Protein AF-A0A3S3Q810-F1 (afdb_monomer)

Solvent-accessible surface area (backbone atoms only — not comparable to full-atom values): 30720 Å² total; per-residue (Å²): 111,66,48,66,50,48,27,70,77,68,72,49,89,47,86,54,53,66,57,45,22,54,55,37,52,54,54,52,50,38,50,75,74,68,46,86,74,61,91,86,66,45,73,69,56,50,53,50,30,50,51,34,36,26,47,43,55,46,66,63,19,66,43,70,67,40,14,25,74,62,20,8,65,60,54,43,49,54,50,51,55,49,52,56,53,51,50,56,68,74,50,76,81,67,87,85,79,92,84,83,86,27,73,67,86,66,97,71,87,88,84,91,76,54,50,69,45,52,50,16,38,27,37,62,37,54,59,58,79,76,61,73,63,49,80,80,39,45,81,47,79,45,83,40,83,51,97,93,40,53,32,35,35,37,30,38,33,60,44,83,84,55,91,69,60,45,78,36,36,55,72,73,44,61,50,70,33,48,41,73,58,53,52,57,67,46,53,83,33,35,73,87,85,84,86,92,77,46,74,85,89,81,96,64,52,69,68,34,41,37,39,41,30,24,46,65,87,55,49,52,75,64,80,47,81,56,44,92,68,60,52,59,87,74,37,90,82,40,70,48,48,74,92,81,93,63,64,64,59,73,34,55,50,58,31,56,81,21,76,34,63,47,49,57,52,49,46,52,52,49,62,69,28,70,70,46,46,54,54,47,62,76,40,43,73,54,29,56,51,46,20,70,68,31,65,39,90,39,87,50,57,67,56,44,27,49,52,40,53,38,56,50,51,41,48,75,72,69,45,86,74,60,91,85,69,43,73,66,55,51,56,51,34,53,52,39,32,13,48,48,52,45,57,72,24,68,41,71,68,35,16,20,65,31,24,6,54,47,51,43,50,54,52,48,53,54,50,66,68,63,46,61,78,88,68,71,83,80,77,87,80,77,94,81,68,74,90,82,78,76,83,42,70,46,80,42,80,34,42,39,64,36,55,40,22,40,28,38,57,47,70,63,57,82,70,58,68,58,40,60,50,15,30,44,36,40,35,36,30,43,84,50,92,84,46,44,34,35,36,39,30,39,30,67,46,75,90,57,93,76,55,44,77,47,51,35,58,66,41,78,47,35,84,52,26,49,45,70,49,47,56,59,66,47,45,86,36,35,55,91,51,58,46,60,69,25,72,43,80,48,84,91,65,56,74,84,69,65,90,71,70,77,77,75,79,82,77,80,71,90,82,82,93,83,89,85,89,84,84,92,76,90,134

InterPro domains:
  IPR000560 Histidine phosphatase superfamily, clade-2 [PF00328] (33-145)
  IPR000560 Histidine phosphatase superfamily, clade-2 [PF00328] (346-441)
  IPR029033 Histidine phosphatase superfamily [G3DSA:3.40.50.1240] (1-201)
  IPR029033 Histidine phosphatase superfamily [G3DSA:3.40.50.1240] (206-244)
  IPR029033 Histidine phosphatase superfamily [G3DSA:3.40.50.1240] (245-486)
  IPR029033 Histidine phosphatase superfamily [SSF53254] (2-196)
  IPR029033 Histidine phosphatase superfamily [SSF53254] (208-486)
  IPR033379 Histidine acid phosphatase active site [PS00616] (206-220)
  IPR033379 Histidine acid phosphatase active site [PS00778] (108-124)
  IPR033379 Histidine acid phosphatase active site [PS00778] (393-409)
  IPR050645 Histidine Acid Phosphatase [PTHR11567] (251-488)

Foldseek 3Di:
DLQVVCCVPVVDNDDDLVSLLVVLVVQVVCVQVVHDGDPVDDPVSNVVSQLSNLVVLCVQQQDLVSLLVQAQAVLVVVLVLLVVVLVCVLCVPDDDDDDDFFDDHDQDDDDDDDLSSVSNNCSLQVNNPSGRQDAPKDKDWHWDQDPNFTWIAIFIDRDPPDPDTHTTAGPVHDRTHTSVVVCVSSVSRHDDDDDDGDHDDDDFAFQAKEKEWEAFDFAAQAAFPPPPCRDQVNVVSGHPDDHDDDPLQCPQAFHLPHQFQLLVVVLVVLCPDPVQVVVQVVCVVLQVLCCVNRVDNRRHLVVLLSNLVNQVSCVVVPHDGDPSDDPVSNVVSQLSNLVVLCSSQVDLLSLQRRQQNNVVVVLVLLCVSLDDPVPPPDDDDDPDDDPDPNDRYHYHYHHLSNVSSNCNLQVNRPSGRQDGGKMKMWTWGDPDSNWIKIWIFIRRDPVDPDTHTGQGVLQVRDRIRTSVSSSVSCVSSHDPDSCVSSVHDDPVPPPCPDPPDDDPPPPPPDDDPDDDPDDDDDD

Organism: NCBI:txid1965070

pLDDT: mean 75.25, std 20.16, range [25.86, 97.44]

Secondary structure (DSSP, 8-state):
-HHHHHHHHH-S---SHHHHHHHHHHHHHHHHTT----TT--HHHHHHHHHHHHHHHHHHH-SHHHHHHHTHHHHHHHHHHHHHHHHHHHSTTS---SS---B---S-------HHHHHHHHHHTT---SSPPPTT-EEEEEEEEETTEEEEEEEEE--TT-SSPEEP-GGG--SEEEHHHHHHHHHTTSPP-----B------EEEEEEEEEE------S---TT-TT-SGGG-TT-TT-S--SS-TTT-TTT-TTS--HHHHHHHHHHHTSHHHHHHHHHTHHHHHHHHHHH-S---SHHHHHHHHHHHHHHHHTTPPPPTT--HHHHHHHHHHHHHHHHHHT-SHHHIIIIIHHHHHHHHHHHHHHHS-GGG-SSS---TT--TT----EEEEEE-HHHHHHHHHHTT---SSPPPTT-EEEEEEEESSSS-EEEEEEEE--SS-S-PEE---GGGTT-SSEEHHHHHHHTGGGS-SSHHHHTTPPPGGGS--------PPP----S----S-SS-----

Radius of gyration: 27.34 Å; Cα contacts (8 Å, |Δi|>4): 684; chains: 1; bounding box: 62×70×80 Å

Mean predicted aligned error: 15.67 Å

Sequence (523 aa):
NLFAFLNNVTGKEISDIFDAEWIYEFLKEEELFGYKLPDWLNETIYLQLYDVAVHTFYFQYSTHLSQRLRAGLLLKEIRRKFRVAGKIEHESDKKIEENNRNETFFKLNIFSTHDANLAALMSALQVFSMKVPPYGSCLIFELHLEFNELIVKSFYLNETETENPIALKLFGMEQRLKFSVFEEKISEIIPNDWRQDLDIDYISCLPCLTAIHRHGDRTPIISYPKDPYADTSNWPDGWGQLTMTEPRIVDGMLNPSSHCPTAEKESRRVRSSPEVLNFQESYKDLFDYLTLNTGRNVTDMFIAEQIHDCLLIEKENGFELPPWVNHKVLTQLIKITANSFYFDFSTKLLHRLRAGLILKDIRRRFKDISADPLKKSSSYLEENSHPNTVKKLFIYSTHDTLLAALLNALGVFNMQAPPYGSSIIFELHSENESDHIIKAFYLNETQSENPWPLLLPTCSSMKYCKLGVFLHNTEELVPENWRKECGLPTEDQTPSSGLSECPPPLSLHGEDIKKTEEKHEEL

Nearest PDB structures (foldseek):
  5cdh-assembly3_E  TM=7.487E-01  e=3.010E-12  Legionella pneumophila
  5cdh-assembly1_B  TM=7.190E-01  e=1.546E-12  Legionella pneumophila
  7doq-assembly2_D  TM=7.189E-01  e=2.581E-12  Legionella pneumophila
  5cdh-assembly4_G  TM=7.311E-01  e=3.710E-11  Legionella pneumophila
  7d2f-assembly1_B  TM=7.335E-01  e=2.462E-11  Legionella pneumophila subsp. pneumophila str. Philadelphia 1

Structure (mmCIF, N/CA/C/O backbone):
data_AF-A0A3S3Q810-F1
#
_entry.id   AF-A0A3S3Q810-F1
#
loop_
_atom_site.group_PDB
_atom_site.id
_atom_site.type_symbol
_atom_site.label_atom_id
_atom_site.label_alt_id
_atom_site.label_comp_id
_atom_site.label_asym_id
_atom_site.label_entity_id
_atom_site.label_seq_id
_atom_site.pdbx_PDB_ins_code
_atom_site.Cartn_x
_atom_site.Cartn_y
_atom_site.Cartn_z
_atom_site.occupancy
_atom_site.B_iso_or_equiv
_atom_site.auth_seq_id
_atom_site.auth_comp_id
_atom_site.auth_asym_id
_atom_site.auth_atom_id
_atom_site.pdbx_PDB_model_num
ATOM 1 N N . ASN A 1 1 ? -8.513 -42.851 5.257 1.00 84.25 1 ASN A N 1
ATOM 2 C CA . ASN A 1 1 ? -8.779 -43.080 3.816 1.00 84.25 1 ASN A CA 1
ATOM 3 C C . ASN A 1 1 ? -8.392 -41.898 2.936 1.00 84.25 1 ASN A C 1
ATOM 5 O O . ASN A 1 1 ? -7.855 -42.166 1.873 1.00 84.25 1 ASN A O 1
ATOM 9 N N . LEU A 1 2 ? -8.584 -40.640 3.364 1.00 89.31 2 LEU A N 1
ATOM 10 C CA . LEU A 1 2 ? -8.186 -39.454 2.585 1.00 89.31 2 LEU A CA 1
ATOM 11 C C . LEU A 1 2 ? -6.690 -39.434 2.212 1.00 89.31 2 LEU A C 1
ATOM 13 O O . LEU A 1 2 ? -6.382 -39.351 1.035 1.00 89.31 2 LEU A O 1
ATOM 17 N N . PHE A 1 3 ? -5.761 -39.593 3.163 1.00 92.25 3 PHE A N 1
ATOM 18 C CA . PHE A 1 3 ? -4.317 -39.485 2.861 1.00 92.25 3 PHE A CA 1
ATOM 19 C C . PHE A 1 3 ? -3.827 -40.544 1.870 1.00 92.25 3 PHE A C 1
ATOM 21 O O . PHE A 1 3 ? -3.117 -40.229 0.928 1.00 92.25 3 PHE A O 1
ATOM 28 N N . ALA A 1 4 ? -4.282 -41.792 2.012 1.00 91.50 4 ALA A N 1
ATOM 29 C CA . ALA A 1 4 ? -3.964 -42.850 1.053 1.00 91.50 4 ALA A CA 1
ATOM 30 C C . ALA A 1 4 ? -4.506 -42.545 -0.356 1.00 91.50 4 ALA A C 1
ATOM 32 O O . ALA A 1 4 ? -3.848 -42.845 -1.349 1.00 91.50 4 ALA A O 1
ATOM 33 N N . PHE A 1 5 ? -5.695 -41.940 -0.441 1.00 92.38 5 PHE A N 1
ATOM 34 C CA . PHE A 1 5 ? -6.254 -41.478 -1.708 1.00 92.38 5 PHE A CA 1
ATOM 35 C C . PHE A 1 5 ? -5.409 -40.346 -2.305 1.00 92.38 5 PHE A C 1
ATOM 37 O O . PHE A 1 5 ? -5.009 -40.447 -3.462 1.00 92.38 5 PHE A O 1
ATOM 44 N N . LEU A 1 6 ? -5.084 -39.323 -1.510 1.00 88.94 6 LEU A N 1
ATOM 45 C CA . LEU A 1 6 ? -4.269 -38.191 -1.944 1.00 88.94 6 LEU A CA 1
ATOM 46 C C . LEU A 1 6 ? -2.861 -38.638 -2.382 1.00 88.94 6 LEU A C 1
ATOM 48 O O . LEU A 1 6 ? -2.396 -38.188 -3.425 1.00 88.94 6 LEU A O 1
ATOM 52 N N . ASN A 1 7 ? -2.231 -39.594 -1.686 1.00 89.06 7 ASN A N 1
ATOM 53 C CA . ASN A 1 7 ? -0.944 -40.188 -2.084 1.00 89.06 7 ASN A CA 1
ATOM 54 C C . ASN A 1 7 ? -1.009 -40.792 -3.485 1.00 89.06 7 ASN A C 1
ATOM 56 O O . ASN A 1 7 ? -0.117 -40.596 -4.306 1.00 89.06 7 ASN A O 1
ATOM 60 N N . ASN A 1 8 ? -2.092 -41.514 -3.772 1.00 91.69 8 ASN A N 1
ATOM 61 C CA . ASN A 1 8 ? -2.275 -42.177 -5.053 1.00 91.69 8 ASN A CA 1
ATOM 62 C C . ASN A 1 8 ? -2.526 -41.190 -6.205 1.00 91.69 8 ASN A C 1
ATOM 64 O O . ASN A 1 8 ? -2.048 -41.425 -7.310 1.00 91.69 8 ASN A O 1
ATOM 68 N N . VAL A 1 9 ? -3.278 -40.107 -5.971 1.00 90.62 9 VAL A N 1
ATOM 69 C CA . VAL A 1 9 ? -3.636 -39.152 -7.041 1.00 90.62 9 VAL A CA 1
ATOM 70 C C . VAL A 1 9 ? -2.618 -38.028 -7.232 1.00 90.62 9 VAL A C 1
ATOM 72 O O . VAL A 1 9 ? -2.512 -37.505 -8.336 1.00 90.62 9 VAL A O 1
ATOM 75 N N . THR A 1 10 ? -1.865 -37.662 -6.191 1.00 85.44 10 THR A N 1
ATOM 76 C CA . THR A 1 10 ? -0.856 -36.586 -6.260 1.00 85.44 10 THR A CA 1
ATOM 77 C C . THR A 1 10 ? 0.568 -37.103 -6.445 1.00 85.44 10 THR A C 1
ATOM 79 O O . THR A 1 10 ? 1.430 -36.359 -6.902 1.00 85.44 10 THR A O 1
ATOM 82 N N . GLY A 1 11 ? 0.844 -38.356 -6.067 1.00 86.12 11 GLY A N 1
ATOM 83 C CA . GLY A 1 11 ? 2.200 -38.906 -6.034 1.00 86.12 11 GLY A CA 1
ATOM 84 C C . GLY A 1 11 ? 3.099 -38.320 -4.935 1.00 86.12 11 GLY A C 1
ATOM 85 O O . GLY A 1 11 ? 4.269 -38.694 -4.868 1.00 86.12 11 GLY A O 1
ATOM 86 N N . LYS A 1 12 ? 2.583 -37.426 -4.075 1.00 81.56 12 LYS A N 1
ATOM 87 C CA . LYS A 1 12 ? 3.280 -36.951 -2.871 1.00 81.56 12 LYS A CA 1
ATOM 88 C C . LYS A 1 12 ? 3.117 -37.949 -1.726 1.00 81.56 12 LYS A C 1
ATOM 90 O O . LYS A 1 12 ? 2.118 -38.658 -1.653 1.00 81.56 12 LYS A O 1
ATOM 95 N N . GLU A 1 13 ? 4.098 -37.989 -0.831 1.00 87.75 13 GLU A N 1
ATOM 96 C CA . GLU A 1 13 ? 3.994 -38.712 0.436 1.00 87.75 13 GLU A CA 1
ATOM 97 C C . GLU A 1 13 ? 3.291 -37.818 1.464 1.00 87.75 13 GLU A C 1
ATOM 99 O O . GLU A 1 13 ? 3.853 -36.837 1.931 1.00 87.75 13 GLU A O 1
ATOM 104 N N . ILE A 1 14 ? 2.042 -38.147 1.771 1.00 88.12 14 ILE A N 1
ATOM 105 C CA . ILE A 1 14 ? 1.172 -37.453 2.719 1.00 88.12 14 ILE A CA 1
ATOM 106 C C . ILE A 1 14 ? 1.048 -38.352 3.931 1.00 88.12 14 ILE A C 1
ATOM 108 O O . ILE A 1 14 ? 0.446 -39.437 3.882 1.00 88.12 14 ILE A O 1
ATOM 112 N N . SER A 1 15 ? 1.666 -37.897 5.008 1.00 89.12 15 SER A N 1
ATOM 113 C CA . SER A 1 15 ? 1.806 -38.630 6.255 1.00 89.12 15 SER A CA 1
ATOM 114 C C . SER A 1 15 ? 0.966 -38.022 7.377 1.00 89.12 15 SER A C 1
ATOM 116 O O . SER A 1 15 ? 0.500 -38.756 8.255 1.00 89.12 15 SER A O 1
ATOM 118 N N . ASP A 1 16 ? 0.693 -36.718 7.311 1.00 89.06 16 ASP A N 1
ATOM 119 C CA . ASP A 1 16 ? -0.066 -35.989 8.319 1.00 89.06 16 ASP A CA 1
ATOM 120 C C . ASP A 1 16 ? -1.015 -34.920 7.734 1.00 89.06 16 ASP A C 1
ATOM 122 O O . ASP A 1 16 ? -1.249 -34.828 6.528 1.00 89.06 16 ASP A O 1
ATOM 126 N N . ILE A 1 17 ? -1.653 -34.163 8.632 1.00 88.62 17 ILE A N 1
ATOM 127 C CA . ILE A 1 17 ? -2.606 -33.102 8.280 1.00 88.62 17 ILE A CA 1
ATOM 128 C C . ILE A 1 17 ? -1.933 -31.873 7.657 1.00 88.62 17 ILE A C 1
ATOM 130 O O . ILE A 1 17 ? -2.601 -31.156 6.920 1.00 88.62 17 ILE A O 1
ATOM 134 N N . PHE A 1 18 ? -0.645 -31.637 7.921 1.00 83.88 18 PHE A N 1
ATOM 135 C CA . PHE A 1 18 ? 0.101 -30.515 7.351 1.00 83.88 18 PHE A CA 1
ATOM 136 C C . PHE A 1 18 ? 0.418 -30.808 5.882 1.00 83.88 18 PHE A C 1
ATOM 138 O O . PHE A 1 18 ? 0.163 -29.976 5.018 1.00 83.88 18 PHE A O 1
ATOM 145 N N . ASP A 1 19 ? 0.854 -32.032 5.567 1.00 84.12 19 ASP A N 1
ATOM 146 C CA . ASP A 1 19 ? 1.077 -32.469 4.180 1.00 84.12 19 ASP A CA 1
ATOM 147 C C . ASP A 1 19 ? -0.198 -32.339 3.320 1.00 84.12 19 ASP A C 1
ATOM 149 O O . ASP A 1 19 ? -0.149 -31.983 2.139 1.00 84.12 19 ASP A O 1
ATOM 153 N N . ALA A 1 20 ? -1.356 -32.643 3.913 1.00 85.56 20 ALA A N 1
ATOM 154 C CA . ALA A 1 20 ? -2.653 -32.561 3.250 1.00 85.56 20 ALA A CA 1
ATOM 155 C C . ALA A 1 20 ? -3.209 -31.124 3.168 1.00 85.56 20 ALA A C 1
ATOM 157 O O . ALA A 1 20 ? -3.890 -30.810 2.191 1.00 85.56 20 ALA A O 1
ATOM 158 N N . GLU A 1 21 ? -2.913 -30.257 4.142 1.00 85.38 21 GLU A N 1
ATOM 159 C CA . GLU A 1 21 ? -3.243 -28.822 4.103 1.00 85.38 21 GLU A CA 1
ATOM 160 C C . GLU A 1 21 ? -2.601 -28.141 2.891 1.00 85.38 21 GLU A C 1
ATOM 162 O O . GLU A 1 21 ? -3.300 -27.459 2.148 1.00 85.38 21 GLU A O 1
ATOM 167 N N . TRP A 1 22 ? -1.325 -28.415 2.608 1.00 82.19 22 TRP A N 1
ATOM 168 C CA . TRP A 1 22 ? -0.649 -27.861 1.429 1.00 82.19 22 TRP A CA 1
ATOM 169 C C . TRP A 1 22 ? -1.394 -28.162 0.123 1.00 82.19 22 TRP A C 1
ATOM 171 O O . TRP A 1 22 ? -1.464 -27.323 -0.768 1.00 82.19 22 TRP A O 1
ATOM 181 N N . ILE A 1 23 ? -1.992 -29.352 -0.009 1.00 84.94 23 ILE A N 1
ATOM 182 C CA . ILE A 1 23 ? -2.786 -29.704 -1.198 1.00 84.94 23 ILE A CA 1
ATOM 183 C C . ILE A 1 23 ? -4.044 -28.840 -1.290 1.00 84.94 23 ILE A C 1
ATOM 185 O O . ILE A 1 23 ? -4.412 -28.427 -2.386 1.00 84.94 23 ILE A O 1
ATOM 189 N N . TYR A 1 24 ? -4.702 -28.572 -0.160 1.00 85.00 24 TYR A N 1
ATOM 190 C CA . TYR A 1 24 ? -5.839 -27.659 -0.125 1.00 85.00 24 TYR A CA 1
ATOM 191 C C . TYR A 1 24 ? -5.433 -26.244 -0.562 1.00 85.00 24 TYR A C 1
ATOM 193 O O . TYR A 1 24 ? -6.121 -25.662 -1.398 1.00 85.00 24 TYR A O 1
ATOM 201 N N . GLU A 1 25 ? -4.317 -25.720 -0.046 1.00 77.62 25 GLU A N 1
ATOM 202 C CA . GLU A 1 25 ? -3.815 -24.384 -0.395 1.00 77.62 25 GLU A CA 1
ATOM 203 C C . GLU A 1 25 ? -3.522 -24.260 -1.895 1.00 77.62 25 GLU A C 1
ATOM 205 O O . GLU A 1 25 ? -4.086 -23.379 -2.544 1.00 77.62 25 GLU A O 1
ATOM 210 N N . PHE A 1 26 ? -2.774 -25.205 -2.481 1.00 82.12 26 PHE A N 1
ATOM 211 C CA . PHE A 1 26 ? -2.488 -25.204 -3.923 1.00 82.12 26 PHE A CA 1
ATOM 212 C C . PHE A 1 26 ? -3.763 -25.191 -4.773 1.00 82.12 26 PHE A C 1
ATOM 214 O O . PHE A 1 26 ? -3.892 -24.393 -5.698 1.00 82.12 26 PHE A O 1
ATOM 221 N N . LEU A 1 27 ? -4.733 -26.052 -4.452 1.00 80.94 27 LEU A N 1
ATOM 222 C CA . LEU A 1 27 ? -5.996 -26.118 -5.193 1.00 80.94 27 LEU A CA 1
ATOM 223 C C . LEU A 1 27 ? -6.813 -24.831 -5.043 1.00 80.94 27 LEU A C 1
ATOM 225 O O . LEU A 1 27 ? -7.486 -24.412 -5.986 1.00 80.94 27 LEU A O 1
ATOM 229 N N . LYS A 1 28 ? -6.773 -24.204 -3.863 1.00 75.00 28 LYS A N 1
ATOM 230 C CA . LYS A 1 28 ? -7.485 -22.952 -3.613 1.00 75.00 28 LYS A CA 1
ATOM 231 C C . LYS A 1 28 ? -6.889 -21.802 -4.418 1.00 75.00 28 LYS A C 1
ATOM 233 O O . LYS A 1 28 ? -7.638 -20.993 -4.965 1.00 75.00 28 LYS A O 1
ATOM 238 N N . GLU A 1 29 ? -5.568 -21.744 -4.519 1.00 72.62 29 GLU A N 1
ATOM 239 C CA . GLU A 1 29 ? -4.872 -20.781 -5.368 1.00 72.62 29 GLU A CA 1
ATOM 240 C C . GLU A 1 29 ? -5.175 -21.022 -6.848 1.00 72.62 29 GLU A C 1
ATOM 242 O O . GLU A 1 29 ? -5.568 -20.090 -7.550 1.00 72.62 29 GLU A O 1
ATOM 247 N N . GLU A 1 30 ? -5.083 -22.267 -7.322 1.00 77.12 30 GLU A N 1
ATOM 248 C CA . GLU A 1 30 ? -5.418 -22.620 -8.704 1.00 77.12 30 GLU A CA 1
ATOM 249 C C . GLU A 1 30 ? -6.836 -22.164 -9.086 1.00 77.12 30 GLU A C 1
ATOM 251 O O . GLU A 1 30 ? -7.031 -21.553 -10.142 1.00 77.12 30 GLU A O 1
ATOM 256 N N . GLU A 1 31 ? -7.813 -22.392 -8.202 1.00 76.81 31 GLU A N 1
ATOM 257 C CA . GLU A 1 31 ? -9.194 -21.930 -8.368 1.00 76.81 31 GLU A CA 1
ATOM 258 C C . GLU A 1 31 ? -9.281 -20.398 -8.467 1.00 76.81 31 GLU A C 1
ATOM 260 O O . GLU A 1 31 ? -9.933 -19.875 -9.374 1.00 76.81 31 GLU A O 1
ATOM 265 N N . LEU A 1 32 ? -8.605 -19.670 -7.570 1.00 63.50 32 LEU A N 1
ATOM 266 C CA . LEU A 1 32 ? -8.591 -18.201 -7.549 1.00 63.50 32 LEU A CA 1
ATOM 267 C C . LEU A 1 32 ? -8.004 -17.599 -8.831 1.00 63.50 32 LEU A C 1
ATOM 269 O O . LEU A 1 32 ? -8.471 -16.558 -9.296 1.00 63.50 32 LEU A O 1
ATOM 273 N N . PHE A 1 33 ? -7.012 -18.260 -9.427 1.00 66.81 33 PHE A N 1
ATOM 274 C CA . PHE A 1 33 ? -6.427 -17.858 -10.707 1.00 66.81 33 PHE A CA 1
ATOM 275 C C . PHE A 1 33 ? -7.221 -18.333 -11.931 1.00 66.81 33 PHE A C 1
ATOM 277 O O . PHE A 1 33 ? -6.843 -18.030 -13.065 1.00 66.81 33 PHE A O 1
ATOM 284 N N . GLY A 1 34 ? -8.337 -19.036 -11.722 1.00 72.88 34 GLY A N 1
ATOM 285 C CA . GLY A 1 34 ? -9.197 -19.539 -12.790 1.00 72.88 34 GLY A CA 1
ATOM 286 C C . GLY A 1 34 ? -8.597 -20.719 -13.556 1.00 72.88 34 GLY A C 1
ATOM 287 O O . GLY A 1 34 ? -9.000 -20.973 -14.695 1.00 72.88 34 GLY A O 1
ATOM 288 N N . TYR A 1 35 ? -7.634 -21.436 -12.971 1.00 71.62 35 TYR A N 1
ATOM 289 C CA . TYR A 1 35 ? -7.128 -22.673 -13.552 1.00 71.62 35 TYR A CA 1
ATOM 290 C C . TYR A 1 35 ? -8.175 -23.785 -13.457 1.00 71.62 35 TYR A C 1
ATOM 292 O O . TYR A 1 35 ? -9.021 -23.828 -12.562 1.00 71.62 35 TYR A O 1
ATOM 300 N N . LYS A 1 36 ? -8.120 -24.719 -14.412 1.00 85.25 36 LYS A N 1
ATOM 301 C CA . LYS A 1 36 ? -8.965 -25.910 -14.367 1.00 85.25 36 LYS A CA 1
ATOM 302 C C . LYS A 1 36 ? -8.453 -26.830 -13.256 1.00 85.25 36 LYS A C 1
ATOM 304 O O . LYS A 1 36 ? -7.369 -27.391 -13.390 1.00 85.25 36 LYS A O 1
ATOM 309 N N . LEU A 1 37 ? -9.268 -27.022 -12.221 1.00 87.19 37 LEU A N 1
ATOM 310 C CA . LEU A 1 37 ? -8.961 -27.939 -11.125 1.00 87.19 37 LEU A CA 1
ATOM 311 C C . LEU A 1 37 ? -8.896 -29.407 -11.598 1.00 87.19 37 LEU A C 1
ATOM 313 O O . LEU A 1 37 ? -9.539 -29.765 -12.595 1.00 87.19 37 LEU A O 1
ATOM 317 N N . PRO A 1 38 ? -8.146 -30.278 -10.895 1.00 88.81 38 PRO A N 1
ATOM 318 C CA . PRO A 1 38 ? -7.987 -31.676 -11.280 1.00 88.81 38 PRO A CA 1
ATOM 319 C C . PRO A 1 38 ? -9.304 -32.463 -11.293 1.00 88.81 38 PRO A C 1
ATOM 321 O O . PRO A 1 38 ? -10.120 -32.347 -10.384 1.00 88.81 38 PRO A O 1
ATOM 324 N N . ASP A 1 39 ? -9.471 -33.362 -12.268 1.00 90.75 39 ASP A N 1
ATOM 325 C CA . ASP A 1 39 ? -10.724 -34.116 -12.457 1.00 90.75 39 ASP A CA 1
ATOM 326 C C . ASP A 1 39 ? -11.061 -35.064 -11.281 1.00 90.75 39 ASP A C 1
ATOM 328 O O . ASP A 1 39 ? -12.204 -35.497 -11.126 1.00 90.75 39 ASP A O 1
ATOM 332 N N . TRP A 1 40 ? -10.079 -35.407 -10.440 1.00 91.25 40 TRP A N 1
ATOM 333 C CA . TRP A 1 40 ? -10.288 -36.230 -9.244 1.00 91.25 40 TRP A CA 1
ATOM 334 C C . TRP A 1 40 ? -10.875 -35.445 -8.062 1.00 91.25 40 TRP A C 1
ATOM 336 O O . TRP A 1 40 ? -11.357 -36.064 -7.110 1.00 91.25 40 TRP A O 1
ATOM 346 N N . LEU A 1 41 ? -10.841 -34.110 -8.098 1.00 90.44 41 LEU A N 1
ATOM 347 C CA . LEU A 1 41 ? -11.318 -33.246 -7.027 1.00 90.44 41 LEU A CA 1
ATOM 348 C C . LEU A 1 41 ? -12.833 -33.046 -7.145 1.00 90.44 41 LEU A C 1
ATOM 350 O O . LEU A 1 41 ? -13.321 -32.175 -7.858 1.00 90.44 41 LEU A O 1
ATOM 354 N N . ASN A 1 42 ? -13.593 -33.868 -6.425 1.00 90.50 42 ASN A N 1
ATOM 355 C CA . ASN A 1 42 ? -15.029 -33.660 -6.251 1.00 90.50 42 ASN A CA 1
ATOM 356 C C . ASN A 1 42 ? -15.331 -32.868 -4.968 1.00 90.50 42 ASN A C 1
ATOM 358 O O . ASN A 1 42 ? -14.476 -32.720 -4.095 1.00 90.50 42 ASN A O 1
ATOM 362 N N . GLU A 1 43 ? -16.579 -32.417 -4.825 1.00 88.56 43 GLU A N 1
ATOM 363 C CA . GLU A 1 43 ? -17.046 -31.630 -3.675 1.00 88.56 43 GLU A CA 1
ATOM 364 C C . GLU A 1 43 ? -16.753 -32.305 -2.323 1.00 88.56 43 GLU A C 1
ATOM 366 O O . GLU A 1 43 ? -16.352 -31.647 -1.369 1.00 88.56 43 GLU A O 1
ATOM 371 N N . THR A 1 44 ? -16.883 -33.633 -2.233 1.00 92.00 44 THR A N 1
ATOM 372 C CA . THR A 1 44 ? -16.614 -34.364 -0.984 1.00 92.00 44 THR A CA 1
ATOM 373 C C . THR A 1 44 ? -15.138 -34.306 -0.599 1.00 92.00 44 THR A C 1
ATOM 375 O O . THR A 1 44 ? -14.821 -34.078 0.566 1.00 92.00 44 THR A O 1
ATOM 378 N N . ILE A 1 45 ? -14.235 -34.504 -1.560 1.00 91.31 45 ILE A N 1
ATOM 379 C CA . ILE A 1 45 ? -12.787 -34.436 -1.321 1.00 91.31 45 ILE A CA 1
ATOM 380 C C . ILE A 1 45 ? -12.381 -33.001 -0.991 1.00 91.31 45 ILE A C 1
ATOM 382 O O . ILE A 1 45 ? -11.613 -32.794 -0.057 1.00 91.31 45 ILE A O 1
ATOM 386 N N . TYR A 1 46 ? -12.936 -32.019 -1.703 1.00 89.75 46 TYR A N 1
ATOM 387 C CA . TYR A 1 46 ? -12.684 -30.607 -1.432 1.00 89.75 46 TYR A CA 1
ATOM 388 C C . TYR A 1 46 ? -13.095 -30.222 -0.004 1.00 89.75 46 TYR A C 1
ATOM 390 O O . TYR A 1 46 ? -12.304 -29.632 0.726 1.00 89.75 46 TYR A O 1
ATOM 398 N N . LEU A 1 47 ? -14.290 -30.624 0.443 1.00 89.19 47 LEU A N 1
ATOM 399 C CA . LEU A 1 47 ? -14.748 -30.375 1.814 1.00 89.19 47 LEU A CA 1
ATOM 400 C C . LEU A 1 47 ? -13.886 -31.089 2.863 1.00 89.19 47 LEU A C 1
ATOM 402 O O . LEU A 1 47 ? -13.654 -30.538 3.934 1.00 89.19 47 LEU A O 1
ATOM 406 N N . GLN A 1 48 ? -13.391 -32.293 2.566 1.00 92.88 48 GLN A N 1
ATOM 407 C CA . GLN A 1 48 ? -12.461 -33.002 3.450 1.00 92.88 48 GLN A CA 1
ATOM 408 C C . GLN A 1 48 ? -11.102 -32.301 3.547 1.00 92.88 48 GLN A C 1
ATOM 410 O O . GLN A 1 48 ? -10.541 -32.216 4.633 1.00 92.88 48 GLN A O 1
ATOM 415 N N . LEU A 1 49 ? -10.582 -31.790 2.431 1.00 89.19 49 LEU A N 1
ATOM 416 C CA . LEU A 1 49 ? -9.353 -30.998 2.387 1.00 89.19 49 LEU A CA 1
ATOM 417 C C . LEU A 1 49 ? -9.511 -29.667 3.138 1.00 89.19 49 LEU A C 1
ATOM 419 O O . LEU A 1 49 ? -8.645 -29.307 3.930 1.00 89.19 49 LEU A O 1
ATOM 423 N N . TYR A 1 50 ? -10.649 -28.991 2.968 1.00 89.50 50 TYR A N 1
ATOM 424 C CA . TYR A 1 50 ? -10.992 -27.797 3.741 1.00 89.50 50 TYR A CA 1
ATOM 425 C C . TYR A 1 50 ? -11.051 -28.088 5.246 1.00 89.50 50 TYR A C 1
ATOM 427 O O . TYR A 1 50 ? -10.493 -27.341 6.046 1.00 89.50 50 TYR A O 1
ATOM 435 N N . ASP A 1 51 ? -11.694 -29.192 5.639 1.00 91.06 51 ASP A N 1
ATOM 436 C CA . ASP A 1 51 ? -11.777 -29.613 7.039 1.00 91.06 51 ASP A CA 1
ATOM 437 C C . ASP A 1 51 ? -10.389 -29.902 7.629 1.00 91.06 51 ASP A C 1
ATOM 439 O O . ASP A 1 51 ? -10.105 -29.495 8.757 1.00 91.06 51 ASP A O 1
ATOM 443 N N . VAL A 1 52 ? -9.497 -30.531 6.853 1.00 90.19 52 VAL A N 1
ATOM 444 C CA . VAL A 1 52 ? -8.090 -30.721 7.232 1.00 90.19 52 VAL A CA 1
ATOM 445 C C . VAL A 1 52 ? -7.406 -29.377 7.471 1.00 90.19 52 VAL A C 1
ATOM 447 O O . VAL A 1 52 ? -6.874 -29.186 8.561 1.00 90.19 52 VAL A O 1
ATOM 450 N N . ALA A 1 53 ? -7.477 -28.435 6.525 1.00 85.88 53 ALA A N 1
ATOM 451 C CA . ALA A 1 53 ? -6.851 -27.118 6.662 1.00 85.88 53 ALA A CA 1
ATOM 452 C C . ALA A 1 53 ? -7.346 -26.372 7.916 1.00 85.88 53 ALA A C 1
ATOM 454 O O . ALA A 1 53 ? -6.559 -25.918 8.746 1.00 85.88 53 ALA A O 1
ATOM 455 N N . VAL A 1 54 ? -8.662 -26.335 8.145 1.00 87.44 54 VAL A N 1
ATOM 456 C CA . VAL A 1 54 ? -9.251 -25.728 9.351 1.00 87.44 54 VAL A CA 1
ATOM 457 C C . VAL A 1 54 ? -8.696 -26.348 10.641 1.00 87.44 54 VAL A C 1
ATOM 459 O O . VAL A 1 54 ? -8.375 -25.632 11.598 1.00 87.44 54 VAL A O 1
ATOM 462 N N . HIS A 1 55 ? -8.602 -27.678 10.693 1.00 90.00 55 HIS A N 1
ATOM 463 C CA . HIS A 1 55 ? -8.094 -28.381 11.865 1.00 90.00 55 HIS A CA 1
ATOM 464 C C . HIS A 1 55 ? -6.590 -28.186 12.052 1.00 90.00 55 HIS A C 1
ATOM 466 O O . HIS A 1 55 ? -6.147 -28.080 13.197 1.00 90.00 55 HIS A O 1
ATOM 472 N N . THR A 1 56 ? -5.815 -28.078 10.974 1.00 87.75 56 THR A N 1
ATOM 473 C CA . THR A 1 56 ? -4.385 -27.773 11.044 1.00 87.75 56 THR A CA 1
ATOM 474 C C . THR A 1 56 ? -4.146 -26.439 11.747 1.00 87.75 56 THR A C 1
ATOM 476 O O . THR A 1 56 ? -3.424 -26.392 12.749 1.00 87.75 56 THR A O 1
ATOM 479 N N . PHE A 1 57 ? -4.876 -25.392 11.355 1.00 84.00 57 PHE A N 1
ATOM 480 C CA . PHE A 1 57 ? -4.875 -24.103 12.051 1.00 84.00 57 PHE A CA 1
ATOM 481 C C . PHE A 1 57 ? -5.259 -24.241 13.535 1.00 84.00 57 PHE A C 1
ATOM 483 O O . PHE A 1 57 ? -4.562 -23.732 14.419 1.00 84.00 57 PHE A O 1
ATOM 490 N N . TYR A 1 58 ? -6.337 -24.966 13.847 1.00 87.69 58 TYR A N 1
ATOM 491 C CA . TYR A 1 58 ? -6.752 -25.185 15.235 1.00 87.69 58 TYR A CA 1
ATOM 492 C C . TYR A 1 58 ? -5.660 -25.873 16.072 1.00 87.69 58 TYR A C 1
ATOM 494 O O . TYR A 1 58 ? -5.315 -25.409 17.163 1.00 87.69 58 TYR A O 1
ATOM 502 N N . PHE A 1 59 ? -5.077 -26.967 15.581 1.00 87.00 59 PHE A N 1
ATOM 503 C CA . PHE A 1 59 ? -4.042 -27.699 16.311 1.00 87.00 59 PHE A CA 1
ATOM 504 C C . PHE A 1 59 ? -2.763 -26.879 16.468 1.00 87.00 59 PHE A C 1
ATOM 506 O O . PHE A 1 59 ? -2.162 -26.889 17.546 1.00 87.00 59 PHE A O 1
ATOM 513 N N . GLN A 1 60 ? -2.390 -26.102 15.451 1.00 84.44 60 GLN A N 1
ATOM 514 C CA . GLN A 1 60 ? -1.210 -25.250 15.500 1.00 84.44 60 GLN A CA 1
ATOM 515 C C . GLN A 1 60 ? -1.330 -24.135 16.551 1.00 84.44 60 GLN A C 1
ATOM 517 O O . GLN A 1 60 ? -0.323 -23.770 17.168 1.00 84.44 60 GLN A O 1
ATOM 522 N N . TYR A 1 61 ? -2.537 -23.615 16.805 1.00 86.50 61 TYR A N 1
ATOM 523 C CA . TYR A 1 61 ? -2.752 -22.416 17.631 1.00 86.50 61 TYR A CA 1
ATOM 524 C C . TYR A 1 61 ? -3.564 -22.628 18.921 1.00 86.50 61 TYR A C 1
ATOM 526 O O . TYR A 1 61 ? -3.747 -21.686 19.694 1.00 86.50 61 TYR A O 1
ATOM 534 N N . SER A 1 62 ? -4.032 -23.843 19.206 1.00 85.56 62 SER A N 1
ATOM 535 C CA . SER A 1 62 ? -4.877 -24.131 20.382 1.00 85.56 62 SER A CA 1
ATOM 536 C C . SER A 1 62 ? -4.122 -24.194 21.714 1.00 85.56 62 SER A C 1
ATOM 538 O O . SER A 1 62 ? -4.730 -24.028 22.771 1.00 85.56 62 SER A O 1
ATOM 540 N N . THR A 1 63 ? -2.806 -24.426 21.705 1.00 86.31 63 THR A N 1
ATOM 541 C CA . THR A 1 63 ? -2.034 -24.540 22.953 1.00 86.31 63 THR A CA 1
ATOM 542 C C . THR A 1 63 ? -1.676 -23.172 23.533 1.00 86.31 63 THR A C 1
ATOM 544 O O . THR A 1 63 ? -1.304 -22.251 22.805 1.00 86.31 63 THR A O 1
ATOM 547 N N . HIS A 1 64 ? -1.683 -23.055 24.865 1.00 83.69 64 HIS A N 1
ATOM 548 C CA . HIS A 1 64 ? -1.307 -21.818 25.563 1.00 83.69 64 HIS A CA 1
ATOM 549 C C . HIS A 1 64 ? 0.103 -21.326 25.182 1.00 83.69 64 HIS A C 1
ATOM 551 O O . HIS A 1 64 ? 0.332 -20.131 25.002 1.00 83.69 64 HIS A O 1
ATOM 557 N N . LEU A 1 65 ? 1.062 -22.248 25.016 1.00 79.56 65 LEU A N 1
ATOM 558 C CA . LEU A 1 65 ? 2.416 -21.900 24.582 1.00 79.56 65 LEU A CA 1
ATOM 559 C C . LEU A 1 65 ? 2.421 -21.318 23.160 1.00 79.56 65 LEU A C 1
ATOM 561 O O . LEU A 1 65 ? 3.068 -20.298 22.934 1.00 79.56 65 LEU A O 1
ATOM 565 N N . SER A 1 66 ? 1.686 -21.925 22.222 1.00 77.81 66 SER A N 1
ATOM 566 C CA . SER A 1 66 ? 1.592 -21.421 20.846 1.00 77.81 66 SER A CA 1
ATOM 567 C C . SER A 1 66 ? 0.929 -20.043 20.795 1.00 77.81 66 SER A C 1
ATOM 569 O O . SER A 1 66 ? 1.467 -19.128 20.174 1.00 77.81 66 SER A O 1
ATOM 571 N N . GLN A 1 67 ? -0.165 -19.845 21.536 1.00 84.19 67 GLN A N 1
ATOM 572 C CA . GLN A 1 67 ? -0.840 -18.547 21.662 1.00 84.19 67 GLN A CA 1
ATOM 573 C C . GLN A 1 67 ? 0.113 -17.467 22.185 1.00 84.19 67 GLN A C 1
ATOM 575 O O . GLN A 1 67 ? 0.215 -16.385 21.608 1.00 84.19 67 GLN A O 1
ATOM 580 N N . ARG A 1 68 ? 0.882 -17.779 23.233 1.00 80.81 68 ARG A N 1
ATOM 581 C CA . ARG A 1 68 ? 1.877 -16.863 23.800 1.00 80.81 68 ARG A CA 1
ATOM 582 C C . ARG A 1 68 ? 2.993 -16.511 22.817 1.00 80.81 68 ARG A C 1
ATOM 584 O O . ARG A 1 68 ? 3.362 -15.344 22.718 1.00 80.81 68 ARG A O 1
ATOM 591 N N . LEU A 1 69 ? 3.528 -17.494 22.092 1.00 75.31 69 LEU A N 1
ATOM 592 C CA . LEU A 1 69 ? 4.630 -17.280 21.146 1.00 75.31 69 LEU A CA 1
ATOM 593 C C . LEU A 1 69 ? 4.190 -16.559 19.866 1.00 75.31 69 LEU A C 1
ATOM 595 O O . LEU A 1 69 ? 4.967 -15.780 19.322 1.00 75.31 69 LEU A O 1
ATOM 599 N N . ARG A 1 70 ? 2.963 -16.800 19.389 1.00 78.69 70 ARG A N 1
ATOM 600 C CA . ARG A 1 70 ? 2.501 -16.332 18.072 1.00 78.69 70 ARG A CA 1
ATOM 601 C C . ARG A 1 70 ? 1.583 -15.111 18.123 1.00 78.69 70 ARG A C 1
ATOM 603 O O . ARG A 1 70 ? 1.641 -14.287 17.220 1.00 78.69 70 ARG A O 1
ATOM 610 N N . ALA A 1 71 ? 0.774 -14.965 19.174 1.00 84.62 71 ALA A N 1
ATOM 611 C CA . ALA A 1 71 ? -0.130 -13.824 19.359 1.00 84.62 71 ALA A CA 1
ATOM 612 C C . ALA A 1 71 ? 0.313 -12.874 20.487 1.00 84.62 71 ALA A C 1
ATOM 614 O O . ALA A 1 71 ? -0.061 -11.701 20.494 1.00 84.62 71 ALA A O 1
ATOM 615 N N . GLY A 1 72 ? 1.123 -13.352 21.437 1.00 82.31 72 GLY A N 1
ATOM 616 C CA . GLY A 1 72 ? 1.456 -12.609 22.654 1.00 82.31 72 GLY A CA 1
ATOM 617 C C . GLY A 1 72 ? 2.158 -11.270 22.414 1.00 82.31 72 GLY A C 1
ATOM 618 O O . GLY A 1 72 ? 1.839 -10.298 23.095 1.00 82.31 72 GLY A O 1
ATOM 619 N N . LEU A 1 73 ? 3.081 -11.183 21.448 1.00 80.25 73 LEU A N 1
ATOM 620 C CA . LEU A 1 73 ? 3.763 -9.921 21.118 1.00 80.25 73 LEU A CA 1
ATOM 621 C C . LEU A 1 73 ? 2.796 -8.876 20.546 1.00 80.25 73 LEU A C 1
ATOM 623 O O . LEU A 1 73 ? 2.810 -7.732 20.990 1.00 80.25 73 LEU A O 1
ATOM 627 N N . LEU A 1 74 ? 1.909 -9.272 19.632 1.00 82.06 74 LEU A N 1
ATOM 628 C CA . LEU A 1 74 ? 0.919 -8.361 19.056 1.00 82.06 74 LEU A CA 1
ATOM 629 C C . LEU A 1 74 ? -0.117 -7.918 20.102 1.00 82.06 74 LEU A C 1
ATOM 631 O O . LEU A 1 74 ? -0.420 -6.733 20.208 1.00 82.06 74 LEU A O 1
ATOM 635 N N . LEU A 1 75 ? -0.606 -8.835 20.948 1.00 86.38 75 LEU A N 1
ATOM 636 C CA . LEU A 1 75 ? -1.504 -8.493 22.062 1.00 86.38 75 LEU A CA 1
ATOM 637 C C . LEU A 1 75 ? -0.850 -7.543 23.067 1.00 86.38 75 LEU A C 1
ATOM 639 O O . LEU A 1 75 ? -1.516 -6.668 23.624 1.00 86.38 75 LEU A O 1
ATOM 643 N N . LYS A 1 76 ? 0.459 -7.692 23.293 1.00 80.75 76 LYS A N 1
ATOM 644 C CA . LYS A 1 76 ? 1.228 -6.770 24.126 1.00 80.75 76 LYS A CA 1
ATOM 645 C C . LYS A 1 76 ? 1.210 -5.365 23.556 1.00 80.75 76 LYS A C 1
ATOM 647 O O . LYS A 1 76 ? 1.014 -4.416 24.316 1.00 80.75 76 LYS A O 1
ATOM 652 N N . GLU A 1 77 ? 1.407 -5.260 22.251 1.00 78.88 77 GLU A N 1
ATOM 653 C CA . GLU A 1 77 ? 1.437 -3.989 21.549 1.00 78.88 77 GLU A CA 1
ATOM 654 C C . GLU A 1 77 ? 0.058 -3.323 21.538 1.00 78.88 77 GLU A C 1
ATOM 656 O O . GLU A 1 77 ? -0.066 -2.166 21.937 1.00 78.88 77 GLU A O 1
ATOM 661 N N . ILE A 1 78 ? -1.005 -4.082 21.251 1.00 83.88 78 ILE A N 1
ATOM 662 C CA . ILE A 1 78 ? -2.396 -3.611 21.365 1.00 83.88 78 ILE A CA 1
ATOM 663 C C . ILE A 1 78 ? -2.673 -3.084 22.781 1.00 83.88 78 ILE A C 1
ATOM 665 O O . ILE A 1 78 ? -3.177 -1.972 22.948 1.00 83.88 78 ILE A O 1
ATOM 669 N N . ARG A 1 79 ? -2.287 -3.839 23.822 1.00 84.62 79 ARG A N 1
ATOM 670 C CA . ARG A 1 79 ? -2.436 -3.413 25.223 1.00 84.62 79 ARG A CA 1
ATOM 671 C C . ARG A 1 79 ? -1.681 -2.117 25.509 1.00 84.62 79 ARG A C 1
ATOM 673 O O . ARG A 1 79 ? -2.221 -1.240 26.180 1.00 84.62 79 ARG A O 1
ATOM 680 N N . ARG A 1 80 ? -0.435 -1.999 25.039 1.00 79.56 80 ARG A N 1
ATOM 681 C CA . ARG A 1 80 ? 0.396 -0.799 25.211 1.00 79.56 80 ARG A CA 1
ATOM 682 C C . ARG A 1 80 ? -0.301 0.417 24.602 1.00 79.56 80 ARG A C 1
ATOM 684 O O . ARG A 1 80 ? -0.548 1.383 25.319 1.00 79.56 80 ARG A O 1
ATOM 691 N N . LYS A 1 81 ? -0.726 0.325 23.337 1.00 77.94 81 LYS A N 1
ATOM 692 C CA . LYS A 1 81 ? -1.455 1.392 22.630 1.00 77.94 81 LYS A CA 1
ATOM 693 C C . LYS A 1 81 ? -2.758 1.773 23.348 1.00 77.94 81 LYS A C 1
ATOM 695 O O . LYS A 1 81 ? -3.043 2.958 23.503 1.00 77.94 81 LYS A O 1
ATOM 700 N N . PHE A 1 82 ? -3.516 0.798 23.860 1.00 81.56 82 PHE A N 1
ATOM 701 C CA . PHE A 1 82 ? -4.750 1.063 24.614 1.00 81.56 82 PHE A CA 1
ATOM 702 C C . PHE A 1 82 ? -4.497 1.743 25.966 1.00 81.56 82 PHE A C 1
ATOM 704 O O . PHE A 1 82 ? -5.259 2.627 26.351 1.00 81.56 82 PHE A O 1
ATOM 711 N N . ARG A 1 83 ? -3.412 1.402 26.677 1.00 79.19 83 ARG A N 1
ATOM 712 C CA . ARG A 1 83 ? -3.021 2.101 27.917 1.00 79.19 83 ARG A CA 1
ATOM 713 C C . ARG A 1 83 ? -2.678 3.565 27.668 1.00 79.19 83 ARG A C 1
ATOM 715 O O . ARG A 1 83 ? -3.091 4.412 28.455 1.00 79.19 83 ARG A O 1
ATOM 722 N N . VAL A 1 84 ? -1.923 3.850 26.605 1.00 72.12 84 VAL A N 1
ATOM 723 C CA . VAL A 1 84 ? -1.582 5.227 26.208 1.00 72.12 84 VAL A CA 1
ATOM 724 C C . VAL A 1 84 ? -2.852 6.014 25.915 1.00 72.12 84 VAL A C 1
ATOM 726 O O . VAL A 1 84 ? -3.060 7.074 26.497 1.00 72.12 84 VAL A O 1
ATOM 729 N N . ALA A 1 85 ? -3.737 5.444 25.092 1.00 70.62 85 ALA A N 1
ATOM 730 C CA . ALA A 1 85 ? -5.029 6.032 24.758 1.00 70.62 85 ALA A CA 1
ATOM 731 C C . ALA A 1 85 ? -5.879 6.332 26.002 1.00 70.62 85 ALA A C 1
ATOM 733 O O . ALA A 1 85 ? -6.387 7.437 26.166 1.00 70.62 85 ALA A O 1
ATOM 734 N N . GLY A 1 86 ? -5.992 5.361 26.911 1.00 70.38 86 GLY A N 1
ATOM 735 C CA . GLY A 1 86 ? -6.792 5.489 28.124 1.00 70.38 86 GLY A CA 1
ATOM 736 C C . GLY A 1 86 ? -6.301 6.567 29.092 1.00 70.38 86 GLY A C 1
ATOM 737 O O . GLY A 1 86 ? -7.123 7.250 29.699 1.00 70.38 86 GLY A O 1
ATOM 738 N N . LYS A 1 87 ? -4.979 6.747 29.235 1.00 69.88 87 LYS A N 1
ATOM 739 C CA . LYS A 1 87 ? -4.410 7.819 30.073 1.00 69.88 87 LYS A CA 1
ATOM 740 C C . LYS A 1 87 ? -4.787 9.200 29.542 1.00 69.88 87 LYS A C 1
ATOM 742 O O . LYS A 1 87 ? -5.303 10.013 30.299 1.00 69.88 87 LYS A O 1
ATOM 747 N N . ILE A 1 88 ? -4.624 9.406 28.234 1.00 61.28 88 ILE A N 1
ATOM 748 C CA . ILE A 1 88 ? -4.949 10.671 27.558 1.00 61.28 88 ILE A CA 1
ATOM 749 C C . ILE A 1 88 ? -6.419 11.054 27.775 1.00 61.28 88 ILE A C 1
ATOM 751 O O . ILE A 1 88 ? -6.715 12.203 28.093 1.00 61.28 88 ILE A O 1
ATOM 755 N N . GLU A 1 89 ? -7.335 10.093 27.652 1.00 59.84 89 GLU A N 1
ATOM 756 C CA . GLU A 1 89 ? -8.777 10.332 27.799 1.00 59.84 89 GLU A CA 1
ATOM 757 C C . GLU A 1 89 ? -9.211 10.592 29.256 1.00 59.84 89 GLU A C 1
ATOM 759 O O . GLU A 1 89 ? -10.138 11.360 29.495 1.00 59.84 89 GLU A O 1
ATOM 764 N N . HIS A 1 90 ? -8.546 10.003 30.257 1.00 59.78 90 HIS A N 1
ATOM 765 C CA . HIS A 1 90 ? -8.846 10.280 31.672 1.00 59.78 90 HIS A CA 1
ATOM 766 C C . HIS A 1 90 ? -8.207 11.576 32.198 1.00 59.78 90 HIS A C 1
ATOM 768 O O . HIS A 1 90 ? -8.674 12.133 33.193 1.00 59.78 90 HIS A O 1
ATOM 774 N N . GLU A 1 91 ? -7.142 12.060 31.557 1.00 56.47 91 GLU A N 1
ATOM 775 C CA . GLU A 1 91 ? -6.367 13.234 31.985 1.00 56.47 91 GLU A CA 1
ATOM 776 C C . GLU A 1 91 ? -6.809 14.537 31.296 1.00 56.47 91 GLU A C 1
ATOM 778 O O . GLU A 1 91 ? -6.228 15.598 31.549 1.00 56.47 91 GLU A O 1
ATOM 783 N N . SER A 1 92 ? -7.881 14.492 30.495 1.00 46.56 92 SER A N 1
ATOM 784 C CA . SER A 1 92 ? -8.384 15.583 29.650 1.00 46.56 92 SER A CA 1
ATOM 785 C C . SER A 1 92 ? -8.915 16.826 30.389 1.00 46.56 92 SER A C 1
ATOM 787 O O . SER A 1 92 ? -9.633 17.613 29.784 1.00 46.56 92 SER A O 1
ATOM 789 N N . ASP A 1 93 ? -8.570 17.048 31.663 1.00 46.22 93 ASP A N 1
ATOM 790 C CA . ASP A 1 93 ? -9.005 18.243 32.398 1.00 46.22 93 ASP A CA 1
ATOM 791 C C . ASP A 1 93 ? -8.048 18.805 33.467 1.00 46.22 93 ASP A C 1
ATOM 793 O O . ASP A 1 93 ? -8.426 19.749 34.165 1.00 46.22 93 ASP A O 1
ATOM 797 N N . LYS A 1 94 ? -6.801 18.325 33.627 1.00 40.59 94 LYS A N 1
ATOM 798 C CA . LYS A 1 94 ? -5.821 19.022 34.498 1.00 40.59 94 LYS A CA 1
ATOM 799 C C . LYS A 1 94 ? -4.373 18.572 34.277 1.00 40.59 94 LYS A C 1
ATOM 801 O O . LYS A 1 94 ? -3.953 17.560 34.815 1.00 40.59 94 LYS A O 1
ATOM 806 N N . LYS A 1 95 ? -3.602 19.438 33.605 1.00 46.91 95 LYS A N 1
ATOM 807 C CA . LYS A 1 95 ? -2.131 19.561 33.673 1.00 46.91 95 LYS A CA 1
ATOM 808 C C . LYS A 1 95 ? -1.342 18.248 33.625 1.00 46.91 95 LYS A C 1
ATOM 810 O O . LYS A 1 95 ? -0.962 17.721 34.668 1.00 46.91 95 LYS A O 1
ATOM 815 N N . ILE A 1 96 ? -0.930 17.849 32.427 1.00 43.09 96 ILE A N 1
ATOM 816 C CA . ILE A 1 96 ? 0.288 17.050 32.265 1.00 43.09 96 ILE A CA 1
ATOM 817 C C . ILE A 1 96 ? 1.199 17.781 31.296 1.00 43.09 96 ILE A C 1
ATOM 819 O O . ILE A 1 96 ? 1.267 17.520 30.103 1.00 43.09 96 ILE A O 1
ATOM 823 N N . GLU A 1 97 ? 1.881 18.760 31.874 1.00 42.78 97 GLU A N 1
ATOM 824 C CA . GLU A 1 97 ? 3.227 19.104 31.464 1.00 42.78 97 GLU A CA 1
ATOM 825 C C . GLU A 1 97 ? 4.189 18.188 32.251 1.00 42.78 97 GLU A C 1
ATOM 827 O O . GLU A 1 97 ? 4.004 17.928 33.440 1.00 42.78 97 GLU A O 1
ATOM 832 N N . GLU A 1 98 ? 5.215 17.713 31.544 1.00 41.72 98 GLU A N 1
ATOM 833 C CA . GLU A 1 98 ? 6.567 17.387 32.030 1.00 41.72 98 GLU A CA 1
ATOM 834 C C . GLU A 1 98 ? 7.011 15.951 32.369 1.00 41.72 98 GLU A C 1
ATOM 836 O O . GLU A 1 98 ? 8.208 15.735 32.214 1.00 41.72 98 GLU A O 1
ATOM 841 N N . ASN A 1 99 ? 6.188 14.943 32.703 1.00 36.28 99 ASN A N 1
ATOM 842 C CA . ASN A 1 99 ? 6.780 13.723 33.318 1.00 36.28 99 ASN A CA 1
ATOM 843 C C . ASN A 1 99 ? 6.530 12.326 32.719 1.00 36.28 99 ASN A C 1
ATOM 845 O O . ASN A 1 99 ? 6.987 11.361 33.320 1.00 36.28 99 ASN A O 1
ATOM 849 N N . ASN A 1 100 ? 5.920 12.159 31.544 1.00 38.03 100 ASN A N 1
ATOM 850 C CA . ASN A 1 100 ? 5.939 10.859 30.841 1.00 38.03 100 ASN A CA 1
ATOM 851 C C . ASN A 1 100 ? 5.959 11.072 29.324 1.00 38.03 100 ASN A C 1
ATOM 853 O O . ASN A 1 100 ? 4.937 10.956 28.656 1.00 38.03 100 ASN A O 1
ATOM 857 N N . ARG A 1 101 ? 7.125 11.440 28.789 1.00 52.38 101 ARG A N 1
ATOM 858 C CA . ARG A 1 101 ? 7.346 11.541 27.341 1.00 52.38 101 ARG A CA 1
ATOM 859 C C . ARG A 1 101 ? 7.753 10.186 26.789 1.00 52.38 101 ARG A C 1
ATOM 861 O O . ARG A 1 101 ? 8.479 9.474 27.480 1.00 52.38 101 ARG A O 1
ATOM 868 N N . ASN A 1 102 ? 7.312 9.916 25.557 1.00 45.34 102 ASN A N 1
ATOM 869 C CA . ASN A 1 102 ? 7.824 8.920 24.610 1.00 45.34 102 ASN A CA 1
ATOM 870 C C . ASN A 1 102 ? 6.848 7.834 24.095 1.00 45.34 102 ASN A C 1
ATOM 872 O O . ASN A 1 102 ? 7.308 6.776 23.669 1.00 45.34 102 ASN A O 1
ATOM 876 N N . GLU A 1 103 ? 5.530 8.036 24.062 1.00 47.75 103 GLU A N 1
ATOM 877 C CA . GLU A 1 103 ? 4.673 7.152 23.248 1.00 47.75 103 GLU A CA 1
ATOM 878 C C . GLU A 1 103 ? 3.734 7.976 22.359 1.00 47.75 103 GLU A C 1
ATOM 880 O O . GLU A 1 103 ? 2.808 8.622 22.847 1.00 47.75 103 GLU A O 1
ATOM 885 N N . THR A 1 104 ? 3.977 7.953 21.043 1.00 47.72 104 THR A N 1
ATOM 886 C CA . THR A 1 104 ? 3.106 8.548 20.023 1.00 47.72 104 THR A CA 1
ATOM 887 C C . THR A 1 104 ? 1.715 7.915 20.069 1.00 47.72 104 THR A C 1
ATOM 889 O O . THR A 1 104 ? 1.534 6.701 19.925 1.00 47.72 104 THR A O 1
ATOM 892 N N . PHE A 1 105 ? 0.707 8.757 20.297 1.00 54.47 105 PHE A N 1
ATOM 893 C CA . PHE A 1 105 ? -0.691 8.352 20.351 1.00 54.47 105 PHE A CA 1
ATOM 894 C C . PHE A 1 105 ? -1.308 8.371 18.952 1.00 54.47 105 PHE A C 1
ATOM 896 O O . PHE A 1 105 ? -1.586 9.429 18.389 1.00 54.47 105 PHE A O 1
ATOM 903 N N . PHE A 1 106 ? -1.571 7.183 18.414 1.00 58.03 106 PHE A N 1
ATOM 904 C CA . PHE A 1 106 ? -2.324 7.019 17.178 1.00 58.03 106 PHE A CA 1
ATOM 905 C C . PHE A 1 106 ? -3.761 6.609 17.493 1.00 58.03 106 PHE A C 1
ATOM 907 O O . PHE A 1 106 ? -3.996 5.604 18.168 1.00 58.03 106 PHE A O 1
ATOM 914 N N . LYS A 1 107 ? -4.732 7.356 16.951 1.00 62.78 107 LYS A N 1
ATOM 915 C CA . LYS A 1 107 ? -6.168 7.022 17.043 1.00 62.78 107 LYS A CA 1
ATOM 916 C C . LYS A 1 107 ? -6.530 5.730 16.299 1.00 62.78 107 LYS A C 1
ATOM 918 O O . LYS A 1 107 ? -7.586 5.161 16.551 1.00 62.78 107 LYS A O 1
ATOM 923 N N . LEU A 1 108 ? -5.664 5.277 15.394 1.00 71.25 108 LEU A N 1
ATOM 924 C CA . LEU A 1 108 ? -5.791 4.027 14.659 1.00 71.25 108 LEU A CA 1
ATOM 925 C C . LEU A 1 108 ? -4.409 3.389 14.499 1.00 71.25 108 LEU A C 1
ATOM 927 O O . LEU A 1 108 ? -3.461 4.074 14.130 1.00 71.25 108 LEU A O 1
ATOM 931 N N . ASN A 1 109 ? -4.324 2.079 14.718 1.00 72.25 109 ASN A N 1
ATOM 932 C CA . ASN A 1 109 ? -3.139 1.276 14.424 1.00 72.25 109 ASN A CA 1
ATOM 933 C C . ASN A 1 109 ? -3.564 0.163 13.457 1.00 72.25 109 ASN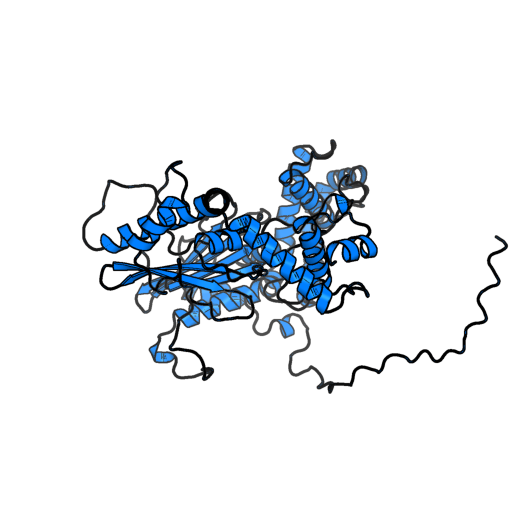 A C 1
ATOM 935 O O . ASN A 1 109 ? -4.581 -0.488 13.699 1.00 72.25 109 ASN A O 1
ATOM 939 N N . ILE A 1 110 ? -2.817 -0.034 12.369 1.00 75.50 110 ILE A N 1
ATOM 940 C CA . ILE A 1 110 ? -3.063 -1.095 11.384 1.00 75.50 110 ILE A CA 1
ATOM 941 C C . ILE A 1 110 ? -1.840 -2.004 11.372 1.00 75.50 110 ILE A C 1
ATOM 943 O O . ILE A 1 110 ? -0.719 -1.528 11.217 1.00 75.50 110 ILE A O 1
ATOM 947 N N . PHE A 1 111 ? -2.073 -3.306 11.509 1.00 73.25 111 PHE A N 1
ATOM 948 C CA . PHE A 1 111 ? -1.047 -4.336 11.405 1.00 73.25 111 PHE A CA 1
ATOM 949 C C . PHE A 1 111 ? -1.382 -5.215 10.200 1.00 73.25 111 PHE A C 1
ATOM 951 O O . PHE A 1 111 ? -2.500 -5.720 10.111 1.00 73.25 111 PHE A O 1
ATOM 958 N N . SER A 1 112 ? -0.434 -5.379 9.278 1.00 71.94 112 SER A N 1
ATOM 959 C CA . SER A 1 112 ? -0.548 -6.349 8.184 1.00 71.94 112 SER A CA 1
ATOM 960 C C . SER A 1 112 ? 0.049 -7.677 8.641 1.00 71.94 112 SER A C 1
ATOM 962 O O . SER A 1 112 ? 1.145 -7.690 9.204 1.00 71.94 112 SER A O 1
ATOM 964 N N . THR A 1 113 ? -0.677 -8.780 8.464 1.00 67.75 113 THR A N 1
ATOM 965 C CA . THR A 1 113 ? -0.267 -10.107 8.944 1.00 67.75 113 THR A CA 1
ATOM 966 C C . THR A 1 113 ? -0.776 -11.217 8.028 1.00 67.75 113 THR A C 1
ATOM 968 O O . THR A 1 113 ? -1.739 -11.004 7.295 1.00 67.75 113 THR A O 1
ATOM 971 N N . HIS A 1 114 ? -0.211 -12.422 8.138 1.00 75.31 114 HIS A N 1
ATOM 972 C CA . HIS A 1 114 ? -0.758 -13.610 7.478 1.00 75.31 114 HIS A CA 1
ATOM 973 C C . HIS A 1 114 ? -2.019 -14.124 8.196 1.00 75.31 114 HIS A C 1
ATOM 975 O O . HIS A 1 114 ? -2.261 -13.838 9.376 1.00 75.31 114 HIS A O 1
ATOM 981 N N . ASP A 1 115 ? -2.811 -14.922 7.494 1.00 74.62 115 ASP A N 1
ATOM 982 C CA . ASP A 1 115 ? -3.932 -15.708 8.022 1.00 74.62 115 ASP A CA 1
ATOM 983 C C . ASP A 1 115 ? -3.544 -16.544 9.257 1.00 74.62 115 ASP A C 1
ATOM 985 O O . ASP A 1 115 ? -4.276 -16.571 10.249 1.00 74.62 115 ASP A O 1
ATOM 989 N N . ALA A 1 116 ? -2.342 -17.124 9.263 1.00 81.06 116 ALA A N 1
ATOM 990 C CA . ALA A 1 116 ? -1.730 -17.802 10.401 1.00 81.06 116 ALA A CA 1
ATOM 991 C C . ALA A 1 116 ? -1.695 -16.931 11.672 1.00 81.06 116 ALA A C 1
ATOM 993 O O . ALA A 1 116 ? -2.002 -17.400 12.773 1.00 81.06 116 ALA A O 1
ATOM 994 N N . ASN A 1 117 ? -1.353 -15.644 11.545 1.00 82.56 117 ASN A N 1
ATOM 995 C CA . ASN A 1 117 ? -1.337 -14.711 12.671 1.00 82.56 117 ASN A CA 1
ATOM 996 C C . ASN A 1 117 ? -2.754 -14.358 13.132 1.00 82.56 117 ASN A C 1
ATOM 998 O O . ASN A 1 117 ? -2.995 -14.298 14.340 1.00 82.56 117 ASN A O 1
ATOM 1002 N N . LEU A 1 118 ? -3.689 -14.147 12.197 1.00 87.19 118 LEU A N 1
ATOM 1003 C CA . LEU A 1 118 ? -5.094 -13.882 12.522 1.00 87.19 118 LEU A CA 1
ATOM 1004 C C . LEU A 1 118 ? -5.701 -15.063 13.277 1.00 87.19 118 LEU A C 1
ATOM 1006 O O . LEU A 1 118 ? -6.285 -14.873 14.342 1.00 87.19 118 LEU A O 1
ATOM 1010 N N . ALA A 1 119 ? -5.497 -16.286 12.797 1.00 87.88 119 ALA A N 1
ATOM 1011 C CA . ALA A 1 119 ? -5.975 -17.486 13.465 1.00 87.88 119 ALA A CA 1
ATOM 1012 C C . ALA A 1 119 ? -5.320 -17.703 14.833 1.00 87.88 119 ALA A C 1
ATOM 1014 O O . ALA A 1 119 ? -6.011 -18.068 15.789 1.00 87.88 119 ALA A O 1
ATOM 1015 N N . ALA A 1 120 ? -4.020 -17.420 14.969 1.00 87.50 120 ALA A N 1
ATOM 1016 C CA . ALA A 1 120 ? -3.342 -17.442 16.261 1.00 87.50 120 ALA A CA 1
ATOM 1017 C C . ALA A 1 120 ? -3.949 -16.425 17.241 1.00 87.50 120 ALA A C 1
ATOM 1019 O O . ALA A 1 120 ? -4.196 -16.760 18.403 1.00 87.50 120 ALA A O 1
ATOM 1020 N N . LEU A 1 121 ? -4.243 -15.207 16.775 1.00 90.81 121 LEU A N 1
ATOM 1021 C CA . LEU A 1 121 ? -4.859 -14.154 17.580 1.00 90.81 121 LEU A CA 1
ATOM 1022 C C . LEU A 1 121 ? -6.299 -14.512 17.971 1.00 90.81 121 LEU A C 1
ATOM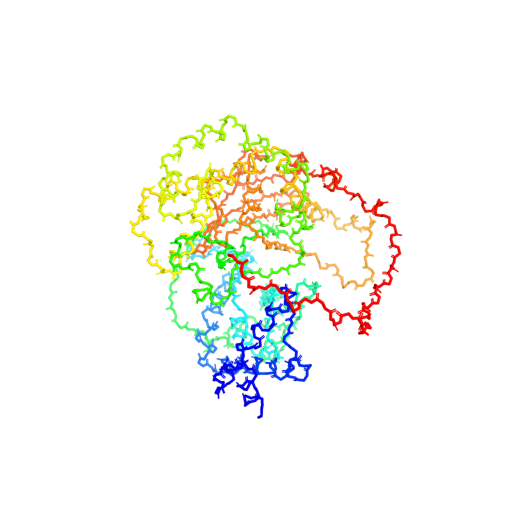 1024 O O . LEU A 1 121 ? -6.660 -14.409 19.141 1.00 90.81 121 LEU A O 1
ATOM 1028 N N . MET A 1 122 ? -7.108 -15.000 17.029 1.00 91.88 122 MET A N 1
ATOM 1029 C CA . MET A 1 122 ? -8.473 -15.468 17.295 1.00 91.88 122 MET A CA 1
ATOM 1030 C C . MET A 1 122 ? -8.488 -16.646 18.267 1.00 91.88 122 MET A C 1
ATOM 1032 O O . MET A 1 122 ? -9.362 -16.710 19.129 1.00 91.88 122 MET A O 1
ATOM 1036 N N . SER A 1 123 ? -7.522 -17.560 18.160 1.00 91.62 123 SER A N 1
ATOM 1037 C CA . SER A 1 123 ? -7.389 -18.700 19.073 1.00 91.62 123 SER A CA 1
ATOM 1038 C C . SER A 1 123 ? -7.035 -18.233 20.483 1.00 91.62 123 SER A C 1
ATOM 1040 O O . SER A 1 123 ? -7.702 -18.622 21.440 1.00 91.62 123 SER A O 1
ATOM 1042 N N . ALA A 1 124 ? -6.056 -17.330 20.612 1.00 91.56 124 ALA A N 1
ATOM 1043 C CA . ALA A 1 124 ? -5.672 -16.709 21.881 1.00 91.56 124 ALA A CA 1
ATOM 1044 C C . ALA A 1 124 ? -6.838 -15.956 22.548 1.00 91.56 124 ALA A C 1
ATOM 1046 O O . ALA A 1 124 ? -6.993 -15.982 23.766 1.00 91.56 124 ALA A O 1
ATOM 1047 N N . LEU A 1 125 ? -7.688 -15.320 21.743 1.00 93.44 125 LEU A N 1
ATOM 1048 C CA . LEU A 1 125 ? -8.870 -14.584 22.190 1.00 93.44 125 LEU A CA 1
ATOM 1049 C C . LEU A 1 125 ? -10.129 -15.456 22.343 1.00 93.44 125 LEU A C 1
ATOM 1051 O O . LEU A 1 125 ? -11.183 -14.938 22.714 1.00 93.44 125 LEU A O 1
ATOM 1055 N N . GLN A 1 126 ? -10.025 -16.764 22.076 1.00 92.62 126 GLN A N 1
ATOM 1056 C CA . GLN A 1 126 ? -11.114 -17.750 22.130 1.00 92.62 126 GLN A CA 1
ATOM 1057 C C . GLN A 1 126 ? -12.322 -17.395 21.245 1.00 92.62 126 GLN A C 1
ATOM 1059 O O . GLN A 1 126 ? -13.475 -17.591 21.623 1.00 92.62 126 GLN A O 1
ATOM 1064 N N . VAL A 1 127 ? -12.048 -16.859 20.056 1.00 91.75 127 VAL A N 1
ATOM 1065 C CA . VAL A 1 127 ? -13.047 -16.489 19.037 1.00 91.75 127 VAL A CA 1
ATOM 1066 C C . VAL A 1 127 ? -12.783 -17.149 17.683 1.00 91.75 127 VAL A C 1
ATOM 1068 O O . VAL A 1 127 ? -13.455 -16.836 16.702 1.00 91.75 127 VAL A O 1
ATOM 1071 N N . PHE A 1 128 ? -11.808 -18.060 17.607 1.00 89.31 128 PHE A N 1
ATOM 1072 C CA . PHE A 1 128 ? -11.542 -18.824 16.392 1.00 89.31 128 PHE A CA 1
ATOM 1073 C C . PHE A 1 128 ? -12.742 -19.715 16.058 1.00 89.31 128 PHE A C 1
ATOM 1075 O O . PHE A 1 128 ? -13.170 -20.530 16.873 1.00 89.31 128 PHE A O 1
ATOM 1082 N N . SER A 1 129 ? -13.303 -19.533 14.863 1.00 83.31 129 SER A N 1
ATOM 1083 C CA . SER A 1 129 ? -14.604 -20.095 14.477 1.00 83.31 129 SER A CA 1
ATOM 1084 C C . SER A 1 129 ? -14.508 -21.395 13.673 1.00 83.31 129 SER A C 1
ATOM 1086 O O . SER A 1 129 ? -15.485 -21.775 13.033 1.00 83.31 129 SER A O 1
ATOM 1088 N N . MET A 1 130 ? -13.356 -22.081 13.712 1.00 85.31 130 MET A N 1
ATOM 1089 C CA . MET A 1 130 ? -13.070 -23.251 12.868 1.00 85.31 130 MET A CA 1
ATOM 1090 C C . MET A 1 130 ? -13.282 -22.933 11.381 1.00 85.31 130 MET A C 1
ATOM 1092 O O . MET A 1 130 ? -13.957 -23.654 10.652 1.00 85.31 130 MET A O 1
ATOM 1096 N N . LYS A 1 131 ? -12.716 -21.806 10.946 1.00 84.19 131 LYS A N 1
ATOM 1097 C CA . LYS A 1 131 ? -12.662 -21.383 9.548 1.00 84.19 131 LYS A CA 1
ATOM 1098 C C . LYS A 1 131 ? -11.291 -20.786 9.276 1.00 84.19 131 LYS A C 1
ATOM 1100 O O . LYS A 1 131 ? -10.792 -20.023 10.105 1.00 84.19 131 LYS A O 1
ATOM 1105 N N . VAL A 1 132 ? -10.708 -21.127 8.130 1.00 80.81 132 VAL A N 1
ATOM 1106 C CA . VAL A 1 132 ? -9.481 -20.484 7.646 1.00 80.81 132 VAL A CA 1
ATOM 1107 C C . VAL A 1 132 ? -9.802 -19.010 7.365 1.00 80.81 132 VAL A C 1
ATOM 1109 O O . VAL A 1 132 ? -10.771 -18.757 6.642 1.00 80.81 132 VAL A O 1
ATOM 1112 N N . PRO A 1 133 ? -9.069 -18.042 7.950 1.00 83.38 133 PRO A N 1
ATOM 1113 C CA . PRO A 1 133 ? -9.267 -16.631 7.640 1.00 83.38 133 PRO A CA 1
ATOM 1114 C C . PRO A 1 133 ? -9.003 -16.391 6.147 1.00 83.38 133 PRO A C 1
ATOM 1116 O O . PRO A 1 133 ? -7.898 -16.670 5.690 1.00 83.38 133 PRO A O 1
ATOM 1119 N N . PRO A 1 134 ? -9.973 -15.900 5.361 1.00 74.44 134 PRO A N 1
ATOM 1120 C CA . PRO A 1 134 ? -9.747 -15.682 3.938 1.00 74.44 134 PRO A CA 1
ATOM 1121 C C . PRO A 1 134 ? -8.897 -14.423 3.708 1.00 74.44 134 PRO A C 1
ATOM 1123 O O . PRO A 1 134 ? -8.680 -13.601 4.612 1.00 74.44 134 PRO A O 1
ATOM 1126 N N . TYR A 1 135 ? -8.438 -14.246 2.468 1.00 69.75 135 TYR A N 1
ATOM 1127 C CA . TYR A 1 135 ? -7.690 -13.060 2.066 1.00 69.75 135 TYR A CA 1
ATOM 1128 C C . TYR A 1 135 ? -8.474 -11.771 2.333 1.00 69.75 135 TYR A C 1
ATOM 1130 O O . TYR A 1 135 ? -9.667 -11.675 2.055 1.00 69.75 135 TYR A O 1
ATOM 1138 N N . GLY A 1 136 ? -7.784 -10.766 2.876 1.00 69.94 136 GLY A N 1
ATOM 1139 C CA . GLY A 1 136 ? -8.391 -9.481 3.230 1.00 69.94 136 GLY A CA 1
ATOM 1140 C C . GLY A 1 136 ? -9.226 -9.496 4.516 1.00 69.94 136 GLY A C 1
ATOM 1141 O O . GLY A 1 136 ? -9.755 -8.448 4.889 1.00 69.94 136 GLY A O 1
ATOM 1142 N N . SER A 1 137 ? -9.329 -10.633 5.217 1.00 79.12 137 SER A N 1
ATOM 1143 C CA . SER A 1 137 ? -9.977 -10.681 6.530 1.00 79.12 137 SER A CA 1
ATOM 1144 C C . SER A 1 137 ? -9.224 -9.844 7.573 1.00 79.12 137 SER A C 1
ATOM 1146 O O . SER A 1 137 ? -8.014 -9.630 7.486 1.00 79.12 137 SER A O 1
ATOM 1148 N N . CYS A 1 138 ? -9.946 -9.316 8.564 1.00 84.25 138 CYS A N 1
ATOM 1149 C CA . CYS A 1 138 ? -9.397 -8.343 9.511 1.00 84.25 138 CYS A CA 1
ATOM 1150 C C . CYS A 1 138 ? -9.997 -8.495 10.913 1.00 84.25 138 CYS A C 1
ATOM 1152 O O . CYS A 1 138 ? -11.208 -8.651 11.069 1.00 84.25 138 CYS A O 1
ATOM 1154 N N . LEU A 1 139 ? -9.155 -8.393 11.947 1.00 87.44 139 LEU A N 1
ATOM 1155 C CA . LEU A 1 139 ? -9.581 -8.256 13.342 1.00 87.44 139 LEU A CA 1
ATOM 1156 C C . LEU A 1 139 ? -9.462 -6.803 13.783 1.00 87.44 139 LEU A C 1
ATOM 1158 O O . LEU A 1 139 ? -8.396 -6.198 13.698 1.00 87.44 139 LEU A O 1
ATOM 1162 N N . ILE A 1 140 ? -10.559 -6.264 14.299 1.00 87.94 140 ILE A N 1
ATOM 1163 C CA . ILE A 1 140 ? -10.681 -4.863 14.690 1.00 87.94 140 ILE A CA 1
ATOM 1164 C C . ILE A 1 140 ? -10.891 -4.807 16.200 1.00 87.94 140 ILE A C 1
ATOM 1166 O O . ILE A 1 140 ? -11.781 -5.472 16.729 1.00 87.94 140 ILE A O 1
ATOM 1170 N N . PHE A 1 141 ? -10.102 -3.982 16.888 1.00 88.25 141 PHE A N 1
ATOM 1171 C CA . PHE A 1 141 ? -10.292 -3.659 18.301 1.00 88.25 141 PHE A CA 1
ATOM 1172 C C . PHE A 1 141 ? -10.540 -2.161 18.437 1.00 88.25 141 PHE A C 1
ATOM 1174 O O . PHE A 1 141 ? -9.727 -1.351 17.998 1.00 88.25 141 PHE A O 1
ATOM 1181 N N . GLU A 1 142 ? -11.640 -1.793 19.079 1.00 86.62 142 GLU A N 1
ATOM 1182 C CA . GLU A 1 142 ? -11.981 -0.407 19.374 1.00 86.62 142 GLU A CA 1
ATOM 1183 C C . GLU A 1 142 ? -11.952 -0.180 20.884 1.00 86.62 142 GLU A C 1
ATOM 1185 O O . GLU A 1 142 ? -12.563 -0.941 21.637 1.00 86.62 142 GLU A O 1
ATOM 1190 N N . LEU A 1 143 ? -11.289 0.889 21.323 1.00 84.00 143 LEU A N 1
ATOM 1191 C CA . LEU A 1 143 ? -11.316 1.353 22.708 1.00 84.00 143 LEU A CA 1
ATOM 1192 C C . LEU A 1 143 ? -12.259 2.558 22.815 1.00 84.00 143 LEU A C 1
ATOM 1194 O O . LEU A 1 143 ? -12.074 3.559 22.129 1.00 84.00 143 LEU A O 1
ATOM 1198 N N . HIS A 1 144 ? -13.271 2.456 23.672 1.00 80.00 144 HIS A N 1
ATOM 1199 C CA . HIS A 1 144 ? -14.299 3.473 23.895 1.00 80.00 144 HIS A CA 1
ATOM 1200 C C . HIS A 1 144 ? -14.222 3.981 25.334 1.00 80.00 144 HIS A C 1
ATOM 1202 O O . HIS A 1 144 ? -14.092 3.174 26.249 1.00 80.00 144 HIS A O 1
ATOM 1208 N N . LEU A 1 145 ? -14.365 5.289 25.550 1.00 78.50 145 LEU A N 1
ATOM 1209 C CA . LEU A 1 145 ? -14.639 5.847 26.875 1.00 78.50 145 LEU A CA 1
ATOM 1210 C C . LEU A 1 145 ? -16.158 5.975 27.050 1.00 78.50 145 LEU A C 1
ATOM 1212 O O . LEU A 1 145 ? -16.805 6.778 26.380 1.00 78.50 145 LEU A O 1
ATOM 1216 N N . GLU A 1 146 ? -16.741 5.185 27.947 1.00 82.25 146 GLU A N 1
ATOM 1217 C CA . GLU A 1 146 ? -18.180 5.161 28.215 1.00 82.25 146 GLU A CA 1
ATOM 1218 C C . GLU A 1 146 ? -18.425 5.327 29.718 1.00 82.25 146 GLU A C 1
ATOM 1220 O O . GLU A 1 146 ? -17.956 4.522 30.513 1.00 82.25 146 GLU A O 1
ATOM 1225 N N . PHE A 1 147 ? -19.154 6.370 30.133 1.00 81.69 147 PHE A N 1
ATOM 1226 C CA . PHE A 1 147 ? -19.451 6.641 31.553 1.00 81.69 147 PHE A CA 1
ATOM 1227 C C . PHE A 1 147 ? -18.213 6.616 32.473 1.00 81.69 147 PHE A C 1
ATOM 1229 O O . PHE A 1 147 ? -18.282 6.133 33.602 1.00 81.69 147 PHE A O 1
ATOM 1236 N N . ASN A 1 148 ? -17.089 7.163 31.993 1.00 77.88 148 ASN A N 1
ATOM 1237 C CA . ASN A 1 148 ? -15.795 7.164 32.685 1.00 77.88 148 ASN A CA 1
ATOM 1238 C C . ASN A 1 148 ? -15.180 5.761 32.893 1.00 77.88 148 ASN A C 1
ATOM 1240 O O . ASN A 1 148 ? -14.327 5.581 33.759 1.00 77.88 148 ASN A O 1
ATOM 1244 N N . GLU A 1 149 ? -15.586 4.772 32.095 1.00 80.88 149 GLU A N 1
ATOM 1245 C CA . GLU A 1 149 ? -14.954 3.457 32.001 1.00 80.88 149 GLU A CA 1
ATOM 1246 C C . GLU A 1 149 ? -14.460 3.200 30.572 1.00 80.88 149 GLU A C 1
ATOM 1248 O O . GLU A 1 149 ? -15.126 3.534 29.592 1.00 80.88 149 GLU A O 1
ATOM 1253 N N . LEU A 1 150 ? -13.287 2.578 30.445 1.00 84.56 150 LEU A N 1
ATOM 1254 C CA . LEU A 1 150 ? -12.751 2.155 29.153 1.00 84.56 150 LEU A CA 1
ATOM 1255 C C . LEU A 1 150 ? -13.335 0.797 28.756 1.00 84.56 150 LEU A C 1
ATOM 1257 O O . LEU A 1 150 ? -13.215 -0.181 29.499 1.00 84.56 150 LEU A O 1
ATOM 1261 N N . ILE A 1 151 ? -13.931 0.732 27.570 1.00 87.12 151 ILE A N 1
ATOM 1262 C CA . ILE A 1 151 ? -14.607 -0.437 27.012 1.00 87.12 151 ILE A CA 1
ATOM 1263 C C . ILE A 1 151 ? -13.931 -0.843 25.703 1.00 87.12 151 ILE A C 1
ATOM 1265 O O . ILE A 1 151 ? -13.810 -0.046 24.778 1.00 87.12 151 ILE A O 1
ATOM 1269 N N . VAL A 1 152 ? -13.532 -2.105 25.609 1.00 87.88 152 VAL A N 1
ATOM 1270 C CA . VAL A 1 152 ? -13.051 -2.748 24.389 1.00 87.88 152 VAL A CA 1
ATOM 1271 C C . VAL A 1 152 ? -14.233 -3.383 23.667 1.00 87.88 152 VAL A C 1
ATOM 1273 O O . VAL A 1 152 ? -14.970 -4.188 24.243 1.00 87.88 152 VAL A O 1
ATOM 1276 N N . LYS A 1 153 ? -14.400 -3.028 22.395 1.00 88.50 153 LYS A N 1
ATOM 1277 C CA . LYS A 1 153 ? -15.272 -3.723 21.442 1.00 88.50 153 LYS A CA 1
ATOM 1278 C C . LYS A 1 153 ? -14.397 -4.375 20.386 1.00 88.50 153 LYS A C 1
ATOM 1280 O O . LYS A 1 153 ? -13.338 -3.847 20.044 1.00 88.50 153 LYS A O 1
ATOM 1285 N N . SER A 1 154 ? -14.814 -5.525 19.876 1.00 87.94 154 SER A N 1
ATOM 1286 C CA . SER A 1 154 ? -14.018 -6.262 18.897 1.00 87.94 154 SER A CA 1
ATOM 1287 C C . SER A 1 154 ? -14.875 -6.791 17.774 1.00 87.94 154 SER A C 1
ATOM 1289 O O . SER A 1 154 ? -16.012 -7.206 17.998 1.00 87.94 154 SER A O 1
ATOM 1291 N N . PHE A 1 155 ? -14.317 -6.785 16.571 1.00 88.19 155 PHE A N 1
ATOM 1292 C CA . PHE A 1 155 ? -15.020 -7.192 15.370 1.00 88.19 155 PHE A CA 1
ATOM 1293 C C . PHE A 1 155 ? -14.118 -8.022 14.459 1.00 88.19 155 PHE A C 1
ATOM 1295 O O . PHE A 1 155 ? -12.898 -7.873 14.479 1.00 88.19 155 PHE A O 1
ATOM 1302 N N . TYR A 1 156 ? -14.728 -8.889 13.658 1.00 86.19 156 TYR A N 1
ATOM 1303 C CA . TYR A 1 156 ? -14.069 -9.661 12.616 1.00 86.19 156 TYR A CA 1
ATOM 1304 C C . TYR A 1 156 ? -14.721 -9.370 11.273 1.00 86.19 156 TYR A C 1
ATOM 1306 O O . TYR A 1 156 ? -15.918 -9.590 11.091 1.00 86.19 156 TYR A O 1
ATOM 1314 N N . LEU A 1 157 ? -13.933 -8.870 10.335 1.00 83.31 157 LEU A N 1
ATOM 1315 C CA . LEU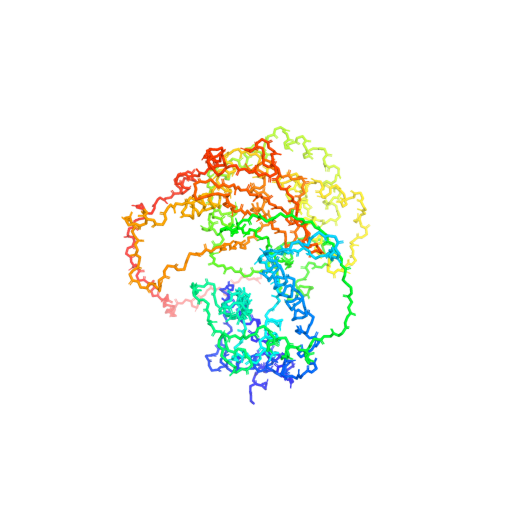 A 1 157 ? -14.324 -8.765 8.944 1.00 83.31 157 LEU A CA 1
ATOM 1316 C C . LEU A 1 157 ? -13.892 -10.056 8.254 1.00 83.31 157 LEU A C 1
ATOM 1318 O O . LEU A 1 157 ? -12.694 -10.315 8.157 1.00 83.31 157 LEU A O 1
ATOM 1322 N N . ASN A 1 158 ? -14.860 -10.875 7.843 1.00 68.88 158 ASN A N 1
ATOM 1323 C CA . ASN A 1 158 ? -14.562 -12.152 7.206 1.00 68.88 158 ASN A CA 1
ATOM 1324 C C . ASN A 1 158 ? -14.125 -11.941 5.757 1.00 68.88 158 ASN A C 1
ATOM 1326 O O . ASN A 1 158 ? -13.103 -12.472 5.382 1.00 68.88 158 ASN A O 1
ATOM 1330 N N . GLU A 1 159 ? -14.835 -11.146 4.956 1.00 66.38 159 GLU A N 1
ATOM 1331 C CA . GLU A 1 159 ? -14.575 -11.022 3.512 1.00 66.38 159 GLU A CA 1
ATOM 1332 C C . GLU A 1 159 ? -14.664 -9.564 3.044 1.00 66.38 159 GLU A C 1
ATOM 1334 O O . GLU A 1 159 ? -15.368 -8.746 3.645 1.00 66.38 159 GLU A O 1
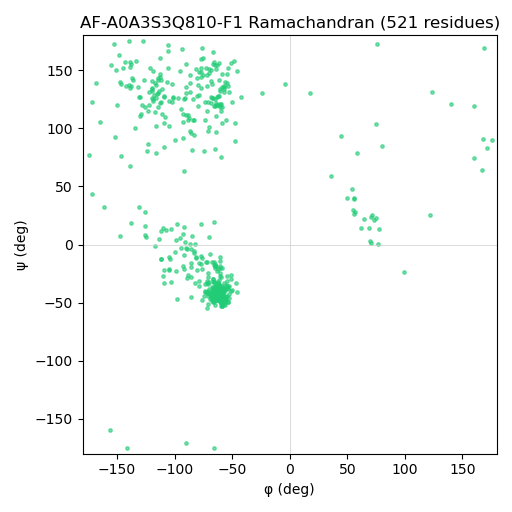ATOM 1339 N N . THR A 1 160 ? -13.983 -9.253 1.938 1.00 51.25 160 THR A N 1
ATOM 1340 C CA . THR A 1 160 ? -13.955 -7.928 1.293 1.00 51.25 160 THR A CA 1
ATOM 1341 C C . THR A 1 160 ? -15.328 -7.440 0.821 1.00 51.25 160 THR A C 1
ATOM 1343 O O . THR A 1 160 ? -15.531 -6.232 0.728 1.00 51.25 160 THR A O 1
ATOM 1346 N N . GLU A 1 161 ? -16.281 -8.342 0.560 1.00 45.62 161 GLU A N 1
ATOM 1347 C CA . GLU A 1 161 ? -17.631 -7.993 0.084 1.00 45.62 161 GLU A CA 1
ATOM 1348 C C . GLU A 1 161 ? -18.619 -7.664 1.213 1.00 45.62 161 GLU A C 1
ATOM 1350 O O . GLU A 1 161 ? -19.640 -7.010 0.992 1.00 45.62 161 GLU A O 1
ATOM 1355 N N . THR A 1 162 ? -18.333 -8.086 2.448 1.00 51.62 162 THR A N 1
ATOM 1356 C CA . THR A 1 162 ? -19.221 -7.800 3.579 1.00 51.62 162 THR A CA 1
ATOM 1357 C C . THR A 1 162 ? -18.941 -6.409 4.136 1.00 51.62 162 THR A C 1
ATOM 1359 O O . THR A 1 162 ? -17.950 -6.196 4.819 1.00 51.62 162 THR A O 1
ATOM 1362 N N . GLU A 1 163 ? -19.833 -5.442 3.901 1.00 53.09 163 GLU A N 1
ATOM 1363 C CA . GLU A 1 163 ? -19.649 -4.076 4.424 1.00 53.09 163 GLU A CA 1
ATOM 1364 C C . GLU A 1 163 ? -19.688 -3.979 5.962 1.00 53.09 163 GLU A C 1
ATOM 1366 O O . GLU A 1 163 ? -19.234 -2.981 6.528 1.00 53.09 163 GLU A O 1
ATOM 1371 N N . ASN A 1 164 ? -20.242 -4.988 6.646 1.00 67.50 164 ASN A N 1
ATOM 1372 C CA . ASN A 1 164 ? -20.487 -4.960 8.086 1.00 67.50 164 ASN A CA 1
ATOM 1373 C C . ASN A 1 164 ? -19.630 -6.000 8.825 1.00 67.50 164 ASN A C 1
ATOM 1375 O O . ASN A 1 164 ? -19.817 -7.201 8.612 1.00 67.50 164 ASN A O 1
ATOM 1379 N N . PRO A 1 165 ? -18.738 -5.577 9.737 1.00 80.06 165 PRO A N 1
ATOM 1380 C CA . PRO A 1 165 ? -17.899 -6.500 10.485 1.00 80.06 165 PRO A CA 1
ATOM 1381 C C . PRO A 1 165 ? -18.700 -7.223 11.585 1.00 80.06 165 PRO A C 1
ATOM 1383 O O . PRO A 1 165 ? -19.610 -6.670 12.208 1.00 80.06 165 PRO A O 1
ATOM 1386 N N . ILE A 1 166 ? -18.348 -8.481 11.847 1.00 85.81 166 ILE A N 1
ATOM 1387 C CA . ILE A 1 166 ? -19.012 -9.364 12.812 1.00 85.81 166 ILE A CA 1
ATOM 1388 C C . ILE A 1 166 ? -18.540 -9.016 14.224 1.00 85.81 166 ILE A C 1
ATOM 1390 O O . ILE A 1 166 ? -17.363 -9.166 14.535 1.00 85.81 166 ILE A O 1
ATOM 1394 N N . ALA A 1 167 ? -19.444 -8.601 15.112 1.00 87.94 167 ALA A N 1
ATOM 1395 C CA . ALA A 1 167 ? -19.099 -8.316 16.506 1.00 87.94 167 ALA A CA 1
ATOM 1396 C C . ALA A 1 167 ? -18.706 -9.592 17.278 1.00 87.94 167 ALA A C 1
ATOM 1398 O O . ALA A 1 167 ? -19.473 -10.556 17.358 1.00 87.94 167 ALA A O 1
ATOM 1399 N N . LEU A 1 168 ? -17.526 -9.570 17.894 1.00 89.31 168 LEU A N 1
ATOM 1400 C CA . LEU A 1 168 ? -16.913 -10.698 18.588 1.00 89.31 168 LEU A CA 1
ATOM 1401 C C . LEU A 1 168 ? -17.203 -10.687 20.092 1.00 89.31 168 LEU A C 1
ATOM 1403 O O . LEU A 1 168 ? -17.319 -9.640 20.726 1.00 89.31 168 LEU A O 1
ATOM 1407 N N . LYS A 1 169 ? -17.259 -11.888 20.673 1.00 93.06 169 LYS A N 1
ATOM 1408 C CA . LYS A 1 169 ? -17.372 -12.136 22.116 1.00 93.06 169 LYS A CA 1
ATOM 1409 C C . LYS A 1 169 ? -16.056 -12.705 22.637 1.00 93.06 169 LYS A C 1
ATOM 1411 O O . LYS A 1 169 ? -15.895 -13.923 22.711 1.00 93.06 169 LYS A O 1
ATOM 1416 N N . LEU A 1 170 ? -15.101 -11.825 22.937 1.00 91.94 170 LEU A N 1
ATOM 1417 C CA . LEU A 1 170 ? -13.769 -12.235 23.396 1.00 91.94 170 LEU A CA 1
ATOM 1418 C C . LEU A 1 170 ? -13.875 -13.101 24.657 1.00 91.94 170 LEU A C 1
ATOM 1420 O O . LEU A 1 170 ? -14.627 -12.764 25.570 1.00 91.94 170 LEU A O 1
ATOM 1424 N N . PHE A 1 171 ? -13.126 -14.204 24.718 1.00 92.88 171 PHE A N 1
ATOM 1425 C CA . PHE A 1 171 ? -13.106 -15.121 25.869 1.00 92.88 171 PHE A CA 1
ATOM 1426 C C . PHE A 1 171 ? -14.490 -15.679 26.257 1.00 92.88 171 PHE A C 1
ATOM 1428 O O . PHE A 1 171 ? -14.737 -15.978 27.426 1.00 92.88 171 PHE A O 1
ATOM 1435 N N . GLY A 1 172 ? -15.424 -15.754 25.299 1.00 88.75 172 GLY A N 1
ATOM 1436 C CA . GLY A 1 172 ? -16.815 -16.148 25.546 1.00 88.75 172 GLY A CA 1
ATOM 1437 C C . GLY A 1 172 ? -17.630 -15.134 26.362 1.00 88.75 172 GLY A C 1
ATOM 1438 O O . GLY A 1 172 ? -18.703 -15.474 26.860 1.00 88.75 172 GLY A O 1
ATOM 1439 N N . MET A 1 173 ? -17.131 -13.904 26.519 1.00 90.75 173 MET A N 1
ATOM 1440 C CA . MET A 1 173 ? -17.747 -12.845 27.322 1.00 90.75 173 MET A CA 1
ATOM 1441 C C . MET A 1 173 ? -18.714 -11.972 26.507 1.00 90.75 173 MET A C 1
ATOM 1443 O O . MET A 1 173 ? -19.083 -12.279 25.373 1.00 90.75 173 MET A O 1
ATOM 1447 N N . GLU A 1 174 ? -19.177 -10.873 27.100 1.00 88.56 174 GLU A N 1
ATOM 1448 C CA . GLU A 1 174 ? -19.993 -9.878 26.408 1.00 88.56 174 GLU A CA 1
ATOM 1449 C C . GLU A 1 174 ? -19.197 -9.153 25.311 1.00 88.56 174 GLU A C 1
ATOM 1451 O O . GLU A 1 174 ? -17.977 -9.028 25.376 1.00 88.56 174 GLU A O 1
ATOM 1456 N N . GLN A 1 175 ? -19.900 -8.630 24.301 1.00 86.31 175 GLN A N 1
ATOM 1457 C CA . GLN A 1 175 ? -19.285 -7.871 23.197 1.00 86.31 175 GLN A CA 1
ATOM 1458 C C . GLN A 1 175 ? -18.638 -6.553 23.655 1.00 86.31 175 GLN A C 1
ATOM 1460 O O . GLN A 1 175 ? -17.816 -5.981 22.944 1.00 86.31 175 GLN A O 1
ATOM 1465 N N . ARG A 1 176 ? -19.042 -6.050 24.826 1.00 89.56 176 ARG A N 1
ATOM 1466 C CA . ARG A 1 176 ? -18.500 -4.851 25.465 1.00 89.56 176 ARG A CA 1
ATOM 1467 C C . ARG A 1 176 ? -17.714 -5.305 26.682 1.00 89.56 176 ARG A C 1
ATOM 1469 O O . ARG A 1 176 ? -18.302 -5.685 27.689 1.00 89.56 176 ARG A O 1
ATOM 1476 N N . LEU A 1 177 ? -16.393 -5.286 26.583 1.00 91.81 177 LEU A N 1
ATOM 1477 C CA . LEU A 1 177 ? -15.516 -5.791 27.630 1.00 91.81 177 LEU A CA 1
ATOM 1478 C C . LEU A 1 177 ? -14.801 -4.626 28.309 1.00 91.81 177 LEU A C 1
ATOM 1480 O O . LEU A 1 177 ? -14.179 -3.818 27.631 1.00 91.81 177 LEU A O 1
ATOM 1484 N N . LYS A 1 178 ? -14.842 -4.526 29.642 1.00 91.50 178 LYS A N 1
ATOM 1485 C CA . LYS A 1 178 ? -14.035 -3.514 30.344 1.00 91.50 178 LYS A CA 1
ATOM 1486 C C . LYS A 1 178 ? -12.559 -3.719 30.019 1.00 91.50 178 LYS A C 1
ATOM 1488 O O . LYS A 1 178 ? -12.073 -4.849 30.076 1.00 91.50 178 LYS A O 1
ATOM 1493 N N . PHE A 1 179 ? -11.838 -2.639 29.730 1.00 88.81 179 PHE A N 1
ATOM 1494 C CA . PHE A 1 179 ? -10.423 -2.717 29.373 1.00 88.81 179 PHE A CA 1
ATOM 1495 C C . PHE A 1 179 ? -9.597 -3.413 30.462 1.00 88.81 179 PHE A C 1
ATOM 1497 O O . PHE A 1 179 ? -8.788 -4.271 30.139 1.00 88.81 179 PHE A O 1
ATOM 1504 N N . SER A 1 180 ? -9.883 -3.168 31.744 1.00 89.56 180 SER A N 1
ATOM 1505 C CA . SER A 1 180 ? -9.227 -3.868 32.860 1.00 89.56 180 SER A CA 1
ATOM 1506 C C . SER A 1 180 ? -9.396 -5.393 32.815 1.00 89.56 180 SER A C 1
ATOM 1508 O O . SER A 1 180 ? -8.448 -6.123 33.092 1.00 89.56 180 SER A O 1
ATOM 1510 N N . VAL A 1 181 ? -10.575 -5.883 32.420 1.00 93.12 181 VAL A N 1
ATOM 1511 C CA . VAL A 1 181 ? -10.850 -7.323 32.269 1.00 93.12 181 VAL A CA 1
ATOM 1512 C C . VAL A 1 181 ? -10.150 -7.873 31.027 1.00 93.12 181 VAL A C 1
ATOM 1514 O O . VAL A 1 181 ? -9.578 -8.960 31.072 1.00 93.12 181 VAL A O 1
ATOM 1517 N N . PHE A 1 182 ? -10.150 -7.119 29.924 1.00 90.56 182 PHE A N 1
ATOM 1518 C CA . PHE A 1 182 ? -9.379 -7.473 28.731 1.00 90.56 182 PHE A CA 1
ATOM 1519 C C . PHE A 1 182 ? -7.888 -7.627 29.064 1.00 90.56 182 PHE A C 1
ATOM 1521 O O . PHE A 1 182 ? -7.290 -8.641 28.710 1.00 90.56 182 PHE A O 1
ATOM 1528 N N . GLU A 1 183 ? -7.309 -6.674 29.801 1.00 88.56 183 GLU A N 1
ATOM 1529 C CA . GLU A 1 183 ? -5.913 -6.705 30.245 1.00 88.56 183 GLU A CA 1
ATOM 1530 C C . GLU A 1 183 ? -5.587 -7.906 31.131 1.00 88.56 183 GLU A C 1
ATOM 1532 O O . GLU A 1 183 ? -4.536 -8.528 30.955 1.00 88.56 183 GLU A O 1
ATOM 1537 N N . GLU A 1 184 ? -6.480 -8.234 32.065 1.00 91.62 184 GLU A N 1
ATOM 1538 C CA . GLU A 1 184 ? -6.354 -9.410 32.921 1.00 91.62 184 GLU A CA 1
ATOM 1539 C C . GLU A 1 184 ? -6.278 -10.683 32.071 1.00 91.62 184 GLU A C 1
ATOM 1541 O O . GLU A 1 184 ? -5.342 -11.469 32.223 1.00 91.62 184 GLU A O 1
ATOM 1546 N N . LYS A 1 185 ? -7.194 -10.853 31.110 1.00 92.56 185 LYS A N 1
ATOM 1547 C CA . LYS A 1 185 ? -7.260 -12.057 30.269 1.00 92.56 185 LYS A CA 1
ATOM 1548 C C . LYS A 1 185 ? -6.058 -12.244 29.352 1.00 92.56 185 LYS A C 1
ATOM 1550 O O . LYS A 1 185 ? -5.587 -13.364 29.193 1.00 92.56 185 LYS A O 1
ATOM 1555 N N . ILE A 1 186 ? -5.525 -11.170 28.777 1.00 90.81 186 ILE A N 1
ATOM 1556 C CA . ILE A 1 186 ? -4.348 -11.264 27.898 1.00 90.81 186 ILE A CA 1
ATOM 1557 C C . ILE A 1 186 ? -3.024 -11.340 28.673 1.00 90.81 186 ILE A C 1
ATOM 1559 O O . ILE A 1 186 ? -1.984 -11.614 28.073 1.00 90.81 186 ILE A O 1
ATOM 1563 N N . SER A 1 187 ? -3.024 -11.098 29.989 1.00 86.12 187 SER A N 1
ATOM 1564 C CA . SER A 1 187 ? -1.796 -11.075 30.797 1.00 86.12 187 SER A CA 1
ATOM 1565 C C . SER A 1 187 ? -1.063 -12.422 30.825 1.00 86.12 187 SER A C 1
ATOM 1567 O O . SER A 1 187 ? 0.168 -12.442 30.819 1.00 86.12 187 SER A O 1
ATOM 1569 N N . GLU A 1 188 ? -1.798 -13.536 30.762 1.00 82.56 188 GLU A N 1
ATOM 1570 C CA . GLU A 1 188 ? -1.244 -14.898 30.713 1.00 82.56 188 GLU A CA 1
ATOM 1571 C C . GLU A 1 188 ? -0.570 -15.197 29.353 1.00 82.56 188 GLU A C 1
ATOM 1573 O O . GLU A 1 188 ? 0.428 -15.925 29.266 1.00 82.56 188 GLU A O 1
ATOM 1578 N N . ILE A 1 189 ? -1.049 -14.532 28.296 1.00 83.94 189 ILE A N 1
ATOM 1579 C CA . ILE A 1 189 ? -0.641 -14.725 26.898 1.00 83.94 189 ILE A CA 1
ATOM 1580 C C . ILE A 1 189 ? 0.550 -13.825 26.526 1.00 83.94 189 ILE A C 1
ATOM 1582 O O . ILE A 1 189 ? 1.365 -14.181 25.681 1.00 83.94 189 ILE A O 1
ATOM 1586 N N . ILE A 1 190 ? 0.701 -12.658 27.153 1.00 80.69 190 ILE A N 1
ATOM 1587 C CA . ILE A 1 190 ? 1.726 -11.670 26.786 1.00 80.69 190 ILE A CA 1
ATOM 1588 C C . ILE A 1 190 ? 3.125 -12.018 27.356 1.00 80.69 190 ILE A C 1
ATOM 1590 O O . ILE A 1 190 ? 3.250 -12.377 28.532 1.00 80.69 190 ILE A O 1
ATOM 1594 N N . PRO A 1 191 ? 4.217 -11.864 26.573 1.00 67.38 191 PRO A N 1
ATOM 1595 C CA . PRO A 1 191 ? 5.593 -11.997 27.060 1.00 67.38 191 PRO A CA 1
ATOM 1596 C C . PRO A 1 191 ? 6.090 -10.773 27.863 1.00 67.38 191 PRO A C 1
ATOM 1598 O O . PRO A 1 191 ? 5.744 -9.619 27.584 1.00 67.38 191 PRO A O 1
ATOM 1601 N N . ASN A 1 192 ? 6.967 -11.012 28.845 1.00 57.00 192 ASN A N 1
ATOM 1602 C CA . ASN A 1 192 ? 7.555 -9.961 29.688 1.00 57.00 192 ASN A CA 1
ATOM 1603 C C . ASN A 1 192 ? 8.729 -9.238 28.971 1.00 57.00 192 ASN A C 1
ATOM 1605 O O . ASN A 1 192 ? 9.618 -9.884 28.438 1.00 57.00 192 ASN A O 1
ATOM 1609 N N . ASP A 1 193 ? 8.630 -7.901 28.948 1.00 48.56 193 ASP A N 1
ATOM 1610 C CA . ASP A 1 193 ? 9.453 -6.757 28.462 1.00 48.56 193 ASP A CA 1
ATOM 1611 C C . ASP A 1 193 ? 10.614 -6.793 27.449 1.00 48.56 193 ASP A C 1
ATOM 1613 O O . ASP A 1 193 ? 11.626 -7.454 27.641 1.00 48.56 193 ASP A O 1
ATOM 1617 N N . TRP A 1 194 ? 10.501 -5.864 26.471 1.00 40.56 194 TRP A N 1
ATOM 1618 C CA . TRP A 1 194 ? 11.579 -5.046 25.894 1.00 40.56 194 TRP A CA 1
ATOM 1619 C C . TRP A 1 194 ? 11.037 -3.661 25.392 1.00 40.56 194 TRP A C 1
ATOM 1621 O O . TRP A 1 194 ? 10.095 -3.618 24.613 1.00 40.56 194 TRP A O 1
ATOM 1631 N N . ARG A 1 195 ? 11.600 -2.581 25.982 1.00 37.34 195 ARG A N 1
ATOM 1632 C CA . ARG A 1 195 ? 11.618 -1.078 25.829 1.00 37.34 195 ARG A CA 1
ATOM 1633 C C . ARG A 1 195 ? 10.886 -0.358 24.664 1.00 37.34 195 ARG A C 1
ATOM 1635 O O . ARG A 1 195 ? 10.894 -0.876 23.561 1.00 37.34 195 ARG A O 1
ATOM 1642 N N . GLN A 1 196 ? 10.181 0.779 24.854 1.00 33.03 196 GLN A N 1
ATOM 1643 C CA . GLN A 1 196 ? 10.523 2.184 25.264 1.00 33.03 196 GLN A CA 1
ATOM 1644 C C . GLN A 1 196 ? 11.207 3.052 24.174 1.00 33.03 196 GLN A C 1
ATOM 1646 O O . GLN A 1 196 ? 12.398 2.882 23.943 1.00 33.03 196 GLN A O 1
ATOM 1651 N N . ASP A 1 197 ? 10.441 3.976 23.556 1.00 28.27 197 ASP A N 1
ATOM 1652 C CA . ASP A 1 197 ? 10.674 5.442 23.450 1.00 28.27 197 ASP A CA 1
ATOM 1653 C C . ASP A 1 197 ? 10.339 6.100 22.057 1.00 28.27 197 ASP A C 1
ATOM 1655 O O . ASP A 1 197 ? 10.973 5.725 21.078 1.00 28.27 197 ASP A O 1
ATOM 1659 N N . LEU A 1 198 ? 9.430 7.105 21.926 1.00 30.45 198 LEU A N 1
ATOM 1660 C CA . LEU A 1 198 ? 9.650 8.531 21.500 1.00 30.45 198 LEU A CA 1
ATOM 1661 C C . LEU A 1 198 ? 8.355 9.370 21.194 1.00 30.45 198 LEU A C 1
ATOM 1663 O O . LEU A 1 198 ? 7.244 8.852 21.190 1.00 30.45 198 LEU A O 1
ATOM 1667 N N . ASP A 1 199 ? 8.532 10.696 21.045 1.00 29.22 199 ASP A N 1
ATOM 1668 C CA . ASP A 1 199 ? 7.700 11.865 21.450 1.00 29.22 199 ASP A CA 1
ATOM 1669 C C . ASP A 1 199 ? 6.919 12.617 20.311 1.00 29.22 199 ASP A C 1
ATOM 1671 O O . ASP A 1 199 ? 7.289 12.496 19.143 1.00 29.22 199 ASP A O 1
ATOM 1675 N N . ILE A 1 200 ? 5.956 13.497 20.694 1.00 34.66 200 ILE A N 1
ATOM 1676 C CA . ILE A 1 200 ? 5.400 14.739 20.042 1.00 34.66 200 ILE A CA 1
ATOM 1677 C C . ILE A 1 200 ? 3.863 14.851 19.765 1.00 34.66 200 ILE A C 1
ATOM 1679 O O . ILE A 1 200 ? 3.228 14.003 19.142 1.00 34.66 200 ILE A O 1
ATOM 1683 N N . ASP A 1 201 ? 3.332 16.018 20.187 1.00 25.86 201 ASP A N 1
ATOM 1684 C CA . ASP A 1 201 ? 1.956 16.556 20.275 1.00 25.86 201 ASP A CA 1
ATOM 1685 C C . ASP A 1 201 ? 1.255 17.062 18.988 1.00 25.86 201 ASP A C 1
ATOM 1687 O O . ASP A 1 201 ? 1.846 17.798 18.193 1.00 25.86 201 ASP A O 1
ATOM 1691 N N . TYR A 1 202 ? -0.073 16.842 18.906 1.00 28.75 202 TYR A N 1
ATOM 1692 C CA . TYR A 1 202 ? -1.109 17.872 18.632 1.00 28.75 202 TYR A CA 1
ATOM 1693 C C . TYR A 1 202 ? -2.527 17.282 18.823 1.00 28.75 202 TYR A C 1
ATOM 1695 O O . TYR A 1 202 ? -2.890 16.331 18.130 1.00 28.75 202 TYR A O 1
ATOM 1703 N N . ILE A 1 203 ? -3.377 17.850 19.692 1.00 32.22 203 ILE A N 1
ATOM 1704 C CA . ILE A 1 203 ? -4.795 17.444 19.778 1.00 32.22 203 ILE A CA 1
ATOM 1705 C C . ILE A 1 203 ? -5.600 18.252 18.760 1.00 32.22 203 ILE A C 1
ATOM 1707 O O . ILE A 1 203 ? -6.008 19.383 19.010 1.00 32.22 203 ILE A O 1
ATOM 1711 N N . SER A 1 204 ? -5.839 17.641 17.602 1.00 37.38 204 SER A N 1
ATOM 1712 C CA . SER A 1 204 ? -6.921 18.020 16.696 1.00 37.38 204 SER A CA 1
ATOM 1713 C C . SER A 1 204 ? -7.938 16.877 16.604 1.00 37.38 204 SER A C 1
ATOM 1715 O O . SER A 1 204 ? -7.602 15.684 16.650 1.00 37.38 204 SER A O 1
ATOM 1717 N N . CYS A 1 205 ? -9.222 17.227 16.547 1.00 42.97 205 CYS A N 1
ATOM 1718 C CA . CYS A 1 205 ? -10.271 16.238 16.341 1.00 42.97 205 CYS A CA 1
ATOM 1719 C C . CYS A 1 205 ? -10.128 15.692 14.913 1.00 42.97 205 CYS A C 1
ATOM 1721 O O . CYS A 1 205 ? -10.155 16.480 13.971 1.00 42.97 205 CYS A O 1
ATOM 1723 N N . LEU A 1 206 ? -9.943 14.370 14.775 1.00 47.72 206 LEU A N 1
ATOM 1724 C CA . LEU A 1 206 ? -9.750 13.647 13.510 1.00 47.72 206 LEU A CA 1
ATOM 1725 C C . LEU A 1 206 ? -11.093 13.011 13.098 1.00 47.72 206 LEU A C 1
ATOM 1727 O O . LEU A 1 206 ? -11.388 11.897 13.535 1.00 47.72 206 LEU A O 1
ATOM 1731 N N . PRO A 1 207 ? -11.951 13.704 12.333 1.00 47.28 207 PRO A N 1
ATOM 1732 C CA . PRO A 1 207 ? -13.193 13.163 11.801 1.00 47.28 207 PRO A CA 1
ATOM 1733 C C . PRO A 1 207 ? -12.994 12.053 10.766 1.00 47.28 207 PRO A C 1
ATOM 1735 O O . PRO A 1 207 ? -13.839 11.163 10.705 1.00 47.28 207 PRO A O 1
ATOM 1738 N N . CYS A 1 208 ? -11.923 12.085 9.959 1.00 49.66 208 CYS A N 1
ATOM 1739 C CA . CYS A 1 208 ? -11.699 11.082 8.914 1.00 49.66 208 CYS A CA 1
ATOM 1740 C C . CYS A 1 208 ? -10.216 10.791 8.662 1.00 49.66 208 CYS A C 1
ATOM 1742 O O . CYS A 1 208 ? -9.411 11.714 8.552 1.00 49.66 208 CYS A O 1
ATOM 1744 N N . LEU A 1 209 ? -9.893 9.514 8.456 1.00 68.00 209 LEU A N 1
ATOM 1745 C CA . LEU A 1 209 ? -8.599 9.027 7.986 1.00 68.00 209 LEU A CA 1
ATOM 1746 C C . LEU A 1 209 ? -8.776 8.271 6.662 1.00 68.00 209 LEU A C 1
ATOM 1748 O O . LEU A 1 209 ? -9.686 7.458 6.514 1.00 68.00 209 LEU A O 1
ATOM 1752 N N . THR A 1 210 ? -7.923 8.538 5.683 1.00 52.59 210 THR A N 1
ATOM 1753 C CA . THR A 1 210 ? -7.840 7.776 4.433 1.00 52.59 210 THR A CA 1
ATOM 1754 C C . THR A 1 210 ? -6.410 7.299 4.236 1.00 52.59 210 THR A C 1
ATOM 1756 O O . THR A 1 210 ? -5.517 8.129 4.113 1.00 52.59 210 THR A O 1
ATOM 1759 N N . ALA A 1 211 ? -6.189 5.987 4.200 1.00 59.91 211 ALA A N 1
ATOM 1760 C CA . ALA A 1 211 ? -4.880 5.383 3.968 1.00 59.91 211 ALA A CA 1
ATOM 1761 C C . ALA A 1 211 ? -4.875 4.624 2.634 1.00 59.91 211 ALA A C 1
ATOM 1763 O O . ALA A 1 211 ? -5.770 3.828 2.361 1.00 59.91 211 ALA A O 1
ATOM 1764 N N . ILE A 1 212 ? -3.868 4.873 1.803 1.00 58.66 212 ILE A N 1
ATOM 1765 C CA . ILE A 1 212 ? -3.638 4.177 0.532 1.00 58.66 212 ILE A CA 1
ATOM 1766 C C . ILE A 1 212 ? -2.300 3.468 0.666 1.00 58.66 212 ILE A C 1
ATOM 1768 O O . ILE A 1 212 ? -1.280 4.139 0.802 1.00 58.66 212 ILE A O 1
ATOM 1772 N N . HIS A 1 213 ? -2.312 2.142 0.665 1.00 64.88 213 HIS A N 1
ATOM 1773 C CA . HIS A 1 213 ? -1.171 1.307 1.023 1.00 64.88 213 HIS A CA 1
ATOM 1774 C C . HIS A 1 213 ? -0.763 0.413 -0.147 1.00 64.88 213 HIS A C 1
ATOM 1776 O O . HIS A 1 213 ? -1.617 -0.211 -0.780 1.00 64.88 213 HIS A O 1
ATOM 1782 N N . ARG A 1 214 ? 0.541 0.345 -0.429 1.00 56.53 214 ARG A N 1
ATOM 1783 C CA . ARG A 1 214 ? 1.102 -0.670 -1.323 1.00 56.53 214 ARG A CA 1
ATOM 1784 C C . ARG A 1 214 ? 0.972 -2.029 -0.646 1.00 56.53 214 ARG A C 1
ATOM 1786 O O . ARG A 1 214 ? 1.261 -2.135 0.538 1.00 56.53 214 ARG A O 1
ATOM 1793 N N . HIS A 1 215 ? 0.600 -3.053 -1.404 1.00 59.91 215 HIS A N 1
ATOM 1794 C CA . HIS A 1 215 ? 0.633 -4.434 -0.937 1.00 59.91 215 HIS A CA 1
ATOM 1795 C C . HIS A 1 215 ? 1.973 -4.800 -0.259 1.00 59.91 215 HIS A C 1
ATOM 1797 O O . HIS A 1 215 ? 3.012 -4.165 -0.483 1.00 59.91 215 HIS A O 1
ATOM 1803 N N . GLY A 1 216 ? 1.934 -5.839 0.576 1.00 51.47 216 GLY A N 1
ATOM 1804 C CA . GLY A 1 216 ? 3.126 -6.391 1.218 1.00 51.47 216 GLY A CA 1
ATOM 1805 C C . GLY A 1 216 ? 4.100 -7.023 0.221 1.00 51.47 216 GLY A C 1
ATOM 1806 O O . GLY A 1 216 ? 3.904 -6.945 -0.997 1.00 51.47 216 GLY A O 1
ATOM 1807 N N . ASP A 1 217 ? 5.151 -7.641 0.749 1.00 47.00 217 ASP A N 1
ATOM 1808 C CA . ASP A 1 217 ? 6.147 -8.346 -0.054 1.00 47.00 217 ASP A CA 1
ATOM 1809 C C . ASP A 1 217 ? 5.463 -9.386 -0.952 1.00 47.00 217 ASP A C 1
ATOM 1811 O O . ASP A 1 217 ? 4.509 -10.054 -0.550 1.00 47.00 217 ASP A O 1
ATOM 1815 N N . ARG A 1 218 ? 5.934 -9.484 -2.196 1.00 64.62 218 ARG A N 1
ATOM 1816 C CA . ARG A 1 218 ? 5.442 -10.445 -3.186 1.00 64.62 218 ARG A CA 1
ATOM 1817 C C . ARG A 1 218 ? 6.612 -11.127 -3.877 1.00 64.62 218 ARG A C 1
ATOM 1819 O O . ARG A 1 218 ? 7.698 -10.556 -3.987 1.00 64.62 218 ARG A O 1
ATOM 1826 N N . THR A 1 219 ? 6.354 -12.294 -4.447 1.00 60.38 219 THR A N 1
ATOM 1827 C CA . THR A 1 219 ? 7.247 -12.908 -5.433 1.00 60.38 219 THR A CA 1
ATOM 1828 C C . THR A 1 219 ? 7.379 -12.006 -6.672 1.00 60.38 219 THR A C 1
ATOM 1830 O O . THR A 1 219 ? 6.497 -11.167 -6.941 1.00 60.38 219 THR A O 1
ATOM 1833 N N . PRO A 1 220 ? 8.470 -12.114 -7.456 1.00 49.12 220 PRO A N 1
ATOM 1834 C CA . PRO A 1 220 ? 8.604 -11.290 -8.647 1.00 49.12 220 PRO A CA 1
ATOM 1835 C C . PRO A 1 220 ? 7.482 -11.619 -9.644 1.00 49.12 220 PRO A C 1
ATOM 1837 O O . PRO A 1 220 ? 6.908 -12.703 -9.617 1.00 49.12 220 PRO A O 1
ATOM 1840 N N . ILE A 1 221 ? 7.119 -10.676 -10.517 1.00 55.09 221 ILE A N 1
ATOM 1841 C CA . ILE A 1 221 ? 6.070 -10.902 -11.538 1.00 55.09 221 ILE A CA 1
ATOM 1842 C C . ILE A 1 221 ? 6.674 -11.550 -12.792 1.00 55.09 221 ILE A C 1
ATOM 1844 O O . ILE A 1 221 ? 5.994 -12.253 -13.533 1.00 55.09 221 ILE A O 1
ATOM 1848 N N . ILE A 1 222 ? 7.960 -11.293 -13.031 1.00 60.31 222 ILE A N 1
ATOM 1849 C CA . ILE A 1 222 ? 8.747 -11.721 -14.188 1.00 60.31 222 ILE A CA 1
ATOM 1850 C C . ILE A 1 222 ? 10.230 -11.773 -13.795 1.00 60.31 222 ILE A C 1
ATOM 1852 O O . ILE A 1 222 ? 10.657 -11.028 -12.916 1.00 60.31 222 ILE A O 1
ATOM 1856 N N . SER A 1 223 ? 11.016 -12.599 -14.487 1.00 69.62 223 SER A N 1
ATOM 1857 C CA . SER A 1 223 ? 12.467 -12.754 -14.281 1.00 69.62 223 SER A CA 1
ATOM 1858 C C . SER A 1 223 ? 13.257 -12.584 -15.597 1.00 69.62 223 SER A C 1
ATOM 1860 O O . SER A 1 223 ? 12.675 -12.339 -16.663 1.00 69.62 223 SER A O 1
ATOM 1862 N N . TYR A 1 224 ? 14.594 -12.610 -15.532 1.00 61.03 224 TYR A N 1
ATOM 1863 C CA . TYR A 1 224 ? 15.510 -12.486 -16.671 1.00 61.03 224 TYR A CA 1
ATOM 1864 C C . TYR A 1 224 ? 16.163 -13.835 -17.051 1.00 61.03 224 TYR A C 1
ATOM 1866 O O . TYR A 1 224 ? 16.358 -14.689 -16.198 1.00 61.03 224 TYR A O 1
ATOM 1874 N N . PRO A 1 225 ? 16.555 -14.058 -18.325 1.00 70.00 225 PRO A N 1
ATOM 1875 C CA . PRO A 1 225 ? 16.935 -15.390 -18.818 1.00 70.00 225 PRO A CA 1
ATOM 1876 C C . PRO A 1 225 ? 18.110 -16.080 -18.108 1.00 70.00 225 PRO A C 1
ATOM 1878 O O . PRO A 1 225 ? 18.195 -17.303 -18.138 1.00 70.00 225 PRO A O 1
ATOM 1881 N N . LYS A 1 226 ? 19.046 -15.314 -17.535 1.00 69.31 226 LYS A N 1
ATOM 1882 C CA . LYS A 1 226 ? 20.196 -15.835 -16.773 1.00 69.31 226 LYS A CA 1
ATOM 1883 C C . LYS A 1 226 ? 20.031 -15.705 -15.255 1.00 69.31 226 LYS A C 1
ATOM 1885 O O . LYS A 1 226 ? 21.028 -15.807 -14.543 1.00 69.31 226 LYS A O 1
ATOM 1890 N N . ASP A 1 227 ? 18.829 -15.416 -14.771 1.00 68.06 227 ASP A N 1
ATOM 1891 C CA . ASP A 1 227 ? 18.555 -15.384 -13.337 1.00 68.06 227 ASP A CA 1
ATOM 1892 C C . ASP A 1 227 ? 18.721 -16.807 -12.764 1.00 68.06 227 ASP A C 1
ATOM 1894 O O . ASP A 1 227 ? 18.037 -17.730 -13.219 1.00 68.06 227 ASP A O 1
ATOM 1898 N N . PRO A 1 228 ? 19.650 -17.023 -11.809 1.00 65.06 228 PRO A N 1
ATOM 1899 C CA . PRO A 1 228 ? 19.868 -18.337 -11.205 1.00 65.06 228 PRO A CA 1
ATOM 1900 C C . PRO A 1 228 ? 18.657 -18.834 -10.401 1.00 65.06 228 PRO A C 1
ATOM 1902 O O . PRO A 1 228 ? 18.569 -20.034 -10.141 1.00 65.06 228 PRO A O 1
ATOM 1905 N N . TYR A 1 229 ? 17.728 -17.942 -10.044 1.00 73.38 229 TYR A N 1
ATOM 1906 C CA . TYR A 1 229 ? 16.508 -18.228 -9.295 1.00 73.38 229 TYR A CA 1
ATOM 1907 C C . TYR A 1 229 ? 15.243 -18.144 -10.169 1.00 73.38 229 TYR A C 1
ATOM 1909 O O . TYR A 1 229 ? 14.131 -18.185 -9.644 1.00 73.38 229 TYR A O 1
ATOM 1917 N N . ALA A 1 230 ? 15.384 -18.086 -11.502 1.00 60.88 230 ALA A N 1
ATOM 1918 C CA . ALA A 1 230 ? 14.261 -18.028 -12.447 1.00 60.88 230 ALA A CA 1
ATOM 1919 C C . ALA A 1 230 ? 13.324 -19.246 -12.387 1.00 60.88 230 ALA A C 1
ATOM 1921 O O . ALA A 1 230 ? 12.200 -19.184 -12.886 1.00 60.88 230 ALA A O 1
ATOM 1922 N N . ASP A 1 231 ? 13.785 -20.375 -11.842 1.00 71.06 231 ASP A N 1
ATOM 1923 C CA . ASP A 1 231 ? 12.927 -21.542 -11.660 1.00 71.06 231 ASP A CA 1
ATOM 1924 C C . ASP A 1 231 ? 11.864 -21.243 -10.594 1.00 71.06 231 ASP A C 1
ATOM 1926 O O . ASP A 1 231 ? 12.184 -20.859 -9.467 1.00 71.06 231 ASP A O 1
ATOM 1930 N N . THR A 1 232 ? 10.596 -21.459 -10.952 1.00 59.38 232 THR A N 1
ATOM 1931 C CA . THR A 1 232 ? 9.434 -21.393 -10.055 1.00 59.38 232 THR A CA 1
ATOM 1932 C C . THR A 1 232 ? 9.607 -22.215 -8.783 1.00 59.38 232 THR A C 1
ATOM 1934 O O . THR A 1 232 ? 9.032 -21.855 -7.767 1.00 59.38 232 THR A O 1
ATOM 1937 N N . SER A 1 233 ? 10.426 -23.275 -8.787 1.00 65.19 233 SER A N 1
ATOM 1938 C CA . SER A 1 233 ? 10.713 -24.052 -7.576 1.00 65.19 233 SER A CA 1
ATOM 1939 C C . SER A 1 233 ? 11.405 -23.243 -6.472 1.00 65.19 233 SER A C 1
ATOM 1941 O O . SER A 1 233 ? 11.376 -23.656 -5.316 1.00 65.19 233 SER A O 1
ATOM 1943 N N . ASN A 1 234 ? 12.048 -22.118 -6.812 1.00 56.25 234 ASN A N 1
ATOM 1944 C CA . ASN A 1 234 ? 12.651 -21.199 -5.841 1.00 56.25 234 ASN A CA 1
ATOM 1945 C C . ASN A 1 234 ? 11.625 -20.241 -5.211 1.00 56.25 234 ASN A C 1
ATOM 1947 O O . ASN A 1 234 ? 11.951 -19.575 -4.232 1.00 56.25 234 ASN A O 1
ATOM 1951 N N . TRP A 1 235 ? 10.403 -20.178 -5.755 1.00 55.31 235 TRP A N 1
ATOM 1952 C CA . TRP A 1 235 ? 9.318 -19.288 -5.336 1.00 55.31 235 TRP A CA 1
ATOM 1953 C C . TRP A 1 235 ? 8.084 -20.136 -4.985 1.00 55.31 235 TRP A C 1
ATOM 1955 O O . TRP A 1 235 ? 7.249 -20.366 -5.861 1.00 55.31 235 TRP A O 1
ATOM 1965 N N . PRO A 1 236 ? 7.969 -20.630 -3.735 1.00 45.16 236 PRO A N 1
ATOM 1966 C CA . PRO A 1 236 ? 6.943 -21.599 -3.328 1.00 45.16 236 PRO A CA 1
ATOM 1967 C C . PRO A 1 236 ? 5.507 -21.160 -3.638 1.00 45.16 236 PRO A C 1
ATOM 1969 O O . PRO A 1 236 ? 4.682 -22.004 -3.973 1.00 45.16 236 PRO A O 1
ATOM 1972 N N . ASP A 1 237 ? 5.260 -19.849 -3.605 1.00 47.34 237 ASP A N 1
ATOM 1973 C CA . ASP A 1 237 ? 3.951 -19.231 -3.840 1.00 47.34 237 ASP A CA 1
ATOM 1974 C C . ASP A 1 237 ? 3.705 -18.896 -5.336 1.00 47.34 237 ASP A C 1
ATOM 1976 O O . ASP A 1 237 ? 2.638 -18.443 -5.730 1.00 47.34 237 ASP A O 1
ATOM 1980 N N . GLY A 1 238 ? 4.679 -19.106 -6.230 1.00 55.69 238 GLY A N 1
ATOM 1981 C CA . GLY A 1 238 ? 4.576 -18.760 -7.658 1.00 55.69 238 GLY A CA 1
ATOM 1982 C C . GLY A 1 238 ? 4.711 -17.257 -7.953 1.00 55.69 238 GLY A C 1
ATOM 1983 O O . GLY A 1 238 ? 4.805 -16.445 -7.044 1.00 55.69 238 GLY A O 1
ATOM 1984 N N . TRP A 1 239 ? 4.778 -16.850 -9.230 1.00 54.22 239 TRP A N 1
ATOM 1985 C CA . TRP A 1 239 ? 5.083 -15.458 -9.631 1.00 54.22 239 TRP A CA 1
ATOM 1986 C C . TRP A 1 239 ? 3.936 -14.469 -9.349 1.00 54.22 239 TRP A C 1
ATOM 1988 O O . TRP A 1 239 ? 2.787 -14.708 -9.713 1.00 54.22 239 TRP A O 1
ATOM 1998 N N . GLY A 1 240 ? 4.271 -13.294 -8.811 1.00 52.12 240 GLY A N 1
ATOM 1999 C CA . GLY A 1 240 ? 3.399 -12.123 -8.722 1.00 52.12 240 GLY A CA 1
ATOM 2000 C C . GLY A 1 240 ? 2.231 -12.212 -7.737 1.00 52.12 240 GLY A C 1
ATOM 2001 O O . GLY A 1 240 ? 1.250 -11.486 -7.930 1.00 52.12 240 GLY A O 1
ATOM 2002 N N . GLN A 1 241 ? 2.315 -13.064 -6.713 1.00 51.06 241 GLN A N 1
ATOM 2003 C CA . GLN A 1 241 ? 1.212 -13.296 -5.780 1.00 51.06 241 GLN A CA 1
ATOM 2004 C C . GLN A 1 241 ? 0.977 -12.146 -4.795 1.00 51.06 241 GLN A C 1
ATOM 2006 O O . GLN A 1 241 ? 1.881 -11.768 -4.059 1.00 51.06 241 GLN A O 1
ATOM 2011 N N . LEU A 1 242 ? -0.254 -11.620 -4.809 1.00 50.06 242 LEU A N 1
ATOM 2012 C CA . LEU A 1 242 ? -1.117 -11.170 -3.700 1.00 50.06 242 LEU A CA 1
ATOM 2013 C C . LEU A 1 242 ? -2.525 -10.939 -4.318 1.00 50.06 242 LEU A C 1
ATOM 2015 O O . LEU A 1 242 ? -2.634 -10.474 -5.456 1.00 50.06 242 LEU A O 1
ATOM 2019 N N . THR A 1 243 ? -3.596 -11.336 -3.620 1.00 37.31 243 THR A N 1
ATOM 2020 C CA . THR A 1 243 ? -4.949 -11.584 -4.178 1.00 37.31 243 THR A CA 1
ATOM 2021 C C . THR A 1 243 ? -5.702 -10.370 -4.749 1.00 37.31 243 THR A C 1
ATOM 2023 O O . THR A 1 243 ? -5.441 -9.220 -4.404 1.00 37.31 243 THR A O 1
ATOM 2026 N N . MET A 1 244 ? -6.661 -10.645 -5.651 1.00 44.31 244 MET A N 1
ATOM 2027 C CA . MET A 1 244 ? -7.399 -9.666 -6.470 1.00 44.31 244 MET A CA 1
ATOM 2028 C C . MET A 1 244 ? -8.854 -9.455 -6.006 1.00 44.31 244 MET A C 1
ATOM 2030 O O . MET A 1 244 ? -9.545 -10.424 -5.714 1.00 44.31 244 MET A O 1
ATOM 2034 N N . THR A 1 245 ? -9.346 -8.208 -6.021 1.00 44.66 245 THR A N 1
ATOM 2035 C CA . THR A 1 245 ? -10.765 -7.863 -5.754 1.00 44.66 245 THR A CA 1
ATOM 2036 C C . THR A 1 245 ? -11.563 -7.495 -7.012 1.00 44.66 245 THR A C 1
ATOM 2038 O O . THR A 1 245 ? -12.781 -7.590 -7.002 1.00 44.66 245 THR A O 1
ATOM 2041 N N . GLU A 1 246 ? -10.892 -7.085 -8.093 1.00 52.47 246 GLU A N 1
ATOM 2042 C CA . GLU A 1 246 ? -11.475 -6.739 -9.401 1.00 52.47 246 GLU A CA 1
ATOM 2043 C C . GLU A 1 246 ? -10.502 -7.158 -10.523 1.00 52.47 246 GLU A C 1
ATOM 2045 O O . GLU A 1 246 ? -9.281 -7.165 -10.305 1.00 52.47 246 GLU A O 1
ATOM 2050 N N . PRO A 1 247 ? -10.970 -7.490 -11.745 1.00 55.72 247 PRO A N 1
ATOM 2051 C CA . PRO A 1 247 ? -10.071 -7.806 -12.847 1.00 55.72 247 PRO A CA 1
ATOM 2052 C C . PRO A 1 247 ? -9.182 -6.604 -13.197 1.00 55.72 247 PRO A C 1
ATOM 2054 O O . PRO A 1 247 ? -9.667 -5.511 -13.497 1.00 55.72 247 PRO A O 1
ATOM 2057 N N . ARG A 1 248 ? -7.858 -6.824 -13.253 1.00 58.62 248 ARG A N 1
ATOM 2058 C CA . ARG A 1 248 ? -6.831 -5.779 -13.476 1.00 58.62 248 ARG A CA 1
ATOM 2059 C C . ARG A 1 248 ? -7.140 -4.821 -14.633 1.00 58.62 248 ARG A C 1
ATOM 2061 O O . ARG A 1 248 ? -6.747 -3.659 -14.585 1.00 58.62 248 ARG A O 1
ATOM 2068 N N . ILE A 1 249 ? -7.800 -5.310 -15.682 1.00 59.00 249 ILE A N 1
ATOM 2069 C CA . ILE A 1 249 ? -8.075 -4.558 -16.913 1.00 59.00 249 ILE A CA 1
ATOM 2070 C C . ILE A 1 249 ? -9.113 -3.448 -16.687 1.00 59.00 249 ILE A C 1
ATOM 2072 O O . ILE A 1 249 ? -9.019 -2.403 -17.335 1.00 59.00 249 ILE A O 1
ATOM 2076 N N . VAL A 1 250 ? -10.076 -3.656 -15.781 1.00 64.75 250 VAL A N 1
ATOM 2077 C CA . VAL A 1 250 ? -11.223 -2.753 -15.583 1.00 64.75 250 VAL A CA 1
ATOM 2078 C C . VAL A 1 250 ? -11.114 -1.876 -14.337 1.00 64.75 250 VAL A C 1
ATOM 2080 O O . VAL A 1 250 ? -11.844 -0.890 -14.237 1.00 64.75 250 VAL A O 1
ATOM 2083 N N . ASP A 1 251 ? -10.176 -2.168 -13.433 1.00 69.88 251 ASP A N 1
ATOM 2084 C CA . ASP A 1 251 ? -9.943 -1.364 -12.233 1.00 69.88 251 ASP A CA 1
ATOM 2085 C C . ASP A 1 251 ? -9.217 -0.043 -12.549 1.00 69.88 251 ASP A C 1
ATOM 2087 O O . ASP A 1 251 ? -8.006 0.110 -12.387 1.00 69.88 251 ASP A O 1
ATOM 2091 N N . GLY A 1 252 ? -9.985 0.943 -13.012 1.00 76.00 252 GLY A N 1
ATOM 2092 C CA . GLY A 1 252 ? -9.496 2.294 -13.293 1.00 76.00 252 GLY A CA 1
ATOM 2093 C C . GLY A 1 252 ? -9.008 3.068 -12.063 1.00 76.00 252 GLY A C 1
ATOM 2094 O O . GLY A 1 252 ? -8.318 4.076 -12.220 1.00 76.00 252 GLY A O 1
ATOM 2095 N N . MET A 1 253 ? -9.389 2.651 -10.849 1.00 80.19 253 MET A N 1
ATOM 2096 C CA . MET A 1 253 ? -9.178 3.433 -9.629 1.00 80.19 253 MET A CA 1
ATOM 2097 C C . MET A 1 253 ? -7.936 2.997 -8.857 1.00 80.19 253 MET A C 1
ATOM 2099 O O . MET A 1 253 ? -7.168 3.865 -8.439 1.00 80.19 253 MET A O 1
ATOM 2103 N N . LEU A 1 254 ? -7.755 1.690 -8.649 1.00 79.06 254 LEU A N 1
ATOM 2104 C CA . LEU A 1 254 ? -6.663 1.142 -7.845 1.00 79.06 254 LEU A CA 1
ATOM 2105 C C . LEU A 1 254 ? -5.552 0.510 -8.685 1.00 79.06 254 LEU A C 1
ATOM 2107 O O . LEU A 1 254 ? -4.469 0.264 -8.153 1.00 79.06 254 LEU A O 1
ATOM 2111 N N . ASN A 1 255 ? -5.766 0.325 -9.991 1.00 81.12 255 ASN A N 1
ATOM 2112 C CA . ASN A 1 255 ? -4.733 -0.121 -10.916 1.00 81.12 255 ASN A CA 1
ATOM 2113 C C . ASN A 1 255 ? -4.424 0.944 -11.989 1.00 81.12 255 ASN A C 1
ATOM 2115 O O . ASN A 1 255 ? -5.121 1.043 -13.0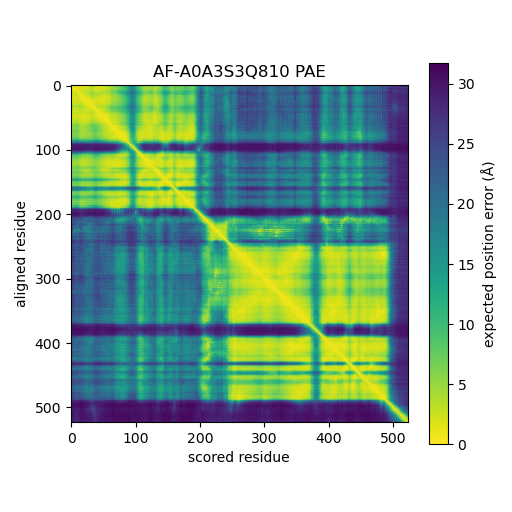06 1.00 81.12 255 ASN A O 1
ATOM 2119 N N . PRO A 1 256 ? -3.312 1.691 -11.854 1.00 84.06 256 PRO A N 1
ATOM 2120 C CA . PRO A 1 256 ? -2.845 2.616 -12.883 1.00 84.06 256 PRO A CA 1
ATOM 2121 C C . PRO A 1 256 ? -2.522 1.958 -14.224 1.00 84.06 256 PRO A C 1
ATOM 2123 O O . PRO A 1 256 ? -2.364 2.670 -15.204 1.00 84.06 256 PRO A O 1
ATOM 2126 N N . SER A 1 257 ? -2.408 0.633 -14.304 1.00 80.44 257 SER A N 1
ATOM 2127 C CA . SER A 1 257 ? -2.173 -0.086 -15.563 1.00 80.44 257 SER A CA 1
ATOM 2128 C C . SER A 1 257 ? -3.463 -0.515 -16.271 1.00 80.44 257 SER A C 1
ATOM 2130 O O . SER A 1 257 ? -3.393 -1.146 -17.323 1.00 80.44 257 SER A O 1
ATOM 2132 N N . SER A 1 258 ? -4.635 -0.178 -15.723 1.00 80.88 258 SER A N 1
ATOM 2133 C CA . SER A 1 258 ? -5.937 -0.425 -16.357 1.00 80.88 258 SER A CA 1
ATOM 2134 C C . SER A 1 258 ? -6.012 0.137 -17.777 1.00 80.88 258 SER A C 1
ATOM 2136 O O . SER A 1 258 ? -5.328 1.110 -18.130 1.00 80.88 258 SER A O 1
ATOM 2138 N N . HIS A 1 259 ? -6.846 -0.481 -18.616 1.00 85.06 259 HIS A N 1
ATOM 2139 C CA . HIS A 1 259 ? -6.925 -0.098 -20.020 1.00 85.06 259 HIS A CA 1
ATOM 2140 C C . HIS A 1 259 ? -7.480 1.322 -20.163 1.00 85.06 259 HIS A C 1
ATOM 2142 O O . HIS A 1 259 ? -8.603 1.614 -19.759 1.00 85.06 259 HIS A O 1
ATOM 2148 N N . CYS A 1 260 ? -6.683 2.213 -20.751 1.00 87.81 260 CYS A N 1
ATOM 2149 C CA . CYS A 1 260 ? -7.067 3.595 -21.010 1.00 87.81 260 CYS A CA 1
ATOM 2150 C C . CYS A 1 260 ? -6.296 4.102 -22.239 1.00 87.81 260 CYS A C 1
ATOM 2152 O O . CYS A 1 260 ? -5.181 4.620 -22.096 1.00 87.81 260 CYS A O 1
ATOM 2154 N N . PRO A 1 261 ? -6.876 3.986 -23.449 1.00 94.12 261 PRO A N 1
ATOM 2155 C CA . PRO A 1 261 ? -6.218 4.356 -24.704 1.00 94.12 261 PRO A CA 1
ATOM 2156 C C . PRO A 1 261 ? -5.601 5.761 -24.710 1.00 94.12 261 PRO A C 1
ATOM 2158 O O . PRO A 1 261 ? -4.494 5.964 -25.221 1.00 94.12 261 PRO A O 1
ATOM 2161 N N . THR A 1 262 ? -6.290 6.743 -24.119 1.00 95.31 262 THR A N 1
ATOM 2162 C CA . THR A 1 262 ? -5.782 8.119 -24.004 1.00 95.31 262 THR A CA 1
ATOM 2163 C C . THR A 1 262 ? -4.507 8.189 -23.159 1.00 95.31 262 THR A C 1
ATOM 2165 O O . THR A 1 262 ? -3.530 8.811 -23.583 1.00 95.31 262 THR A O 1
ATOM 2168 N N . ALA A 1 263 ? -4.481 7.527 -21.997 1.00 93.75 263 ALA A N 1
ATOM 2169 C CA . ALA A 1 263 ? -3.306 7.502 -21.129 1.00 93.75 263 ALA A CA 1
ATOM 2170 C C . ALA A 1 263 ? -2.148 6.729 -21.775 1.00 93.75 263 ALA A C 1
ATOM 2172 O O . ALA A 1 263 ? -1.019 7.202 -21.763 1.00 93.75 263 ALA A O 1
ATOM 2173 N N . GLU A 1 264 ? -2.419 5.596 -22.426 1.00 93.06 264 GLU A N 1
ATOM 2174 C CA . GLU A 1 264 ? -1.411 4.806 -23.152 1.00 93.06 264 GLU A CA 1
ATOM 2175 C C . GLU A 1 264 ? -0.756 5.597 -24.297 1.00 93.06 264 GLU A C 1
ATOM 2177 O O . GLU A 1 264 ? 0.443 5.465 -24.566 1.00 93.06 264 GLU A O 1
ATOM 2182 N N . LYS A 1 265 ? -1.530 6.433 -25.001 1.00 96.62 265 LYS A N 1
ATOM 2183 C CA . LYS A 1 265 ? -0.999 7.340 -26.027 1.00 96.62 265 LYS A CA 1
ATOM 2184 C C . LYS A 1 265 ? -0.089 8.403 -25.413 1.00 96.62 265 LYS A C 1
ATOM 2186 O O . LYS A 1 265 ? 0.967 8.690 -25.976 1.00 96.62 265 LYS A O 1
ATOM 2191 N N . GLU A 1 266 ? -0.479 8.963 -24.274 1.00 97.00 266 GLU A N 1
ATOM 2192 C CA . GLU A 1 266 ? 0.316 9.966 -23.570 1.00 97.00 266 GLU A CA 1
ATOM 2193 C C . GLU A 1 266 ? 1.608 9.375 -22.991 1.00 97.00 266 GLU A C 1
ATOM 2195 O O . GLU A 1 266 ? 2.675 9.946 -23.200 1.00 97.00 266 GLU A O 1
ATOM 2200 N N . SER A 1 267 ? 1.561 8.189 -22.378 1.00 92.94 267 SER A N 1
ATOM 2201 C CA . SER A 1 267 ? 2.758 7.476 -21.911 1.00 92.94 267 SER A CA 1
ATOM 2202 C C . SER A 1 267 ? 3.735 7.207 -23.059 1.00 92.94 267 SER A C 1
ATOM 2204 O O . SER A 1 267 ? 4.933 7.435 -22.914 1.00 92.94 267 SER A O 1
ATOM 2206 N N . ARG A 1 268 ? 3.245 6.802 -24.242 1.00 94.06 268 ARG A N 1
ATOM 2207 C CA . ARG A 1 268 ? 4.096 6.653 -25.438 1.00 94.06 268 ARG A CA 1
ATOM 2208 C C . ARG A 1 268 ? 4.729 7.975 -25.871 1.00 94.06 268 ARG A C 1
ATOM 2210 O O . ARG A 1 268 ? 5.911 7.993 -26.207 1.00 94.06 268 ARG A O 1
ATOM 2217 N N . ARG A 1 269 ? 3.972 9.078 -25.836 1.00 96.62 269 ARG A N 1
ATOM 2218 C CA . ARG A 1 269 ? 4.488 10.419 -26.149 1.00 96.62 269 ARG A CA 1
ATOM 2219 C C . ARG A 1 269 ? 5.603 10.829 -25.184 1.00 96.62 269 ARG A C 1
ATOM 2221 O O . ARG A 1 269 ? 6.621 11.333 -25.645 1.00 96.62 269 ARG A O 1
ATOM 2228 N N . VAL A 1 270 ? 5.423 10.600 -23.880 1.00 95.25 270 VAL A N 1
ATOM 2229 C CA . VAL A 1 270 ? 6.439 10.883 -22.852 1.00 95.25 270 VAL A CA 1
ATOM 2230 C C . VAL A 1 270 ? 7.681 10.021 -23.059 1.00 95.25 270 VAL A C 1
ATOM 2232 O O . VAL A 1 270 ? 8.783 10.550 -23.091 1.00 95.25 270 VAL A O 1
ATOM 2235 N N . ARG A 1 271 ? 7.524 8.714 -23.296 1.00 91.31 271 ARG A N 1
ATOM 2236 C CA . ARG A 1 271 ? 8.658 7.805 -23.552 1.00 91.31 271 ARG A CA 1
ATOM 2237 C C . ARG A 1 271 ? 9.481 8.190 -24.783 1.00 91.31 271 ARG A C 1
ATOM 2239 O O . ARG A 1 271 ? 10.665 7.896 -24.845 1.00 91.31 271 ARG A O 1
ATOM 2246 N N . SER A 1 272 ? 8.862 8.851 -25.760 1.00 93.50 272 SER A N 1
ATOM 2247 C CA . SER A 1 272 ? 9.539 9.379 -26.952 1.00 93.50 272 SER A CA 1
ATOM 2248 C C . SER A 1 272 ? 10.003 10.836 -26.808 1.00 93.50 272 SER A C 1
ATOM 2250 O O . SER A 1 272 ? 10.385 11.447 -27.807 1.00 93.50 272 SER A O 1
ATOM 2252 N N . SER A 1 273 ? 9.936 11.432 -25.612 1.00 95.56 273 SER A N 1
ATOM 2253 C CA . SER A 1 273 ? 10.340 12.823 -25.408 1.00 95.56 273 SER A CA 1
ATOM 2254 C C . SER A 1 273 ? 11.869 12.973 -25.365 1.00 95.56 273 SER A C 1
ATOM 2256 O O . SER A 1 273 ? 12.568 12.039 -24.960 1.00 95.56 273 SER A O 1
ATOM 2258 N N . PRO A 1 274 ? 12.424 14.139 -25.749 1.00 96.12 274 PRO A N 1
ATOM 2259 C CA . PRO A 1 274 ? 13.867 14.378 -25.693 1.00 96.12 274 PRO A CA 1
ATOM 2260 C C . PRO A 1 274 ? 14.468 14.158 -24.301 1.00 96.12 274 PRO A C 1
ATOM 2262 O O . PRO A 1 274 ? 15.593 13.685 -24.186 1.00 96.12 274 PRO A O 1
ATOM 2265 N N . GLU A 1 275 ? 13.723 14.477 -23.242 1.00 94.06 275 GLU A N 1
ATOM 2266 C CA . GLU A 1 275 ? 14.147 14.294 -21.854 1.00 94.06 275 GLU A CA 1
ATOM 2267 C C . GLU A 1 275 ? 14.374 12.812 -21.531 1.00 94.06 275 GLU A C 1
ATOM 2269 O O . GLU A 1 275 ? 15.431 12.454 -21.008 1.00 94.06 275 GLU A O 1
ATOM 2274 N N . VAL A 1 276 ? 13.420 11.947 -21.899 1.00 93.25 276 VAL A N 1
ATOM 2275 C CA . VAL A 1 276 ? 13.513 10.497 -21.679 1.00 93.25 276 VAL A CA 1
ATOM 2276 C C . VAL A 1 276 ? 14.591 9.872 -22.561 1.00 93.25 276 VAL A C 1
ATOM 2278 O O . VAL A 1 276 ? 15.397 9.079 -22.075 1.00 93.25 276 VAL A O 1
ATOM 2281 N N . LEU A 1 277 ? 14.661 10.265 -23.834 1.00 94.06 277 LEU A N 1
ATOM 2282 C CA . LEU A 1 277 ? 15.664 9.750 -24.768 1.00 94.06 277 LEU A CA 1
ATOM 2283 C C . LEU A 1 277 ? 17.092 10.118 -24.335 1.00 94.06 277 LEU A C 1
ATOM 2285 O O . LEU A 1 277 ? 17.970 9.259 -24.336 1.00 94.06 277 LEU A O 1
ATOM 2289 N N . ASN A 1 278 ? 17.321 11.361 -23.897 1.00 94.62 278 ASN A N 1
ATOM 2290 C CA . ASN A 1 278 ? 18.623 11.793 -23.382 1.00 94.62 278 ASN A CA 1
ATOM 2291 C C . ASN A 1 278 ? 18.993 11.067 -22.083 1.00 94.62 278 ASN A C 1
ATOM 2293 O O . ASN A 1 278 ? 20.154 10.698 -21.893 1.00 94.62 278 ASN A O 1
ATOM 2297 N N . PHE A 1 279 ? 18.019 10.846 -21.194 1.00 93.31 279 PHE A N 1
ATOM 2298 C CA . PHE A 1 279 ? 18.243 10.058 -19.987 1.00 93.31 279 PHE A CA 1
ATOM 2299 C C . PHE A 1 279 ? 18.640 8.624 -20.349 1.00 93.31 279 PHE A C 1
ATOM 2301 O O . PHE A 1 279 ? 19.660 8.143 -19.862 1.00 93.31 279 PHE A O 1
ATOM 2308 N N . GLN A 1 280 ? 17.905 7.963 -21.245 1.00 92.44 280 GLN A N 1
ATOM 2309 C CA . GLN A 1 280 ? 18.224 6.608 -21.700 1.00 92.44 280 GLN A CA 1
ATOM 2310 C C . GLN A 1 280 ? 19.613 6.510 -22.335 1.00 92.44 280 GLN A C 1
ATOM 2312 O O . GLN A 1 280 ? 20.365 5.600 -21.990 1.00 92.44 280 GLN A O 1
ATOM 2317 N N . GLU A 1 281 ? 19.994 7.460 -23.193 1.00 94.19 281 GLU A N 1
ATOM 2318 C CA . GLU A 1 281 ? 21.325 7.461 -23.815 1.00 94.19 281 GLU A CA 1
ATOM 2319 C C . GLU A 1 281 ? 22.439 7.579 -22.760 1.00 94.19 281 GLU A C 1
ATOM 2321 O O . GLU A 1 281 ? 23.478 6.936 -22.884 1.00 94.19 281 GLU A O 1
ATOM 2326 N N . SER A 1 282 ? 22.206 8.310 -21.661 1.00 95.38 282 SER A N 1
ATOM 2327 C CA . SER A 1 282 ? 23.183 8.426 -20.566 1.00 95.38 282 SER A CA 1
ATOM 2328 C C . SER A 1 282 ? 23.427 7.125 -19.781 1.00 95.38 282 SER A C 1
ATOM 2330 O O . SER A 1 282 ? 24.427 7.025 -19.069 1.00 95.38 282 SER A O 1
ATOM 2332 N N . TYR A 1 283 ? 22.553 6.120 -19.923 1.00 96.06 283 TYR A N 1
ATOM 2333 C CA . TYR A 1 283 ? 22.678 4.799 -19.291 1.00 96.06 283 TYR A CA 1
ATOM 2334 C C . TYR A 1 283 ? 22.953 3.668 -20.289 1.00 96.06 283 TYR A C 1
ATOM 2336 O O . TYR A 1 283 ? 22.926 2.501 -19.906 1.00 96.06 283 TYR A O 1
ATOM 2344 N N . LYS A 1 284 ? 23.276 3.983 -21.546 1.00 95.12 284 LYS A N 1
ATOM 2345 C CA . LYS A 1 284 ? 23.526 2.985 -22.592 1.00 95.12 284 LYS A CA 1
ATOM 2346 C C . LYS A 1 284 ? 24.602 1.964 -22.223 1.00 95.12 284 LYS A C 1
ATOM 2348 O O . LYS A 1 284 ? 24.357 0.769 -22.332 1.00 95.12 284 LYS A O 1
ATOM 2353 N N . ASP A 1 285 ? 25.723 2.421 -21.664 1.00 96.25 285 ASP A N 1
ATOM 2354 C CA . ASP A 1 285 ? 26.794 1.533 -21.188 1.00 96.25 285 ASP A CA 1
ATOM 2355 C C . ASP A 1 285 ? 26.295 0.546 -20.120 1.00 96.25 285 ASP A C 1
ATOM 2357 O O . ASP A 1 285 ? 26.730 -0.606 -20.060 1.00 96.25 285 ASP A O 1
ATOM 2361 N N . LEU A 1 286 ? 25.370 0.988 -19.259 1.00 96.50 286 LEU A N 1
ATOM 2362 C CA . LEU A 1 286 ? 24.746 0.115 -18.271 1.00 96.50 286 LEU A CA 1
ATOM 2363 C C . LEU A 1 286 ? 23.786 -0.868 -18.944 1.00 96.50 286 LEU A C 1
ATOM 2365 O O . LEU A 1 286 ? 23.784 -2.033 -18.570 1.00 96.50 286 LEU A O 1
ATOM 2369 N N . PHE A 1 287 ? 22.990 -0.439 -19.922 1.00 97.00 287 PHE A N 1
ATOM 2370 C CA . PHE A 1 287 ? 22.086 -1.327 -20.656 1.00 97.00 287 PHE A CA 1
ATOM 2371 C C . PHE A 1 287 ? 22.842 -2.426 -21.413 1.00 97.00 287 PHE A C 1
ATOM 2373 O O . PHE A 1 287 ? 22.460 -3.595 -21.329 1.00 97.00 287 PHE A O 1
ATOM 2380 N N . ASP A 1 288 ? 23.968 -2.096 -22.046 1.00 97.19 288 ASP A N 1
ATOM 2381 C CA . ASP A 1 288 ? 24.851 -3.078 -22.685 1.00 97.19 288 ASP A CA 1
ATOM 2382 C C . ASP A 1 288 ? 25.428 -4.058 -21.649 1.00 97.19 288 ASP A C 1
ATOM 2384 O O . ASP A 1 288 ? 25.424 -5.279 -21.847 1.00 97.19 288 ASP A O 1
ATOM 2388 N N . TYR A 1 289 ? 25.862 -3.538 -20.494 1.00 97.44 289 TYR A N 1
ATOM 2389 C CA . TYR A 1 289 ? 26.359 -4.353 -19.387 1.00 97.44 289 TYR A CA 1
ATOM 2390 C C . TYR A 1 289 ? 25.285 -5.299 -18.829 1.00 97.44 289 TYR A C 1
ATOM 2392 O O . TYR A 1 289 ? 25.548 -6.487 -18.631 1.00 97.44 289 TYR A O 1
ATOM 2400 N N . LEU A 1 290 ? 24.066 -4.806 -18.601 1.00 95.00 290 LEU A N 1
ATOM 2401 C CA . LEU A 1 290 ? 22.940 -5.615 -18.138 1.00 95.00 290 LEU A CA 1
ATOM 2402 C C . LEU A 1 290 ? 22.563 -6.664 -19.184 1.00 95.00 290 LEU A C 1
ATOM 2404 O O . LEU A 1 290 ? 22.326 -7.812 -18.819 1.00 95.00 290 LEU A O 1
ATOM 2408 N N . THR A 1 291 ? 22.579 -6.323 -20.473 1.00 95.06 291 THR A N 1
ATOM 2409 C CA . THR A 1 291 ? 22.272 -7.267 -21.556 1.00 95.06 291 THR A CA 1
ATOM 2410 C C . THR A 1 291 ? 23.235 -8.447 -21.570 1.00 95.06 291 THR A C 1
ATOM 2412 O O . THR A 1 291 ? 22.817 -9.607 -21.613 1.00 95.06 291 THR A O 1
ATOM 2415 N N . LEU A 1 292 ? 24.534 -8.168 -21.450 1.00 96.50 292 LEU A N 1
ATOM 2416 C CA . LEU A 1 292 ? 25.564 -9.201 -21.400 1.00 96.50 292 LEU A CA 1
ATOM 2417 C C . LEU A 1 292 ? 25.375 -10.145 -20.200 1.00 96.50 292 LEU A C 1
ATOM 2419 O O . LEU A 1 292 ? 25.434 -11.373 -20.353 1.00 96.50 292 LEU A O 1
ATOM 2423 N N . ASN A 1 293 ? 25.134 -9.578 -19.015 1.00 93.81 293 ASN A N 1
ATOM 2424 C CA . ASN A 1 293 ? 25.107 -10.329 -17.759 1.00 93.81 293 ASN A CA 1
ATOM 2425 C C . ASN A 1 293 ? 23.772 -11.037 -17.492 1.00 93.81 293 ASN A C 1
ATOM 2427 O O . ASN A 1 293 ? 23.780 -12.142 -16.963 1.00 93.81 293 ASN A O 1
ATOM 2431 N N . THR A 1 294 ? 22.645 -10.460 -17.912 1.00 87.50 294 THR A N 1
ATOM 2432 C CA . THR A 1 294 ? 21.303 -11.040 -17.707 1.00 87.50 294 THR A CA 1
ATOM 2433 C C . THR A 1 294 ? 20.832 -11.904 -18.874 1.00 87.50 294 THR A C 1
ATOM 2435 O O . THR A 1 294 ? 19.906 -12.696 -18.720 1.00 87.50 294 THR A O 1
ATOM 2438 N N . GLY A 1 295 ? 21.440 -11.757 -20.060 1.00 88.75 295 GLY A N 1
ATOM 2439 C CA . GLY A 1 295 ? 20.984 -12.412 -21.291 1.00 88.75 295 GLY A CA 1
ATOM 2440 C C . GLY A 1 295 ? 19.670 -11.853 -21.846 1.00 88.75 295 GLY A C 1
ATOM 2441 O O . GLY A 1 295 ? 19.194 -12.336 -22.872 1.00 88.75 295 GLY A O 1
ATOM 2442 N N . ARG A 1 296 ? 19.083 -10.840 -21.197 1.00 87.06 296 ARG A N 1
ATOM 2443 C CA . ARG A 1 296 ? 17.901 -10.122 -21.672 1.00 87.06 296 ARG A CA 1
ATOM 2444 C C . ARG A 1 296 ? 18.343 -8.946 -22.525 1.00 87.06 296 ARG A C 1
ATOM 2446 O O . ARG A 1 296 ? 19.238 -8.223 -22.123 1.00 87.06 296 ARG A O 1
ATOM 2453 N N . ASN A 1 297 ? 17.709 -8.712 -23.669 1.00 91.81 297 ASN A N 1
ATOM 2454 C CA . ASN A 1 297 ? 17.996 -7.511 -24.453 1.00 91.81 297 ASN A CA 1
ATOM 2455 C C . ASN A 1 297 ? 17.460 -6.268 -23.721 1.00 91.81 297 ASN A C 1
ATOM 2457 O O . ASN A 1 297 ? 16.252 -6.033 -23.728 1.00 91.81 297 ASN A O 1
ATOM 2461 N N . VAL A 1 298 ? 18.334 -5.514 -23.053 1.00 91.88 298 VAL A N 1
ATOM 2462 C CA . VAL A 1 298 ? 17.975 -4.316 -22.286 1.00 91.88 298 VAL A CA 1
ATOM 2463 C C . VAL A 1 298 ? 18.121 -3.100 -23.189 1.00 91.88 298 VAL A C 1
ATOM 2465 O O . VAL A 1 298 ? 19.227 -2.666 -23.486 1.00 91.88 298 VAL A O 1
ATOM 2468 N N . THR A 1 299 ? 16.996 -2.551 -23.640 1.00 88.25 299 THR A N 1
ATOM 2469 C CA . THR A 1 299 ? 16.970 -1.420 -24.585 1.00 88.25 299 THR A CA 1
ATOM 2470 C C . THR A 1 299 ? 16.443 -0.125 -23.978 1.00 88.25 299 THR A C 1
ATOM 2472 O O . THR A 1 299 ? 16.565 0.939 -24.585 1.00 88.25 299 THR A O 1
ATOM 2475 N N . ASP A 1 300 ? 15.834 -0.198 -22.797 1.00 86.94 300 ASP A N 1
ATOM 2476 C CA . ASP A 1 300 ? 15.185 0.932 -22.147 1.00 86.94 300 ASP A CA 1
ATOM 2477 C C . ASP A 1 300 ? 15.173 0.802 -20.618 1.00 86.94 300 ASP A C 1
ATOM 2479 O O . ASP A 1 300 ? 15.553 -0.219 -20.036 1.00 86.94 300 ASP A O 1
ATOM 2483 N N . MET A 1 301 ? 14.734 1.883 -19.969 1.00 88.88 301 MET A N 1
ATOM 2484 C CA . MET A 1 301 ? 14.629 1.970 -18.513 1.00 88.88 301 MET A CA 1
ATOM 2485 C C . MET A 1 301 ? 13.664 0.951 -17.913 1.00 88.88 301 MET A C 1
ATOM 2487 O O . MET A 1 301 ? 13.885 0.538 -16.783 1.00 88.88 301 MET A O 1
ATOM 2491 N N . PHE A 1 302 ? 12.615 0.559 -18.637 1.00 82.62 302 PHE A N 1
ATOM 2492 C CA . PHE A 1 302 ? 11.587 -0.341 -18.122 1.00 82.62 302 PHE A CA 1
ATOM 2493 C C . PHE A 1 302 ? 12.145 -1.757 -17.966 1.00 82.62 302 PHE A C 1
ATOM 2495 O O . PHE A 1 302 ? 11.989 -2.379 -16.924 1.00 82.62 302 PHE A O 1
ATOM 2502 N N . ILE A 1 303 ? 12.898 -2.253 -18.950 1.00 83.50 303 ILE A N 1
ATOM 2503 C CA . ILE A 1 303 ? 13.562 -3.560 -18.818 1.00 83.50 303 ILE A CA 1
ATOM 2504 C C . ILE A 1 303 ? 14.608 -3.532 -17.691 1.00 83.50 303 ILE A C 1
ATOM 2506 O O . ILE A 1 303 ? 14.740 -4.502 -16.944 1.00 83.50 303 ILE A O 1
ATOM 2510 N N . ALA A 1 304 ? 15.345 -2.428 -17.551 1.00 88.88 304 ALA A N 1
ATOM 2511 C CA . ALA A 1 304 ? 16.317 -2.266 -16.473 1.00 88.88 304 ALA A CA 1
ATOM 2512 C C . ALA A 1 304 ? 15.655 -2.191 -15.081 1.00 88.88 304 ALA A C 1
ATOM 2514 O O . ALA A 1 304 ? 16.186 -2.758 -14.129 1.00 88.88 304 ALA A O 1
ATOM 2515 N N . GLU A 1 305 ? 14.495 -1.543 -14.964 1.00 86.88 305 GLU A N 1
ATOM 2516 C CA . GLU A 1 305 ? 13.682 -1.500 -13.743 1.00 86.88 305 GLU A CA 1
ATOM 2517 C C . GLU A 1 305 ? 13.186 -2.895 -13.336 1.00 86.88 305 GLU A C 1
ATOM 2519 O O . GLU A 1 305 ? 13.321 -3.268 -12.177 1.00 86.88 305 GLU A O 1
ATOM 2524 N N . GLN A 1 306 ? 12.758 -3.730 -14.283 1.00 83.44 306 GLN A N 1
ATOM 2525 C CA . GLN A 1 306 ? 12.371 -5.117 -13.989 1.00 83.44 306 GLN A CA 1
ATOM 2526 C C . GLN A 1 306 ? 13.531 -5.972 -13.470 1.00 83.44 306 GLN A C 1
ATOM 2528 O O . GLN A 1 306 ? 13.350 -6.810 -12.589 1.00 83.44 306 GLN A O 1
ATOM 2533 N N . ILE A 1 307 ? 14.738 -5.767 -14.009 1.00 86.19 307 ILE A N 1
ATOM 2534 C CA . ILE A 1 307 ? 15.945 -6.426 -13.489 1.00 86.19 307 ILE A CA 1
ATOM 2535 C C . ILE A 1 307 ? 16.217 -5.949 -12.058 1.00 86.19 307 ILE A C 1
ATOM 2537 O O . ILE A 1 307 ? 16.569 -6.754 -11.201 1.00 86.19 307 ILE A O 1
ATOM 2541 N N . HIS A 1 308 ? 16.040 -4.655 -11.788 1.00 89.38 308 HIS A N 1
ATOM 2542 C CA . HIS A 1 308 ? 16.190 -4.111 -10.444 1.00 89.38 308 HIS A CA 1
ATOM 2543 C C . HIS A 1 308 ? 15.177 -4.697 -9.450 1.00 89.38 308 HIS A C 1
ATOM 2545 O O . HIS A 1 308 ? 15.597 -5.055 -8.355 1.00 89.38 308 HIS A O 1
ATOM 2551 N N . ASP A 1 309 ? 13.897 -4.831 -9.824 1.00 78.00 309 ASP A N 1
ATOM 2552 C CA . ASP A 1 309 ? 12.858 -5.446 -8.977 1.00 78.00 309 ASP A CA 1
ATOM 2553 C C . ASP A 1 309 ? 13.251 -6.878 -8.585 1.00 78.00 309 ASP A C 1
ATOM 2555 O O . ASP A 1 309 ? 13.247 -7.221 -7.407 1.00 78.00 309 ASP A O 1
ATOM 2559 N N . CYS A 1 310 ? 13.707 -7.680 -9.554 1.00 81.56 310 CYS A N 1
ATOM 2560 C CA . CYS A 1 310 ? 14.176 -9.048 -9.314 1.00 81.56 310 CYS A CA 1
ATOM 2561 C C . CYS A 1 310 ? 15.339 -9.092 -8.309 1.00 81.56 310 CYS A C 1
ATOM 2563 O O . CYS A 1 310 ? 15.250 -9.756 -7.280 1.00 81.56 310 CYS A O 1
ATOM 2565 N N . LEU A 1 311 ? 16.392 -8.302 -8.552 1.00 84.31 311 LEU A N 1
ATOM 2566 C CA . LEU A 1 311 ? 17.560 -8.231 -7.666 1.00 84.31 311 LEU A CA 1
ATOM 2567 C C . LEU A 1 311 ? 17.212 -7.714 -6.264 1.00 84.31 311 LEU A C 1
ATOM 2569 O O . LEU A 1 311 ? 17.849 -8.102 -5.285 1.00 84.31 311 LEU A O 1
ATOM 2573 N N . LEU A 1 312 ? 16.242 -6.803 -6.153 1.00 80.06 312 LEU A N 1
ATOM 2574 C CA . LEU A 1 312 ? 15.776 -6.302 -4.865 1.00 80.06 312 LEU A CA 1
ATOM 2575 C C . LEU A 1 312 ? 15.084 -7.417 -4.078 1.00 80.06 312 LEU A C 1
ATOM 2577 O O . LEU A 1 312 ? 15.462 -7.658 -2.934 1.00 80.06 312 LEU A O 1
ATOM 2581 N N . ILE A 1 313 ? 14.149 -8.129 -4.712 1.00 71.06 313 ILE A N 1
ATOM 2582 C CA . ILE A 1 313 ? 13.412 -9.239 -4.097 1.00 71.06 313 ILE A CA 1
ATOM 2583 C C . ILE A 1 313 ? 14.373 -10.359 -3.680 1.00 71.06 313 ILE A C 1
ATOM 2585 O O . ILE A 1 313 ? 14.303 -10.826 -2.545 1.00 71.06 313 ILE A O 1
ATOM 2589 N N . GLU A 1 314 ? 15.305 -10.759 -4.550 1.00 77.81 314 GLU A N 1
ATOM 2590 C CA . GLU A 1 314 ? 16.340 -11.754 -4.232 1.00 77.81 314 GLU A CA 1
ATOM 2591 C C . GLU A 1 314 ? 17.119 -11.356 -2.968 1.00 77.81 314 GLU A C 1
ATOM 2593 O O . GLU A 1 314 ? 17.250 -12.137 -2.022 1.00 77.81 314 GLU A O 1
ATOM 2598 N N . LYS A 1 315 ? 17.593 -10.106 -2.917 1.00 77.62 315 LYS A N 1
ATOM 2599 C CA . LYS A 1 315 ? 18.356 -9.584 -1.781 1.00 77.62 315 LYS A CA 1
ATOM 2600 C C . LYS A 1 315 ? 17.539 -9.557 -0.489 1.00 77.62 315 LYS A C 1
ATOM 2602 O O . LYS A 1 315 ? 18.074 -9.891 0.567 1.00 77.62 315 LYS A O 1
ATOM 2607 N N . GLU A 1 316 ? 16.284 -9.122 -0.554 1.00 71.00 316 GLU A N 1
ATOM 2608 C CA . GLU A 1 316 ? 15.387 -9.033 0.607 1.00 71.00 316 GLU A CA 1
ATOM 2609 C C . GLU A 1 316 ? 15.029 -10.416 1.164 1.00 71.00 316 GLU A C 1
ATOM 2611 O O . GLU A 1 316 ? 14.905 -10.573 2.376 1.00 71.00 316 GLU A O 1
ATOM 2616 N N . ASN A 1 317 ? 15.000 -11.438 0.306 1.00 68.00 317 ASN A N 1
ATOM 2617 C CA . ASN A 1 317 ? 14.820 -12.837 0.698 1.00 68.00 317 ASN A CA 1
ATOM 2618 C C . ASN A 1 317 ? 16.129 -13.536 1.115 1.00 68.00 317 ASN A C 1
ATOM 2620 O O . ASN A 1 317 ? 16.147 -14.740 1.365 1.00 68.00 317 ASN A O 1
ATOM 2624 N N . GLY A 1 318 ? 17.235 -12.794 1.225 1.00 73.25 318 GLY A N 1
ATOM 2625 C CA . GLY A 1 318 ? 18.512 -13.313 1.715 1.00 73.25 318 GLY A CA 1
ATOM 2626 C C . GLY A 1 318 ? 19.304 -14.138 0.699 1.00 73.25 318 GLY A C 1
ATOM 2627 O O . GLY A 1 318 ? 20.271 -14.795 1.091 1.00 73.25 318 GLY A O 1
ATOM 2628 N N . PHE A 1 319 ? 18.943 -14.099 -0.586 1.00 70.56 319 PHE A N 1
ATOM 2629 C CA . PHE A 1 319 ? 19.729 -14.742 -1.634 1.00 70.56 319 PHE A CA 1
ATOM 2630 C C . PHE A 1 319 ? 21.033 -13.985 -1.900 1.00 70.56 319 PHE A C 1
ATOM 2632 O O . PHE A 1 319 ? 21.110 -12.752 -1.832 1.00 70.56 319 PHE A O 1
ATOM 2639 N N . GLU A 1 320 ? 22.082 -14.735 -2.243 1.00 84.31 320 GLU A N 1
ATOM 2640 C CA . GLU A 1 320 ? 23.318 -14.135 -2.728 1.00 84.31 320 GLU A CA 1
ATOM 2641 C C . GLU A 1 320 ? 23.092 -13.578 -4.133 1.00 84.31 320 GLU A C 1
ATOM 2643 O O . GLU A 1 320 ? 22.698 -14.302 -5.054 1.00 84.31 320 GLU A O 1
ATOM 2648 N N . LEU A 1 321 ? 23.355 -12.279 -4.289 1.00 86.25 321 LEU A N 1
ATOM 2649 C CA . LEU A 1 321 ? 23.243 -11.622 -5.582 1.00 86.25 321 LEU A CA 1
ATOM 2650 C C . LEU A 1 321 ? 24.356 -12.083 -6.531 1.00 86.25 321 LEU A C 1
ATOM 2652 O O . LEU A 1 321 ? 25.489 -12.313 -6.092 1.00 86.25 321 LEU A O 1
ATOM 2656 N N . PRO A 1 322 ? 24.082 -12.144 -7.846 1.00 89.25 322 PRO A N 1
ATOM 2657 C CA . PRO A 1 322 ? 25.082 -12.529 -8.829 1.00 89.25 322 PRO A CA 1
ATOM 2658 C C . PRO A 1 322 ? 26.367 -11.675 -8.757 1.00 89.25 322 PRO A C 1
ATOM 2660 O O . PRO A 1 322 ? 26.283 -10.461 -8.557 1.00 89.25 322 PRO A O 1
ATOM 2663 N N . PRO A 1 323 ? 27.563 -12.237 -9.039 1.00 92.56 323 PRO A N 1
ATOM 2664 C CA . PRO A 1 323 ? 28.843 -11.524 -8.888 1.00 92.56 323 PRO A CA 1
ATOM 2665 C C . PRO A 1 323 ? 28.997 -10.234 -9.711 1.00 92.56 323 PRO A C 1
ATOM 2667 O O . PRO A 1 323 ? 29.849 -9.397 -9.412 1.00 92.56 323 PRO A O 1
ATOM 2670 N N . TRP A 1 324 ? 28.204 -10.069 -10.772 1.00 93.94 324 TRP A N 1
ATOM 2671 C CA . TRP A 1 324 ? 28.202 -8.865 -11.606 1.00 93.94 324 TRP A CA 1
ATOM 2672 C C . TRP A 1 324 ? 27.457 -7.685 -10.950 1.00 93.94 324 TRP A C 1
ATOM 2674 O O . TRP A 1 324 ? 27.655 -6.529 -11.335 1.00 93.94 324 TRP A O 1
ATOM 2684 N N . VAL A 1 325 ? 26.635 -7.946 -9.930 1.00 92.69 325 VAL A N 1
ATOM 2685 C CA . VAL A 1 325 ? 25.864 -6.934 -9.203 1.00 92.69 325 VAL A CA 1
ATOM 2686 C C . VAL A 1 325 ? 26.721 -6.336 -8.093 1.00 92.69 325 VAL A C 1
ATOM 2688 O O . VAL A 1 325 ? 26.818 -6.852 -6.984 1.00 92.69 325 VAL A O 1
ATOM 2691 N N . ASN A 1 326 ? 27.346 -5.198 -8.380 1.00 91.06 326 ASN A N 1
ATOM 2692 C CA . ASN A 1 326 ? 28.071 -4.415 -7.379 1.00 91.06 326 ASN A CA 1
ATOM 2693 C C . ASN A 1 326 ? 27.296 -3.148 -6.975 1.00 91.06 326 ASN A C 1
ATOM 2695 O O . ASN A 1 326 ? 26.311 -2.759 -7.604 1.00 91.06 326 ASN A O 1
ATOM 2699 N N . HIS A 1 327 ? 27.785 -2.453 -5.943 1.00 88.50 327 HIS A N 1
ATOM 2700 C CA . HIS A 1 327 ? 27.158 -1.233 -5.420 1.00 88.50 327 HIS A CA 1
ATOM 2701 C C . HIS A 1 327 ? 26.910 -0.159 -6.497 1.00 88.50 327 HIS A C 1
ATOM 2703 O O . HIS A 1 327 ? 25.899 0.542 -6.449 1.00 88.50 327 HIS A O 1
ATOM 2709 N N . LYS A 1 328 ? 27.811 -0.013 -7.481 1.00 93.44 328 LYS A N 1
ATOM 2710 C CA . LYS A 1 328 ? 27.659 0.973 -8.562 1.00 93.44 328 LYS A CA 1
ATOM 2711 C C . LYS A 1 328 ? 26.478 0.615 -9.465 1.00 93.44 328 LYS A C 1
ATOM 2713 O O . LYS A 1 328 ? 25.643 1.481 -9.708 1.00 93.44 328 LYS A O 1
ATOM 2718 N N . VAL A 1 329 ? 26.397 -0.643 -9.904 1.00 93.69 329 VAL A N 1
ATOM 2719 C CA . VAL A 1 329 ? 25.289 -1.155 -10.730 1.00 93.69 329 VAL A CA 1
ATOM 2720 C C . VAL A 1 329 ? 23.963 -0.963 -10.000 1.00 93.69 329 VAL A C 1
ATOM 2722 O O . VAL A 1 329 ? 23.054 -0.343 -10.546 1.00 93.69 329 VAL A O 1
ATOM 2725 N N . LEU A 1 330 ? 23.889 -1.381 -8.733 1.00 88.44 330 LEU A N 1
ATOM 2726 C CA . LEU A 1 330 ? 22.677 -1.247 -7.925 1.00 88.44 330 LEU A CA 1
ATOM 2727 C C . LEU A 1 330 ? 22.258 0.223 -7.755 1.00 88.44 330 LEU A C 1
ATOM 2729 O O . LEU A 1 330 ? 21.099 0.565 -7.953 1.00 88.44 330 LEU A O 1
ATOM 2733 N N . THR A 1 331 ? 23.205 1.127 -7.484 1.00 92.19 331 THR A N 1
ATOM 2734 C CA . THR A 1 331 ? 22.919 2.570 -7.368 1.00 92.19 331 THR A CA 1
ATOM 2735 C C . THR A 1 331 ? 22.360 3.157 -8.669 1.00 92.19 331 THR A C 1
ATOM 2737 O O . THR A 1 331 ? 21.490 4.027 -8.635 1.00 92.19 331 THR A O 1
ATOM 2740 N N . GLN A 1 332 ? 22.864 2.721 -9.827 1.00 95.75 332 GLN A N 1
ATOM 2741 C CA . GLN A 1 332 ? 22.352 3.180 -11.120 1.00 95.75 332 GLN A CA 1
ATOM 2742 C C . GLN A 1 332 ? 20.957 2.612 -11.414 1.00 95.75 332 GLN A C 1
ATOM 2744 O O . GLN A 1 332 ? 20.095 3.353 -11.879 1.00 95.75 332 GLN A O 1
ATOM 2749 N N . LEU A 1 333 ? 20.718 1.342 -11.085 1.00 93.00 333 LEU A N 1
ATOM 2750 C CA . LEU A 1 333 ? 19.412 0.692 -11.209 1.00 93.00 333 LEU A CA 1
ATOM 2751 C C . LEU A 1 333 ? 18.340 1.346 -10.324 1.00 93.00 333 LEU A C 1
ATOM 2753 O O . LEU A 1 333 ? 17.237 1.611 -10.801 1.00 93.00 333 LEU A O 1
ATOM 2757 N N . ILE A 1 334 ? 18.680 1.715 -9.084 1.00 90.69 334 ILE A N 1
ATOM 2758 C CA . ILE A 1 334 ? 17.794 2.483 -8.191 1.00 90.69 334 ILE A CA 1
ATOM 2759 C C . ILE A 1 334 ? 17.405 3.818 -8.840 1.00 90.69 334 ILE A C 1
ATOM 2761 O O . ILE A 1 334 ? 16.232 4.194 -8.851 1.00 90.69 334 ILE A O 1
ATOM 2765 N N . LYS A 1 335 ? 18.376 4.534 -9.428 1.00 94.75 335 LYS A N 1
ATOM 2766 C CA . LYS A 1 335 ? 18.114 5.804 -10.125 1.00 94.75 335 LYS A CA 1
ATOM 2767 C C . LYS A 1 335 ? 17.221 5.615 -11.346 1.00 94.75 335 LYS A C 1
ATOM 2769 O O . LYS A 1 335 ? 16.314 6.421 -11.541 1.00 94.75 335 LYS A O 1
ATOM 2774 N N . ILE A 1 336 ? 17.464 4.589 -12.160 1.00 94.06 336 ILE A N 1
ATOM 2775 C CA . ILE A 1 336 ? 16.619 4.271 -13.319 1.00 94.06 336 ILE A CA 1
ATOM 2776 C C . ILE A 1 336 ? 15.188 3.987 -12.868 1.00 94.06 336 ILE A C 1
ATOM 2778 O O . ILE A 1 336 ? 14.263 4.600 -13.389 1.00 94.06 336 ILE A O 1
ATOM 2782 N N . THR A 1 337 ? 15.022 3.144 -11.852 1.00 89.31 337 THR A N 1
ATOM 2783 C CA . THR A 1 337 ? 13.713 2.773 -11.300 1.00 89.31 337 THR A CA 1
ATOM 2784 C C . THR A 1 337 ? 12.944 4.008 -10.832 1.00 89.31 337 THR A C 1
ATOM 2786 O O . THR A 1 337 ? 11.823 4.249 -11.272 1.00 89.31 337 THR A O 1
ATOM 2789 N N . ALA A 1 338 ? 13.570 4.864 -10.019 1.00 92.00 338 ALA A N 1
ATOM 2790 C CA . ALA A 1 338 ? 12.962 6.114 -9.564 1.00 92.00 338 ALA A CA 1
ATOM 2791 C C . ALA A 1 338 ? 12.522 7.034 -10.718 1.00 92.00 338 ALA A C 1
ATOM 2793 O O . ALA A 1 338 ? 11.452 7.643 -10.656 1.00 92.00 338 ALA A O 1
ATOM 2794 N N . ASN A 1 339 ? 13.337 7.139 -11.772 1.00 94.19 339 ASN A N 1
ATOM 2795 C CA . ASN A 1 339 ? 13.002 7.945 -12.945 1.00 94.19 339 ASN A CA 1
ATOM 2796 C C . ASN A 1 339 ? 11.897 7.302 -13.791 1.00 94.19 339 ASN A C 1
ATOM 2798 O O . ASN A 1 339 ? 11.072 8.033 -14.328 1.00 94.19 339 ASN A O 1
ATOM 2802 N N . SER A 1 340 ? 11.823 5.969 -13.865 1.00 91.81 340 SER A N 1
ATOM 2803 C CA . SER A 1 340 ? 10.720 5.268 -14.533 1.00 91.81 340 SER A CA 1
ATOM 2804 C C . SER A 1 340 ? 9.378 5.647 -13.903 1.00 91.81 340 SER A C 1
ATOM 2806 O O . SER A 1 340 ? 8.491 6.134 -14.603 1.00 91.81 340 SER A O 1
ATOM 2808 N N . PHE A 1 341 ? 9.271 5.557 -12.570 1.00 92.50 341 PHE A N 1
ATOM 2809 C CA . PHE A 1 341 ? 8.074 5.982 -11.833 1.00 92.50 341 PHE A CA 1
ATOM 2810 C C . PHE A 1 341 ? 7.743 7.466 -12.032 1.00 92.50 341 PHE A C 1
ATOM 2812 O O . PHE A 1 341 ? 6.572 7.824 -12.129 1.00 92.50 341 PHE A O 1
ATOM 2819 N N . TYR A 1 342 ? 8.749 8.341 -12.104 1.00 95.00 342 TYR A N 1
ATOM 2820 C CA . TYR A 1 342 ? 8.524 9.758 -12.393 1.00 95.00 342 TYR A CA 1
ATOM 2821 C C . TYR A 1 342 ? 7.965 9.970 -13.807 1.00 95.00 342 TYR A C 1
ATOM 2823 O O . TYR A 1 342 ? 6.942 10.630 -13.983 1.00 95.00 342 TYR A O 1
ATOM 2831 N N . PHE A 1 343 ? 8.612 9.403 -14.829 1.00 94.00 343 PHE A N 1
ATOM 2832 C CA . PHE A 1 343 ? 8.230 9.627 -16.221 1.00 94.00 343 PHE A CA 1
ATOM 2833 C C . PHE A 1 343 ? 6.860 9.039 -16.556 1.00 94.00 343 PHE A C 1
ATOM 2835 O O . PHE A 1 343 ? 6.069 9.726 -17.211 1.00 94.00 343 PHE A O 1
ATOM 2842 N N . ASP A 1 344 ? 6.540 7.838 -16.059 1.00 90.12 344 ASP A N 1
ATOM 2843 C CA . ASP A 1 344 ? 5.244 7.182 -16.284 1.00 90.12 344 ASP A CA 1
ATOM 2844 C C . ASP A 1 344 ? 4.052 8.001 -15.749 1.00 90.12 344 ASP A C 1
ATOM 2846 O O . ASP A 1 344 ? 2.924 7.813 -16.211 1.00 90.12 344 ASP A O 1
ATOM 2850 N N . PHE A 1 345 ? 4.299 8.965 -14.852 1.00 95.00 345 PHE A N 1
ATOM 2851 C CA . PHE A 1 345 ? 3.290 9.869 -14.296 1.00 95.00 345 PHE A CA 1
ATOM 2852 C C . PHE A 1 345 ? 3.706 11.344 -14.352 1.00 95.00 345 PHE A C 1
ATOM 2854 O O . PHE A 1 345 ? 3.314 12.112 -13.493 1.00 95.00 345 PHE A O 1
ATOM 2861 N N . SER A 1 346 ? 4.476 11.769 -15.355 1.00 93.94 346 SER A N 1
ATOM 2862 C CA . SER A 1 346 ? 5.075 13.121 -15.383 1.00 93.94 346 SER A CA 1
ATOM 2863 C C . SER A 1 346 ? 4.163 14.244 -15.901 1.00 93.94 346 SER A C 1
ATOM 2865 O O . SER A 1 346 ? 4.540 15.419 -15.863 1.00 93.94 346 SER A O 1
ATOM 2867 N N . THR A 1 347 ? 2.976 13.927 -16.429 1.00 96.56 347 THR A N 1
ATOM 2868 C CA . THR A 1 347 ? 2.107 14.914 -17.093 1.00 96.56 347 THR A CA 1
ATOM 2869 C C . THR A 1 347 ? 0.762 15.059 -16.399 1.00 96.56 347 THR A C 1
ATOM 2871 O O . THR A 1 347 ? 0.205 14.097 -15.874 1.00 96.56 347 THR A O 1
ATOM 2874 N N . LYS A 1 348 ? 0.177 16.265 -16.461 1.00 96.19 348 LYS A N 1
ATOM 2875 C CA . LYS A 1 348 ? -1.166 16.531 -15.914 1.00 96.19 348 LYS A CA 1
ATOM 2876 C C . LYS A 1 348 ? -2.228 15.571 -16.464 1.00 96.19 348 LYS A C 1
ATOM 2878 O O . LYS A 1 348 ? -3.134 15.187 -15.730 1.00 96.19 348 LYS A O 1
ATOM 2883 N N . LEU A 1 349 ? -2.116 15.181 -17.737 1.00 97.19 349 LEU A N 1
ATOM 2884 C CA . LEU A 1 349 ? -3.033 14.223 -18.353 1.00 97.19 349 LEU A CA 1
ATOM 2885 C C . LEU A 1 349 ? -2.899 12.836 -17.707 1.00 97.19 349 LEU A C 1
ATOM 2887 O O . LEU A 1 349 ? -3.909 12.220 -17.380 1.00 97.19 349 LEU A O 1
ATOM 2891 N N . LEU A 1 350 ? -1.671 12.374 -17.453 1.00 96.81 350 LEU A N 1
ATOM 2892 C CA . LEU A 1 350 ? -1.425 11.113 -16.750 1.00 96.81 350 LEU A CA 1
ATOM 2893 C C . LEU A 1 350 ? -1.876 11.182 -15.290 1.00 96.81 350 LEU A C 1
ATOM 2895 O O . LEU A 1 350 ? -2.548 10.264 -14.838 1.00 96.81 350 LEU A O 1
ATOM 2899 N N . HIS A 1 351 ? -1.623 12.286 -14.580 1.00 96.44 351 HIS A N 1
ATOM 2900 C CA . HIS A 1 351 ? -2.163 12.496 -13.231 1.00 96.44 351 HIS A CA 1
ATOM 2901 C C . HIS A 1 351 ? -3.689 12.327 -13.212 1.00 96.44 351 HIS A C 1
ATOM 2903 O O . HIS A 1 351 ? -4.231 11.569 -12.407 1.00 96.44 351 HIS A O 1
ATOM 2909 N N . ARG A 1 352 ? -4.377 12.989 -14.151 1.00 96.38 352 ARG A N 1
ATOM 2910 C CA . ARG A 1 352 ? -5.838 12.988 -14.255 1.00 96.38 352 ARG A CA 1
ATOM 2911 C C . ARG A 1 352 ? -6.416 11.616 -14.595 1.00 96.38 352 ARG A C 1
ATOM 2913 O O . ARG A 1 352 ? -7.459 11.247 -14.062 1.00 96.38 352 ARG A O 1
ATOM 2920 N N . LEU A 1 353 ? -5.741 10.845 -15.444 1.00 93.88 353 LEU A N 1
ATOM 2921 C CA . LEU A 1 353 ? -6.226 9.537 -15.891 1.00 93.88 353 LEU A CA 1
ATOM 2922 C C . LEU A 1 353 ? -5.744 8.362 -15.028 1.00 93.88 353 LEU A C 1
ATOM 2924 O O . LEU A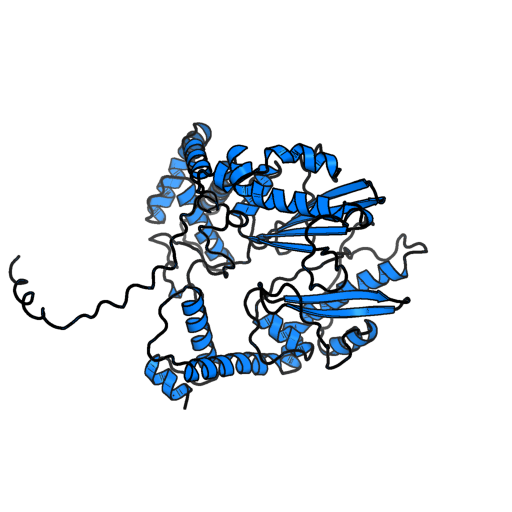 1 353 ? -6.380 7.314 -15.063 1.00 93.88 353 LEU A O 1
ATOM 2928 N N . ARG A 1 354 ? -4.653 8.503 -14.263 1.00 93.94 354 ARG A N 1
ATOM 2929 C CA . ARG A 1 354 ? -4.058 7.410 -13.467 1.00 93.94 354 ARG A CA 1
ATOM 2930 C C . ARG A 1 354 ? -4.232 7.564 -11.956 1.00 93.94 354 ARG A C 1
ATOM 2932 O O . ARG A 1 354 ? -4.396 6.563 -11.279 1.00 93.94 354 ARG A O 1
ATOM 2939 N N . ALA A 1 355 ? -4.246 8.791 -11.433 1.00 95.19 355 ALA A N 1
ATOM 2940 C CA . ALA A 1 355 ? -4.490 9.072 -10.010 1.00 95.19 355 ALA A CA 1
ATOM 2941 C C . ALA A 1 355 ? -5.825 9.799 -9.760 1.00 95.19 355 ALA A C 1
ATOM 2943 O O . ALA A 1 355 ? -6.288 9.915 -8.624 1.00 95.19 355 ALA A O 1
ATOM 2944 N N . GLY A 1 356 ? -6.466 10.307 -10.814 1.00 92.25 356 GLY A N 1
ATOM 2945 C CA . GLY A 1 356 ? -7.631 11.173 -10.678 1.00 92.25 356 GLY A CA 1
ATOM 2946 C C . GLY A 1 356 ? -8.866 10.493 -10.088 1.00 92.25 356 GLY A C 1
ATOM 2947 O O . GLY A 1 356 ? -9.622 11.155 -9.382 1.00 92.25 356 GLY A O 1
ATOM 2948 N N . LEU A 1 357 ? -9.078 9.192 -10.326 1.00 87.12 357 LEU A N 1
ATOM 2949 C CA . LEU A 1 357 ? -10.220 8.457 -9.764 1.00 87.12 357 LEU A CA 1
ATOM 2950 C C . LEU A 1 357 ? -10.107 8.277 -8.245 1.00 87.12 357 LEU A C 1
ATOM 2952 O O . LEU A 1 357 ? -11.059 8.602 -7.536 1.00 87.12 357 LEU A O 1
ATOM 2956 N N . ILE A 1 358 ? -8.944 7.866 -7.728 1.00 88.75 358 ILE A N 1
ATOM 2957 C CA . ILE A 1 358 ? -8.744 7.773 -6.274 1.00 88.75 358 ILE A CA 1
ATOM 2958 C C . ILE A 1 358 ? -8.814 9.162 -5.623 1.00 88.75 358 ILE A C 1
ATOM 2960 O O . ILE A 1 358 ? -9.475 9.345 -4.602 1.00 88.75 358 ILE A O 1
ATOM 2964 N N . LEU A 1 359 ? -8.245 10.188 -6.266 1.00 93.00 359 LEU A N 1
ATOM 2965 C CA . LEU A 1 359 ? -8.329 11.565 -5.780 1.00 93.00 359 LEU A CA 1
ATOM 2966 C C . LEU A 1 359 ? -9.772 12.099 -5.786 1.00 93.00 359 LEU A C 1
ATOM 2968 O O . LEU A 1 359 ? -10.160 12.835 -4.877 1.00 93.00 359 LEU A O 1
ATOM 2972 N N . LYS A 1 360 ? -10.595 11.710 -6.771 1.00 86.06 360 LYS A N 1
ATOM 2973 C CA . LYS A 1 360 ? -12.038 12.005 -6.807 1.00 86.06 360 LYS A CA 1
ATOM 2974 C C . LYS A 1 360 ? -12.740 11.433 -5.587 1.00 86.06 360 LYS A C 1
ATOM 2976 O O . LYS A 1 360 ? -13.541 12.139 -4.974 1.00 86.06 360 LYS A O 1
ATOM 2981 N N . ASP A 1 361 ? -12.427 10.188 -5.239 1.00 83.00 361 ASP A N 1
ATOM 2982 C CA . ASP A 1 361 ? -13.042 9.506 -4.109 1.00 83.00 361 ASP A CA 1
ATOM 2983 C C . ASP A 1 361 ? -12.656 10.154 -2.772 1.00 83.00 361 ASP A C 1
ATOM 2985 O O . ASP A 1 361 ? -13.538 10.490 -1.984 1.00 83.00 361 ASP A O 1
ATOM 2989 N N . ILE A 1 362 ? -11.369 10.462 -2.561 1.00 86.62 362 ILE A N 1
ATOM 2990 C CA . ILE A 1 362 ? -10.889 11.197 -1.373 1.00 86.62 362 ILE A CA 1
ATOM 2991 C C . ILE A 1 362 ? -11.613 12.545 -1.241 1.00 86.62 362 ILE A C 1
ATOM 2993 O O . ILE A 1 362 ? -12.161 12.869 -0.185 1.00 86.62 362 ILE A O 1
ATOM 2997 N N . ARG A 1 363 ? -11.666 13.333 -2.328 1.00 89.25 363 ARG A N 1
ATOM 2998 C CA . ARG A 1 363 ? -12.349 14.641 -2.347 1.00 89.25 363 ARG A CA 1
ATOM 2999 C C . ARG A 1 363 ? -13.834 14.506 -2.017 1.00 89.25 363 ARG A C 1
ATOM 3001 O O . ARG A 1 363 ? -14.355 15.331 -1.269 1.00 89.25 363 ARG A O 1
ATOM 3008 N N . ARG A 1 364 ? -14.513 13.502 -2.582 1.00 83.81 364 ARG A N 1
ATOM 3009 C CA . ARG A 1 364 ? -15.926 13.207 -2.309 1.00 83.81 364 ARG A CA 1
ATOM 3010 C C . ARG A 1 364 ? -16.132 12.902 -0.829 1.00 83.81 364 ARG A C 1
ATOM 3012 O O . ARG A 1 364 ? -16.917 13.586 -0.187 1.00 83.81 364 ARG A O 1
ATOM 3019 N N . ARG A 1 365 ? -15.369 11.962 -0.267 1.00 80.19 365 ARG A N 1
ATOM 3020 C CA . ARG A 1 365 ? -15.505 11.555 1.140 1.00 80.19 365 ARG A CA 1
ATOM 3021 C C . ARG A 1 365 ? -15.260 12.709 2.101 1.00 80.19 365 ARG A C 1
ATOM 3023 O O . ARG A 1 365 ? -16.024 12.891 3.041 1.00 80.19 365 ARG A O 1
ATOM 3030 N N . PHE A 1 366 ? -14.247 13.535 1.843 1.00 86.31 366 PHE A N 1
ATOM 3031 C CA . PHE A 1 366 ? -14.003 14.718 2.667 1.00 86.31 366 PHE A CA 1
ATOM 3032 C C . PHE A 1 366 ? -15.139 15.736 2.577 1.00 86.31 366 PHE A C 1
ATOM 3034 O O . PHE A 1 366 ? -15.536 16.266 3.612 1.00 86.31 366 PHE A O 1
ATOM 3041 N N . LYS A 1 367 ? -15.713 15.963 1.386 1.00 84.88 367 LYS A N 1
ATOM 3042 C CA . LYS A 1 367 ? -16.914 16.799 1.234 1.00 84.88 367 LYS A CA 1
ATOM 3043 C C . LYS A 1 367 ? -18.089 16.233 2.030 1.00 84.88 367 LYS A C 1
ATOM 3045 O O . LYS A 1 367 ? -18.668 16.971 2.820 1.00 84.88 367 LYS A O 1
ATOM 3050 N N . ASP A 1 368 ? -18.388 14.947 1.870 1.00 75.69 368 ASP A N 1
ATOM 3051 C CA . ASP A 1 368 ? -19.538 14.284 2.496 1.00 75.69 368 ASP A CA 1
ATOM 3052 C C . ASP A 1 368 ? -19.452 14.272 4.030 1.00 75.69 368 ASP A C 1
ATOM 3054 O O . ASP A 1 368 ? -20.473 14.380 4.709 1.00 75.69 368 ASP A O 1
ATOM 3058 N N . ILE A 1 369 ? -18.238 14.158 4.580 1.00 76.06 369 ILE A N 1
ATOM 3059 C CA . ILE A 1 369 ? -17.982 14.185 6.029 1.00 76.06 369 ILE A CA 1
ATOM 3060 C C . ILE A 1 369 ? -17.997 15.615 6.574 1.00 76.06 369 ILE A C 1
ATOM 3062 O O . ILE A 1 369 ? -18.484 15.833 7.678 1.00 76.06 369 ILE A O 1
ATOM 3066 N N . SER A 1 370 ? -17.504 16.587 5.802 1.00 76.56 370 SER A N 1
ATOM 3067 C CA . SER A 1 370 ? -17.541 18.009 6.176 1.00 76.56 370 SER A CA 1
ATOM 3068 C C . SER A 1 370 ? -18.921 18.661 6.016 1.00 76.56 370 SER A C 1
ATOM 3070 O O . SER A 1 370 ? -19.121 19.798 6.442 1.00 76.56 370 SER A O 1
ATOM 3072 N N . ALA A 1 371 ? -19.866 17.983 5.357 1.00 71.44 371 ALA A N 1
ATOM 3073 C CA . ALA A 1 371 ? -21.210 18.492 5.136 1.00 71.44 371 ALA A CA 1
ATOM 3074 C C . ALA A 1 371 ? -22.065 18.369 6.407 1.00 71.44 371 ALA A C 1
ATOM 3076 O O . ALA A 1 371 ? -22.101 17.322 7.051 1.00 71.44 371 ALA A O 1
ATOM 3077 N N . ASP A 1 372 ? -22.796 19.440 6.726 1.00 58.56 372 ASP A N 1
ATOM 3078 C CA . ASP A 1 372 ? -23.709 19.523 7.870 1.00 58.56 372 ASP A CA 1
ATOM 3079 C C . ASP A 1 372 ? -24.682 18.318 7.909 1.00 58.56 372 ASP A C 1
ATOM 3081 O O . ASP A 1 372 ? -25.429 18.108 6.940 1.00 58.56 372 ASP A O 1
ATOM 3085 N N . PRO A 1 373 ? -24.722 17.537 9.009 1.00 52.81 373 PRO A N 1
ATOM 3086 C CA . PRO A 1 373 ? -25.662 16.432 9.194 1.00 52.81 373 PRO A CA 1
ATOM 3087 C C . PRO A 1 373 ? -27.128 16.815 8.940 1.00 52.81 373 PRO A C 1
ATOM 3089 O O . PRO A 1 373 ? -27.903 15.978 8.476 1.00 52.81 373 PRO A O 1
ATOM 3092 N N . LEU A 1 374 ? -27.509 18.077 9.175 1.00 43.62 374 LEU A N 1
ATOM 3093 C CA . LEU A 1 374 ? -28.867 18.590 8.961 1.00 43.62 374 LEU A CA 1
ATOM 3094 C C . LEU A 1 374 ? -29.238 18.744 7.474 1.00 43.62 374 LEU A C 1
ATOM 3096 O O . LEU A 1 374 ? -30.419 18.847 7.146 1.00 43.62 374 LEU A O 1
ATOM 3100 N N . LYS A 1 375 ? -28.262 18.717 6.555 1.00 44.31 375 LYS A N 1
ATOM 3101 C CA . LYS A 1 375 ? -28.488 18.786 5.098 1.00 44.31 375 LYS A CA 1
ATOM 3102 C C . LYS A 1 375 ? -28.570 17.418 4.411 1.00 44.31 375 LYS A C 1
ATOM 3104 O O . LYS A 1 375 ? -28.873 17.374 3.221 1.00 44.31 375 LYS A O 1
ATOM 3109 N N . LYS A 1 376 ? -28.384 16.300 5.131 1.00 46.00 376 LYS A N 1
ATOM 3110 C CA . LYS A 1 376 ? -28.484 14.926 4.581 1.00 46.00 376 LYS A CA 1
ATOM 3111 C C . LYS A 1 376 ? -29.910 14.473 4.212 1.00 46.00 376 LYS A C 1
ATOM 3113 O O . LYS A 1 376 ? -30.104 13.332 3.807 1.00 46.00 376 LYS A O 1
ATOM 3118 N N . SER A 1 377 ? -30.911 15.352 4.278 1.00 36.06 377 SER A N 1
ATOM 3119 C CA . SER A 1 377 ? -32.274 15.081 3.803 1.00 36.06 377 SER A CA 1
ATOM 3120 C C . SER A 1 377 ? -32.460 15.506 2.341 1.00 36.06 377 SER A C 1
ATOM 3122 O O . SER A 1 377 ? -33.234 16.418 2.072 1.00 36.06 377 SER A O 1
ATOM 3124 N N . SER A 1 378 ? -31.736 14.895 1.398 1.00 35.22 378 SER A N 1
ATOM 3125 C CA . SER A 1 378 ? -32.139 14.798 -0.023 1.00 35.22 378 SER A CA 1
ATOM 3126 C C . SER A 1 378 ? -30.991 14.239 -0.867 1.00 35.22 378 SER A C 1
ATOM 3128 O O . SER A 1 378 ? -30.249 14.998 -1.488 1.00 35.22 378 SER A O 1
ATOM 3130 N N . SER A 1 379 ? -30.842 12.916 -0.901 1.00 33.09 379 SER A N 1
ATOM 3131 C CA . SER A 1 379 ? -30.652 12.107 -2.122 1.00 33.09 379 SER A CA 1
ATOM 3132 C C . SER A 1 379 ? -30.027 10.756 -1.761 1.00 33.09 379 SER A C 1
ATOM 3134 O O . SER A 1 379 ? -28.937 10.699 -1.208 1.00 33.09 379 SER A O 1
ATOM 3136 N N . TYR A 1 380 ? -30.767 9.688 -2.076 1.00 30.66 380 TYR A N 1
ATOM 3137 C CA . TYR A 1 380 ? -30.380 8.274 -1.996 1.00 30.66 380 TYR A CA 1
ATOM 3138 C C . TYR A 1 380 ? -29.944 7.763 -0.613 1.00 30.66 380 TYR A C 1
ATOM 3140 O O . TYR A 1 380 ? -28.766 7.564 -0.335 1.00 30.66 380 TYR A O 1
ATOM 3148 N N . LEU A 1 381 ? -30.935 7.486 0.240 1.00 34.41 381 LEU A N 1
ATOM 3149 C CA . LEU A 1 381 ? -30.783 6.542 1.348 1.00 34.41 381 LEU A CA 1
ATOM 3150 C C . LEU A 1 381 ? -31.290 5.176 0.877 1.00 34.41 381 LEU A C 1
ATOM 3152 O O . LEU A 1 381 ? -32.467 5.035 0.551 1.00 34.41 381 LEU A O 1
ATOM 3156 N N . GLU A 1 382 ? -30.397 4.190 0.831 1.00 29.33 382 GLU A N 1
ATOM 3157 C CA . GLU A 1 382 ? -30.771 2.778 0.763 1.00 29.33 382 GLU A CA 1
ATOM 3158 C C . GLU A 1 382 ? -31.464 2.375 2.071 1.00 29.33 382 GLU A C 1
ATOM 3160 O O . GLU A 1 382 ? -30.952 2.581 3.172 1.00 29.33 382 GLU A O 1
ATOM 3165 N N . GLU A 1 383 ? -32.659 1.808 1.937 1.00 29.86 383 GLU A N 1
ATOM 3166 C CA . GLU A 1 383 ? -33.682 1.696 2.981 1.00 29.86 383 GLU A CA 1
ATOM 3167 C C . GLU A 1 383 ? -33.447 0.593 4.039 1.00 29.86 383 GLU A C 1
ATOM 3169 O O . GLU A 1 383 ? -34.380 0.238 4.748 1.00 29.86 383 GLU A O 1
ATOM 3174 N N . ASN A 1 384 ? -32.233 0.043 4.199 1.00 29.55 384 ASN A N 1
ATOM 3175 C CA . ASN A 1 384 ? -32.005 -1.122 5.081 1.00 29.55 384 ASN A CA 1
ATOM 3176 C C . ASN A 1 384 ? -30.742 -1.090 5.967 1.00 29.55 384 ASN A C 1
ATOM 3178 O O . ASN A 1 384 ? -30.338 -2.125 6.500 1.00 29.55 384 ASN A O 1
ATOM 3182 N N . SER A 1 385 ? -30.119 0.067 6.195 1.00 30.84 385 SER A N 1
ATOM 3183 C CA . SER A 1 385 ? -28.955 0.175 7.091 1.00 30.84 385 SER A CA 1
ATOM 3184 C C . SER A 1 385 ? -29.318 0.769 8.464 1.00 30.84 385 SER A C 1
ATOM 3186 O O . SER A 1 385 ? -30.110 1.700 8.589 1.00 30.84 385 SER A O 1
ATOM 3188 N N . HIS A 1 386 ? -28.747 0.179 9.520 1.00 35.97 386 HIS A N 1
ATOM 3189 C CA . HIS A 1 386 ? -28.830 0.622 10.919 1.00 35.97 386 HIS A CA 1
ATOM 3190 C C . HIS A 1 386 ? -28.466 2.120 11.067 1.00 35.97 386 HIS A C 1
ATOM 3192 O O . HIS A 1 386 ? -27.749 2.648 10.218 1.00 35.97 386 HIS A O 1
ATOM 3198 N N . PRO A 1 387 ? -28.922 2.831 12.123 1.00 35.19 387 PRO A N 1
ATOM 3199 C CA . PRO A 1 387 ? -28.830 4.291 12.199 1.00 35.19 387 PRO A CA 1
ATOM 3200 C C . PRO A 1 387 ? -27.393 4.818 12.017 1.00 35.19 387 PRO A C 1
ATOM 3202 O O . PRO A 1 387 ? -26.568 4.706 12.917 1.00 35.19 387 PRO A O 1
ATOM 3205 N N . ASN A 1 388 ? -27.135 5.419 10.847 1.00 40.50 388 ASN A N 1
ATOM 3206 C CA . ASN A 1 388 ? -26.075 6.383 10.519 1.00 40.50 388 ASN A CA 1
ATOM 3207 C C . ASN A 1 388 ? -24.708 6.171 11.213 1.00 40.50 388 ASN A C 1
ATOM 3209 O O . ASN A 1 388 ? -24.179 7.073 11.869 1.00 40.50 388 ASN A O 1
ATOM 3213 N N . THR A 1 389 ? -24.071 5.016 11.019 1.00 45.28 389 THR A N 1
ATOM 3214 C CA . THR A 1 389 ? -22.633 4.876 11.295 1.00 45.28 389 THR A CA 1
ATOM 3215 C C . THR A 1 389 ? -21.839 5.649 10.240 1.00 45.28 389 THR A C 1
ATOM 3217 O O . THR A 1 389 ? -21.596 5.188 9.127 1.00 45.28 389 THR A O 1
ATOM 3220 N N . VAL A 1 390 ? -21.434 6.877 10.572 1.00 54.56 390 VAL A N 1
ATOM 3221 C CA . VAL A 1 390 ? -20.524 7.662 9.727 1.00 54.56 390 VAL A CA 1
ATOM 3222 C C . VAL A 1 390 ? -19.181 6.928 9.659 1.00 54.56 390 VAL A C 1
ATOM 3224 O O . VAL A 1 390 ? -18.473 6.849 10.663 1.00 54.56 390 VAL A O 1
ATOM 3227 N N . LYS A 1 391 ? -18.832 6.378 8.486 1.00 56.62 391 LYS A N 1
ATOM 3228 C CA . LYS A 1 391 ? -17.526 5.744 8.234 1.00 56.62 391 LYS A CA 1
ATOM 3229 C C . LYS A 1 391 ? -16.419 6.798 8.440 1.00 56.62 391 LYS A C 1
ATOM 3231 O O . LYS A 1 391 ? -16.407 7.815 7.750 1.00 56.62 391 LYS A O 1
ATOM 3236 N N . LYS A 1 392 ? -15.515 6.567 9.403 1.00 65.00 392 LYS A N 1
ATOM 3237 C CA . LYS A 1 392 ? -14.403 7.480 9.766 1.00 65.00 392 LYS A CA 1
ATOM 3238 C C . LYS A 1 392 ? -13.049 7.073 9.173 1.00 65.00 392 LYS A C 1
ATOM 3240 O O . LYS A 1 392 ? -12.070 7.802 9.320 1.00 65.00 392 LYS A O 1
ATOM 3245 N N . LEU A 1 393 ? -12.982 5.909 8.532 1.00 67.69 393 LEU A N 1
ATOM 3246 C CA . LEU A 1 393 ? -11.759 5.317 8.005 1.00 67.69 393 LEU A CA 1
ATOM 3247 C C . LEU A 1 393 ? -12.019 4.697 6.635 1.00 67.69 393 LEU A C 1
ATOM 3249 O O . LEU A 1 393 ? -12.987 3.957 6.466 1.00 67.69 393 LEU A O 1
ATOM 3253 N N . PHE A 1 394 ? -11.114 4.962 5.698 1.00 66.75 394 PHE A N 1
ATOM 3254 C CA . PHE A 1 394 ? -11.081 4.331 4.383 1.00 66.75 394 PHE A CA 1
ATOM 3255 C C . PHE A 1 394 ? -9.669 3.822 4.105 1.00 66.75 394 PHE A C 1
ATOM 3257 O O . PHE A 1 394 ? -8.707 4.581 4.226 1.00 66.75 394 PHE A O 1
ATOM 3264 N N . ILE A 1 395 ? -9.546 2.542 3.760 1.00 75.00 395 ILE A N 1
ATOM 3265 C CA . ILE A 1 395 ? -8.272 1.901 3.428 1.00 75.00 395 ILE A CA 1
ATOM 3266 C C . ILE A 1 395 ? -8.357 1.394 1.992 1.00 75.00 395 ILE A C 1
ATOM 3268 O O . ILE A 1 395 ? -9.328 0.733 1.630 1.00 75.00 395 ILE A O 1
ATOM 3272 N N . TYR A 1 396 ? -7.332 1.690 1.197 1.00 74.38 396 TYR A N 1
ATOM 3273 C CA . TYR A 1 396 ? -7.197 1.229 -0.181 1.00 74.38 396 TYR A CA 1
ATOM 3274 C C . TYR A 1 396 ? -5.887 0.463 -0.323 1.00 74.38 396 TYR A C 1
ATOM 3276 O O . TYR A 1 396 ? -4.814 1.050 -0.179 1.00 74.38 396 TYR A O 1
ATOM 3284 N N . SER A 1 397 ? -5.976 -0.836 -0.600 1.00 76.56 397 SER A N 1
ATOM 3285 C CA . SER A 1 397 ? -4.814 -1.658 -0.943 1.00 76.56 397 SER A CA 1
ATOM 3286 C C . SER A 1 397 ? -4.545 -1.563 -2.444 1.00 76.56 397 SER A C 1
ATOM 3288 O O . SER A 1 397 ? -5.474 -1.653 -3.244 1.00 76.56 397 SER A O 1
ATOM 3290 N N . THR A 1 398 ? -3.298 -1.312 -2.831 1.00 82.19 398 THR A N 1
ATOM 3291 C CA . THR A 1 398 ? -2.910 -1.035 -4.222 1.00 82.19 398 THR A CA 1
ATOM 3292 C C . THR A 1 398 ? -1.425 -1.366 -4.464 1.00 82.19 398 THR A C 1
ATOM 3294 O O . THR A 1 398 ? -0.808 -2.129 -3.722 1.00 82.19 398 THR A O 1
ATOM 3297 N N . HIS A 1 399 ? -0.832 -0.789 -5.508 1.00 82.88 399 HIS A N 1
ATOM 3298 C CA . HIS A 1 399 ? 0.541 -0.972 -5.952 1.00 82.88 399 HIS A CA 1
ATOM 3299 C C . HIS A 1 399 ? 1.371 0.310 -5.778 1.00 82.88 399 HIS A C 1
ATOM 3301 O O . HIS A 1 399 ? 0.845 1.425 -5.726 1.00 82.88 399 HIS A O 1
ATOM 3307 N N . ASP A 1 400 ? 2.693 0.145 -5.770 1.00 85.44 400 ASP A N 1
ATOM 3308 C CA . ASP A 1 400 ? 3.687 1.225 -5.862 1.00 85.44 400 ASP A CA 1
ATOM 3309 C C . ASP A 1 400 ? 3.360 2.239 -6.963 1.00 85.44 400 ASP A C 1
ATOM 3311 O O . ASP A 1 400 ? 3.467 3.445 -6.754 1.00 85.44 400 ASP A O 1
ATOM 3315 N N . THR A 1 401 ? 2.904 1.763 -8.118 1.00 90.44 401 THR A N 1
ATOM 3316 C CA . THR A 1 401 ? 2.520 2.595 -9.257 1.00 90.44 401 THR A CA 1
ATOM 3317 C C . THR A 1 401 ? 1.423 3.592 -8.903 1.00 90.44 401 THR A C 1
ATOM 3319 O O . THR A 1 401 ? 1.512 4.739 -9.336 1.00 90.44 401 THR A O 1
ATOM 3322 N N . LEU A 1 402 ? 0.420 3.227 -8.090 1.00 93.44 402 LEU A N 1
ATOM 3323 C CA . LEU A 1 402 ? -0.638 4.172 -7.713 1.00 93.44 402 LEU A CA 1
ATOM 3324 C C . LEU A 1 402 ? -0.128 5.195 -6.705 1.00 93.44 402 LEU A C 1
ATOM 3326 O O . LEU A 1 402 ? -0.445 6.379 -6.825 1.00 93.44 402 LEU A O 1
ATOM 3330 N N . LEU A 1 403 ? 0.690 4.761 -5.743 1.00 95.06 403 LEU A N 1
ATOM 3331 C CA . LEU A 1 403 ? 1.329 5.672 -4.796 1.00 95.06 403 LEU A CA 1
ATOM 3332 C C . LEU A 1 403 ? 2.205 6.680 -5.546 1.00 95.06 403 LEU A C 1
ATOM 3334 O O . LEU A 1 403 ? 2.075 7.883 -5.330 1.00 95.06 403 LEU A O 1
ATOM 3338 N N . ALA A 1 404 ? 3.032 6.218 -6.484 1.00 95.88 404 ALA A N 1
ATOM 3339 C CA . ALA A 1 404 ? 3.849 7.078 -7.330 1.00 95.88 404 ALA A CA 1
ATOM 3340 C C . ALA A 1 404 ? 2.989 8.021 -8.183 1.00 95.88 404 ALA A C 1
ATOM 3342 O O . ALA A 1 404 ? 3.276 9.218 -8.232 1.00 95.88 404 ALA A O 1
ATOM 3343 N N . ALA A 1 405 ? 1.914 7.527 -8.807 1.00 96.62 405 ALA A N 1
ATOM 3344 C CA . ALA A 1 405 ? 0.998 8.348 -9.594 1.00 96.62 405 ALA A CA 1
ATOM 3345 C C . ALA A 1 405 ? 0.356 9.456 -8.750 1.00 96.62 405 ALA A C 1
ATOM 3347 O O . ALA A 1 405 ? 0.297 10.608 -9.183 1.00 96.62 405 ALA A O 1
ATOM 3348 N N . LEU A 1 406 ? -0.089 9.132 -7.533 1.00 96.81 406 LEU A N 1
ATOM 3349 C CA . LEU A 1 406 ? -0.716 10.088 -6.626 1.00 96.81 406 LEU A CA 1
ATOM 3350 C C . LEU A 1 406 ? 0.295 11.095 -6.061 1.00 96.81 406 LEU A C 1
ATOM 3352 O O . LEU A 1 406 ? 0.004 12.289 -6.027 1.00 96.81 406 LEU A O 1
ATOM 3356 N N . LEU A 1 407 ? 1.495 10.655 -5.672 1.00 97.38 407 LEU A N 1
ATOM 3357 C CA . LEU A 1 407 ? 2.568 11.544 -5.211 1.00 97.38 407 LEU A CA 1
ATOM 3358 C C . LEU A 1 407 ? 3.023 12.506 -6.319 1.00 97.38 407 LEU A C 1
ATOM 3360 O O . LEU A 1 407 ? 3.245 13.685 -6.039 1.00 97.38 407 LEU A O 1
ATOM 3364 N N . ASN A 1 408 ? 3.119 12.040 -7.571 1.00 97.44 408 ASN A N 1
ATOM 3365 C CA . ASN A 1 408 ? 3.410 12.897 -8.727 1.00 97.44 408 ASN A CA 1
ATOM 3366 C C . ASN A 1 408 ? 2.265 13.883 -8.985 1.00 97.44 408 ASN A C 1
ATOM 3368 O O . ASN A 1 408 ? 2.508 15.087 -9.093 1.00 97.44 408 ASN A O 1
ATOM 3372 N N . ALA A 1 409 ? 1.014 13.408 -8.969 1.00 96.69 409 ALA A N 1
ATOM 3373 C CA . ALA A 1 409 ? -0.167 14.253 -9.135 1.00 96.69 409 ALA A CA 1
ATOM 3374 C C . ALA A 1 409 ? -0.248 15.375 -8.092 1.00 96.69 409 ALA A C 1
ATOM 3376 O O . ALA A 1 409 ? -0.639 16.497 -8.413 1.00 96.69 409 ALA A O 1
ATOM 3377 N N . LEU A 1 410 ? 0.159 15.083 -6.856 1.00 95.88 410 LEU A N 1
ATOM 3378 C CA . LEU A 1 410 ? 0.199 16.037 -5.752 1.00 95.88 410 LEU A CA 1
ATOM 3379 C C . LEU A 1 410 ? 1.492 16.861 -5.696 1.00 95.88 410 LEU A C 1
ATOM 3381 O O . LEU A 1 410 ? 1.585 17.757 -4.862 1.00 95.88 410 LEU A O 1
ATOM 3385 N N . GLY A 1 411 ? 2.471 16.596 -6.566 1.00 95.38 411 GLY A N 1
ATOM 3386 C CA . GLY A 1 411 ? 3.732 17.338 -6.642 1.00 95.38 411 GLY A CA 1
ATOM 3387 C C . GLY A 1 411 ? 4.697 17.081 -5.480 1.00 95.38 411 GLY A C 1
ATOM 3388 O O . GLY A 1 411 ? 5.507 17.949 -5.167 1.00 95.38 411 GLY A O 1
ATOM 3389 N N . VAL A 1 412 ? 4.599 15.922 -4.823 1.00 95.88 412 VAL A N 1
ATOM 3390 C CA . VAL A 1 412 ? 5.399 15.547 -3.638 1.00 95.88 412 VAL A CA 1
ATOM 3391 C C . VAL A 1 412 ? 6.135 14.211 -3.800 1.00 95.88 412 VAL A C 1
ATOM 3393 O O . VAL A 1 412 ? 6.601 13.634 -2.820 1.00 95.88 412 VAL A O 1
ATOM 3396 N N . PHE A 1 413 ? 6.256 13.700 -5.028 1.00 96.19 413 PHE A N 1
ATOM 3397 C CA . PHE A 1 413 ? 7.062 12.512 -5.307 1.00 96.19 413 PHE A CA 1
ATOM 3398 C C . PHE A 1 413 ? 8.541 12.772 -4.998 1.00 96.19 413 PHE A C 1
ATOM 3400 O O . PHE A 1 413 ? 9.136 13.736 -5.474 1.00 96.19 413 PHE A O 1
ATOM 3407 N N . ASN A 1 414 ? 9.144 11.900 -4.192 1.00 93.31 414 ASN A N 1
ATOM 3408 C CA . ASN A 1 414 ? 10.484 12.080 -3.630 1.00 93.31 414 ASN A CA 1
ATOM 3409 C C . ASN A 1 414 ? 11.606 11.472 -4.494 1.00 93.31 414 ASN A C 1
ATOM 3411 O O . ASN A 1 414 ? 12.720 11.295 -3.999 1.00 93.31 414 ASN A O 1
ATOM 3415 N N . MET A 1 415 ? 11.319 11.141 -5.760 1.00 93.88 415 MET A N 1
ATOM 3416 C CA . MET A 1 415 ? 12.244 10.458 -6.675 1.00 93.88 415 MET A CA 1
ATOM 3417 C C . MET A 1 415 ? 12.762 9.126 -6.120 1.00 93.88 415 MET A C 1
ATOM 3419 O O . MET A 1 415 ? 13.937 8.792 -6.269 1.00 93.88 415 MET A O 1
ATOM 3423 N N . GLN A 1 416 ? 11.882 8.364 -5.471 1.00 91.69 416 GLN A N 1
ATOM 3424 C CA . GLN A 1 416 ? 12.148 7.005 -5.012 1.00 91.69 416 GLN A CA 1
ATOM 3425 C C . GLN A 1 416 ? 10.942 6.125 -5.329 1.00 91.69 416 GLN A C 1
ATOM 3427 O O . GLN A 1 416 ? 9.799 6.565 -5.215 1.00 91.69 416 GLN A O 1
ATOM 3432 N N . ALA A 1 417 ? 11.197 4.881 -5.728 1.00 89.19 417 ALA A N 1
ATOM 3433 C CA . ALA A 1 417 ? 10.133 3.896 -5.868 1.00 89.19 417 ALA A CA 1
ATOM 3434 C C . ALA A 1 417 ? 9.455 3.686 -4.503 1.00 89.19 417 ALA A C 1
ATOM 3436 O O . ALA A 1 417 ? 10.176 3.526 -3.513 1.00 89.19 417 ALA A O 1
ATOM 3437 N N . PRO A 1 418 ? 8.113 3.702 -4.414 1.00 91.25 418 PRO A N 1
ATOM 3438 C CA . PRO A 1 418 ? 7.427 3.442 -3.155 1.00 91.25 418 PRO A CA 1
ATOM 3439 C C . PRO A 1 418 ? 7.776 2.057 -2.587 1.00 91.25 418 PRO A C 1
ATOM 3441 O O . PRO A 1 418 ? 7.498 1.060 -3.254 1.00 91.25 418 PRO A O 1
ATOM 3444 N N . PRO A 1 419 ? 8.379 1.951 -1.386 1.00 84.44 419 PRO A N 1
ATOM 3445 C CA . PRO A 1 419 ? 8.791 0.660 -0.819 1.00 84.44 419 PRO A CA 1
ATOM 3446 C C . PRO A 1 419 ? 7.611 -0.252 -0.471 1.00 84.44 419 PRO A C 1
ATOM 3448 O O . PRO A 1 419 ? 6.461 0.204 -0.443 1.00 84.44 419 PRO A O 1
ATOM 3451 N N . TYR A 1 420 ? 7.880 -1.537 -0.224 1.00 73.44 420 TYR A N 1
ATOM 3452 C CA . TYR A 1 420 ? 6.856 -2.481 0.231 1.00 73.44 420 TYR A CA 1
ATOM 3453 C C . TYR A 1 420 ? 6.194 -1.975 1.508 1.00 73.44 420 TYR A C 1
ATOM 3455 O O . TYR A 1 420 ? 6.835 -1.349 2.352 1.00 73.44 420 TYR A O 1
ATOM 3463 N N . GLY A 1 421 ? 4.879 -2.158 1.600 1.00 74.56 421 GLY A N 1
ATOM 3464 C CA . GLY A 1 421 ? 4.095 -1.672 2.728 1.00 74.56 421 GLY A CA 1
ATOM 3465 C C . GLY A 1 421 ? 4.086 -0.145 2.927 1.00 74.56 421 GLY A C 1
ATOM 3466 O O . GLY A 1 421 ? 3.678 0.337 3.987 1.00 74.56 421 GLY A O 1
ATOM 3467 N N . SER A 1 422 ? 4.528 0.648 1.948 1.00 86.44 422 SER A N 1
ATOM 3468 C CA . SER A 1 422 ? 4.427 2.107 2.044 1.00 86.44 422 SER A CA 1
ATOM 3469 C C . SER A 1 422 ? 2.972 2.582 1.968 1.00 86.44 422 SER A C 1
ATOM 3471 O O . SER A 1 422 ? 2.130 1.951 1.329 1.00 86.44 422 SER A O 1
ATOM 3473 N N . SER A 1 423 ? 2.663 3.704 2.624 1.00 87.75 423 SER A N 1
ATOM 3474 C CA . SER A 1 423 ? 1.304 4.251 2.721 1.00 87.75 423 SER A CA 1
ATOM 3475 C C . SER A 1 423 ? 1.266 5.762 2.556 1.00 87.75 423 SER A C 1
ATOM 3477 O O . SER A 1 423 ? 2.029 6.477 3.202 1.00 87.75 423 SER A O 1
ATOM 3479 N N . ILE A 1 424 ? 0.309 6.269 1.781 1.00 91.88 424 ILE A N 1
ATOM 3480 C CA . ILE A 1 424 ? -0.078 7.684 1.790 1.00 91.88 424 ILE A CA 1
ATOM 3481 C C . ILE A 1 424 ? -1.305 7.830 2.683 1.00 91.88 424 ILE A C 1
ATOM 3483 O O . ILE A 1 424 ? -2.310 7.148 2.490 1.00 91.88 424 ILE A O 1
ATOM 3487 N N . ILE A 1 425 ? -1.224 8.728 3.657 1.00 90.19 425 ILE A N 1
ATOM 3488 C CA . ILE A 1 425 ? -2.246 8.917 4.68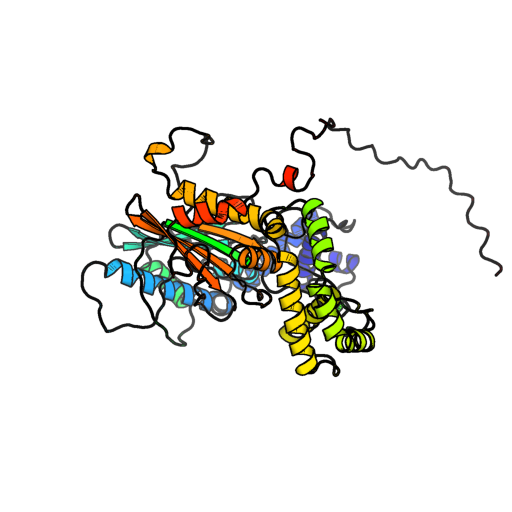0 1.00 90.19 425 ILE A CA 1
ATOM 3489 C C . ILE A 1 425 ? -2.784 10.341 4.572 1.00 90.19 425 ILE A C 1
ATOM 3491 O O . ILE A 1 425 ? -2.020 11.294 4.682 1.00 90.19 425 ILE A O 1
ATOM 3495 N N . PHE A 1 426 ? -4.093 10.495 4.394 1.00 89.25 426 PHE A N 1
ATOM 3496 C CA . PHE A 1 426 ? -4.791 11.772 4.493 1.00 89.25 426 PHE A CA 1
ATOM 3497 C C . PHE A 1 426 ? -5.661 11.801 5.741 1.00 89.25 426 PHE A C 1
ATOM 3499 O O . PHE A 1 426 ? -6.521 10.948 5.948 1.00 89.25 426 PHE A O 1
ATOM 3506 N N . GLU A 1 427 ? -5.474 12.838 6.536 1.00 87.12 427 GLU A N 1
ATOM 3507 C CA . GLU A 1 427 ? -6.244 13.119 7.732 1.00 87.12 427 GLU A CA 1
ATOM 3508 C C . GLU A 1 427 ? -7.094 14.362 7.509 1.00 87.12 427 GLU A C 1
ATOM 3510 O O . GLU A 1 427 ? -6.556 15.433 7.229 1.00 87.12 427 GLU A O 1
ATOM 3515 N N . LEU A 1 428 ? -8.408 14.244 7.671 1.00 83.94 428 LEU A N 1
ATOM 3516 C CA . LEU A 1 428 ? -9.299 15.391 7.777 1.00 83.94 428 LEU A CA 1
ATOM 3517 C C . LEU A 1 428 ? -9.451 15.732 9.255 1.00 83.94 428 LEU A C 1
ATOM 3519 O O . LEU A 1 428 ? -9.840 14.869 10.036 1.00 83.94 428 LEU A O 1
ATOM 3523 N N . HIS A 1 429 ? -9.176 16.980 9.614 1.00 81.00 429 HIS A N 1
ATOM 3524 C CA . HIS A 1 429 ? -9.309 17.539 10.955 1.00 81.00 429 HIS A CA 1
ATOM 3525 C C . HIS A 1 429 ? -10.393 18.610 10.984 1.00 81.00 429 HIS A C 1
ATOM 3527 O O . HIS A 1 429 ? -10.529 19.380 10.031 1.00 81.00 429 HIS A O 1
ATOM 3533 N N . SER A 1 430 ? -11.140 18.667 12.082 1.00 75.31 430 SER A N 1
ATOM 3534 C CA . SER A 1 430 ? -12.087 19.749 12.363 1.00 75.31 430 SER A CA 1
ATOM 3535 C C . SER A 1 430 ? -11.489 20.659 13.431 1.00 75.31 430 SER A C 1
ATOM 3537 O O . SER A 1 430 ? -11.123 20.178 14.506 1.00 75.31 430 SER A O 1
ATOM 3539 N N . GLU A 1 431 ? -11.366 21.953 13.126 1.00 60.25 431 GLU A N 1
ATOM 3540 C CA . GLU A 1 431 ? -11.094 22.969 14.150 1.00 60.25 431 GLU A CA 1
ATOM 3541 C C . GLU A 1 431 ? -12.421 23.436 14.773 1.00 60.25 431 GLU A C 1
ATOM 3543 O O . GLU A 1 431 ? -12.542 23.428 15.994 1.00 60.25 431 GLU A O 1
ATOM 3548 N N . ASN A 1 432 ? -13.439 23.708 13.937 1.00 60.94 432 ASN A N 1
ATOM 3549 C CA . ASN A 1 432 ? -14.827 24.047 14.300 1.00 60.94 432 ASN A CA 1
ATOM 3550 C C . ASN A 1 432 ? -15.820 23.340 13.330 1.00 60.94 432 ASN A C 1
ATOM 3552 O O . ASN A 1 432 ? -15.383 22.784 12.321 1.00 60.94 432 ASN A O 1
ATOM 3556 N N . GLU A 1 433 ? -17.148 23.426 13.542 1.00 57.78 433 GLU A N 1
ATOM 3557 C CA . GLU A 1 433 ? -18.171 22.787 12.666 1.00 57.78 433 GLU A CA 1
ATOM 3558 C C . GLU A 1 433 ? -18.063 23.166 11.171 1.00 57.78 433 GLU A C 1
ATOM 3560 O O . GLU A 1 433 ? -18.452 22.387 10.303 1.00 57.78 433 GLU A O 1
ATOM 3565 N N . SER A 1 434 ? -17.518 24.344 10.848 1.00 59.75 434 SER A N 1
ATOM 3566 C CA . SER A 1 434 ? -17.411 24.856 9.473 1.00 59.75 434 SER A CA 1
ATOM 3567 C C . SER A 1 434 ? -16.006 24.795 8.869 1.00 59.75 434 SER A C 1
ATOM 3569 O O . SER A 1 434 ? -15.871 24.810 7.645 1.00 59.75 434 SER A O 1
ATOM 3571 N N . ASP A 1 435 ? -14.960 24.723 9.694 1.00 72.38 435 ASP A N 1
ATOM 3572 C CA . ASP A 1 435 ? -13.569 24.861 9.254 1.00 72.38 435 ASP A CA 1
ATOM 3573 C C . ASP A 1 435 ? -12.822 23.532 9.375 1.00 72.38 435 ASP A C 1
ATOM 3575 O O . ASP A 1 435 ? -12.553 23.025 10.467 1.00 72.38 435 ASP A O 1
ATOM 3579 N N . HIS A 1 436 ? -12.483 22.983 8.207 1.00 84.38 436 HIS A N 1
ATOM 3580 C CA . HIS A 1 436 ? -11.795 21.707 8.070 1.00 84.38 436 HIS A CA 1
ATOM 3581 C C . HIS A 1 436 ? -10.415 21.892 7.441 1.00 84.38 436 HIS A C 1
ATOM 3583 O O . HIS A 1 436 ? -10.253 22.611 6.444 1.00 84.38 436 HIS A O 1
ATOM 3589 N N . ILE A 1 437 ? -9.428 21.187 7.987 1.00 88.69 437 ILE A N 1
ATOM 3590 C CA . ILE A 1 437 ? -8.065 21.135 7.457 1.00 88.69 437 ILE A CA 1
ATOM 3591 C C . ILE A 1 437 ? -7.682 19.695 7.123 1.00 88.69 437 ILE A C 1
ATOM 3593 O O . ILE A 1 437 ? -8.160 18.749 7.736 1.00 88.69 437 ILE A O 1
ATOM 3597 N N . ILE A 1 438 ? -6.795 19.533 6.155 1.00 89.50 438 ILE A N 1
ATOM 3598 C CA . ILE A 1 438 ? -6.228 18.265 5.728 1.00 89.50 438 ILE A CA 1
ATOM 3599 C C . ILE A 1 438 ? -4.762 18.245 6.133 1.00 89.50 438 ILE A C 1
ATOM 3601 O O . ILE A 1 438 ? -4.032 19.206 5.876 1.00 89.50 438 ILE A O 1
ATOM 3605 N N . LYS A 1 439 ? -4.320 17.140 6.721 1.00 87.81 439 LYS A N 1
ATOM 3606 C CA . LYS A 1 439 ? -2.904 16.792 6.843 1.00 87.81 439 LYS A CA 1
ATOM 3607 C C . LYS A 1 439 ? -2.646 15.569 5.972 1.00 87.81 439 LYS A C 1
ATOM 3609 O O . LYS A 1 439 ? -3.520 14.717 5.833 1.00 87.81 439 LYS A O 1
ATOM 3614 N N . ALA A 1 440 ? -1.480 15.510 5.347 1.00 90.19 440 ALA A N 1
ATOM 3615 C CA . ALA A 1 440 ? -1.084 14.389 4.510 1.00 90.19 440 ALA A CA 1
ATOM 3616 C C . ALA A 1 440 ? 0.270 13.867 4.983 1.00 90.19 440 ALA A C 1
ATOM 3618 O O . ALA A 1 440 ? 1.139 14.658 5.352 1.00 90.19 440 ALA A O 1
ATOM 3619 N N . PHE A 1 441 ? 0.451 12.554 4.958 1.00 90.56 441 PHE A N 1
ATOM 3620 C CA . PHE A 1 441 ? 1.672 11.892 5.389 1.00 90.56 441 PHE A CA 1
ATOM 3621 C C . PHE A 1 441 ? 2.044 10.759 4.438 1.00 90.56 441 PHE A C 1
ATOM 3623 O O . PHE A 1 441 ? 1.190 10.213 3.740 1.00 90.56 441 PHE A O 1
ATOM 3630 N N . TYR A 1 442 ? 3.323 10.403 4.429 1.00 92.12 442 TYR A N 1
ATOM 3631 C CA . TYR A 1 442 ? 3.866 9.287 3.678 1.00 92.12 442 TYR A CA 1
ATOM 3632 C C . TYR A 1 442 ? 4.698 8.406 4.601 1.00 92.12 442 TYR A C 1
ATOM 3634 O O . TYR A 1 442 ? 5.750 8.814 5.093 1.00 92.12 442 TYR A O 1
ATOM 3642 N N . LEU A 1 443 ? 4.207 7.199 4.849 1.00 87.38 443 LEU A N 1
ATOM 3643 C CA . LEU A 1 443 ? 4.958 6.148 5.511 1.00 87.38 443 LEU A CA 1
ATOM 3644 C C . LEU A 1 443 ? 5.722 5.385 4.432 1.00 87.38 443 LEU A C 1
ATOM 3646 O O . LEU A 1 443 ? 5.111 4.684 3.634 1.00 87.38 443 LEU A O 1
ATOM 3650 N N . ASN A 1 444 ? 7.034 5.571 4.354 1.00 83.44 444 ASN A N 1
ATOM 3651 C CA . ASN A 1 444 ? 7.868 5.027 3.280 1.00 83.44 444 ASN A CA 1
ATOM 3652 C C . ASN A 1 444 ? 8.799 3.902 3.746 1.00 83.44 444 ASN A C 1
ATOM 3654 O O . ASN A 1 444 ? 9.737 3.566 3.034 1.00 83.44 444 ASN A O 1
ATOM 3658 N N . GLU A 1 445 ? 8.565 3.343 4.927 1.00 75.38 445 GLU A N 1
ATOM 3659 C CA . GLU A 1 445 ? 9.319 2.221 5.475 1.00 75.38 445 GLU A CA 1
ATOM 3660 C C . GLU A 1 445 ? 8.423 1.404 6.409 1.00 75.38 445 GLU A C 1
ATOM 3662 O O . GLU A 1 445 ? 7.513 1.942 7.037 1.00 75.38 445 GLU A O 1
ATOM 3667 N N . THR A 1 446 ? 8.690 0.104 6.504 1.00 62.78 446 THR A N 1
ATOM 3668 C CA . THR A 1 446 ? 7.903 -0.833 7.320 1.00 62.78 446 THR A CA 1
ATOM 3669 C C . THR A 1 446 ? 8.355 -0.890 8.779 1.00 62.78 446 THR A C 1
ATOM 3671 O O . THR A 1 446 ? 7.623 -1.389 9.627 1.00 62.78 446 THR A O 1
ATOM 3674 N N . GLN A 1 447 ? 9.554 -0.384 9.088 1.00 58.00 447 GLN A N 1
ATOM 3675 C CA . GLN A 1 447 ? 10.173 -0.483 10.418 1.00 58.00 447 GLN A CA 1
ATOM 3676 C C . GLN A 1 447 ? 9.859 0.703 11.340 1.00 58.00 447 GLN A C 1
ATOM 3678 O O . GLN A 1 447 ? 10.188 0.662 12.525 1.00 58.00 447 GLN A O 1
ATOM 3683 N N . SER A 1 448 ? 9.245 1.762 10.811 1.00 65.00 448 SER A N 1
ATOM 3684 C CA . SER A 1 448 ? 8.918 2.976 11.557 1.00 65.00 448 SER A CA 1
ATOM 3685 C C . SER A 1 448 ? 7.411 3.111 11.725 1.00 65.00 448 SER A C 1
ATOM 3687 O O . SER A 1 448 ? 6.645 2.840 10.806 1.00 65.00 448 SER A O 1
ATOM 3689 N N . GLU A 1 449 ? 6.980 3.588 12.890 1.00 65.25 449 GLU A N 1
ATOM 3690 C CA . GLU A 1 449 ? 5.593 4.008 13.125 1.00 65.25 449 GLU A CA 1
ATOM 3691 C C . GLU A 1 449 ? 5.373 5.495 12.791 1.00 65.25 449 GLU A C 1
ATOM 3693 O O . GLU A 1 449 ? 4.257 5.996 12.900 1.00 65.25 449 GLU A O 1
ATOM 3698 N N . ASN A 1 450 ? 6.427 6.226 12.409 1.00 70.69 450 ASN A N 1
ATOM 3699 C CA . ASN A 1 450 ? 6.399 7.678 12.253 1.00 70.69 450 ASN A CA 1
ATOM 3700 C C . ASN A 1 450 ? 6.357 8.068 10.767 1.00 70.69 450 ASN A C 1
ATOM 3702 O O . ASN A 1 450 ? 7.396 8.041 10.103 1.00 70.69 450 ASN A O 1
ATOM 3706 N N . PRO A 1 451 ? 5.189 8.458 10.222 1.00 82.44 451 PRO A N 1
ATOM 3707 C CA . PRO A 1 451 ? 5.083 8.821 8.818 1.00 82.44 451 PRO A CA 1
ATOM 3708 C C . PRO A 1 451 ? 5.605 10.246 8.562 1.00 82.44 451 PRO A C 1
ATOM 3710 O O . PRO A 1 451 ? 5.471 11.151 9.390 1.00 82.44 451 PRO A O 1
ATOM 3713 N N . TRP A 1 452 ? 6.161 10.479 7.373 1.00 85.12 452 TRP A N 1
ATOM 3714 C CA . TRP A 1 452 ? 6.706 11.778 6.976 1.00 85.12 452 TRP A CA 1
ATOM 3715 C C . TRP A 1 452 ? 5.593 12.743 6.551 1.00 85.12 452 TRP A C 1
ATOM 3717 O O . TRP A 1 452 ? 4.809 12.393 5.669 1.00 85.12 452 TRP A O 1
ATOM 3727 N N . PRO A 1 453 ? 5.515 13.974 7.087 1.00 89.44 453 PRO A N 1
ATOM 3728 C CA . PRO A 1 453 ? 4.534 14.956 6.627 1.00 89.44 453 PRO A CA 1
ATOM 3729 C C . PRO A 1 453 ? 4.743 15.333 5.152 1.00 89.44 453 PRO A C 1
ATOM 3731 O O . PRO A 1 453 ? 5.831 15.753 4.756 1.00 89.44 453 PRO A O 1
ATOM 3734 N N . LEU A 1 454 ? 3.684 15.246 4.347 1.00 91.12 454 LEU A N 1
ATOM 3735 C CA . LEU A 1 454 ? 3.676 15.665 2.947 1.00 91.12 454 LEU A CA 1
ATOM 3736 C C . LEU A 1 454 ? 3.293 17.146 2.833 1.00 91.12 454 LEU A C 1
ATOM 3738 O O . LEU A 1 454 ? 2.147 17.538 3.057 1.00 91.12 454 LEU A O 1
ATOM 3742 N N . LEU A 1 455 ? 4.259 17.977 2.438 1.00 91.19 455 LEU A N 1
ATOM 3743 C CA . LEU A 1 455 ? 4.084 19.421 2.257 1.00 91.19 455 LEU A CA 1
ATOM 3744 C C . LEU A 1 455 ? 3.524 19.742 0.866 1.00 91.19 455 LEU A C 1
ATOM 3746 O O . LEU A 1 455 ? 4.261 20.111 -0.048 1.00 91.19 455 LEU A O 1
ATOM 3750 N N . LEU A 1 456 ? 2.207 19.607 0.712 1.00 92.31 456 LEU A N 1
ATOM 3751 C CA . LEU A 1 456 ? 1.525 19.735 -0.578 1.00 92.31 456 LEU A CA 1
ATOM 3752 C C . LEU A 1 456 ? 1.726 21.135 -1.210 1.00 92.31 456 LEU A C 1
ATOM 3754 O O . LEU A 1 456 ? 1.288 22.133 -0.626 1.00 92.31 456 LEU A O 1
ATOM 3758 N N . PRO A 1 457 ? 2.308 21.248 -2.423 1.00 91.44 457 PRO A N 1
ATOM 3759 C CA . PRO A 1 457 ? 2.411 22.510 -3.166 1.00 91.44 457 PRO A CA 1
ATOM 3760 C C . PRO A 1 457 ? 1.055 23.168 -3.430 1.00 91.44 457 PRO A C 1
ATOM 3762 O O . PRO A 1 457 ? 0.935 24.391 -3.379 1.00 91.44 457 PRO A O 1
ATOM 3765 N N . THR A 1 458 ? 0.005 22.361 -3.620 1.00 85.38 458 THR A N 1
ATOM 3766 C CA . THR A 1 458 ? -1.392 22.819 -3.726 1.00 85.38 458 THR A CA 1
ATOM 3767 C C . THR A 1 458 ? -1.882 23.551 -2.474 1.00 85.38 458 THR A C 1
ATOM 3769 O O . THR A 1 458 ? -2.933 24.182 -2.505 1.00 85.38 458 THR A O 1
ATOM 3772 N N . CYS A 1 459 ? -1.124 23.503 -1.383 1.00 88.25 459 CYS A N 1
ATOM 3773 C CA . CYS A 1 459 ? -1.432 24.094 -0.090 1.00 88.25 459 CYS A CA 1
ATOM 3774 C C . CYS A 1 459 ? -0.302 25.020 0.389 1.00 88.25 459 CYS A C 1
ATOM 3776 O O . CYS A 1 459 ? -0.085 25.166 1.593 1.00 88.25 459 CYS A O 1
ATOM 3778 N N . SER A 1 460 ? 0.453 25.607 -0.548 1.00 88.25 460 SER A N 1
ATOM 3779 C CA . SER A 1 460 ? 1.622 26.457 -0.271 1.00 88.25 460 SER A CA 1
ATOM 3780 C C . SER A 1 460 ? 2.693 25.762 0.580 1.00 88.25 460 SER A C 1
ATOM 3782 O O . SER A 1 460 ? 3.407 26.419 1.336 1.00 88.25 460 SER A O 1
ATOM 3784 N N . SER A 1 461 ? 2.779 24.428 0.489 1.00 85.44 461 SER A N 1
ATOM 3785 C CA . SER A 1 461 ? 3.723 23.584 1.234 1.00 85.44 461 SER A CA 1
ATOM 3786 C C . SER A 1 461 ? 3.673 23.776 2.756 1.00 85.44 461 SER A C 1
ATOM 3788 O O . SER A 1 461 ? 4.665 23.586 3.459 1.00 85.44 461 SER A O 1
ATOM 3790 N N . MET A 1 462 ? 2.503 24.141 3.281 1.00 83.56 462 MET A N 1
ATOM 3791 C CA . MET A 1 462 ? 2.247 24.186 4.718 1.00 83.56 462 MET A CA 1
ATOM 3792 C C . MET A 1 462 ? 2.027 22.775 5.285 1.00 83.56 462 MET A C 1
ATOM 3794 O O . MET A 1 462 ? 1.649 21.852 4.567 1.00 83.56 462 MET A O 1
ATOM 3798 N N . LYS A 1 463 ? 2.206 22.616 6.605 1.00 80.56 463 LYS A N 1
ATOM 3799 C CA . LYS A 1 463 ? 1.959 21.347 7.325 1.00 80.56 463 LYS A CA 1
ATOM 3800 C C . LYS A 1 463 ? 0.485 20.910 7.337 1.00 80.56 463 LYS A C 1
ATOM 3802 O O . LYS A 1 463 ? 0.186 19.779 7.705 1.00 80.56 463 LYS A O 1
ATOM 3807 N N . TYR A 1 464 ? -0.430 21.809 6.993 1.00 84.94 464 TYR A N 1
ATOM 3808 C CA . TYR A 1 464 ? -1.863 21.561 6.900 1.00 84.94 464 TYR A CA 1
ATOM 3809 C C . TYR A 1 464 ? -2.448 22.344 5.724 1.00 84.94 464 TYR A C 1
ATOM 3811 O O . TYR A 1 464 ? -1.899 23.361 5.299 1.00 84.94 464 TYR A O 1
ATOM 3819 N N . CYS A 1 465 ? -3.587 21.887 5.216 1.00 88.56 465 CYS A N 1
ATOM 3820 C CA . CYS A 1 465 ? -4.255 22.470 4.065 1.00 88.56 465 CYS A CA 1
ATOM 3821 C C . CYS A 1 465 ? -5.733 22.704 4.340 1.00 88.56 465 CYS A C 1
ATOM 3823 O O . CYS A 1 465 ? -6.440 21.770 4.691 1.00 88.56 465 CYS A O 1
ATOM 3825 N N . LYS A 1 466 ? -6.246 23.920 4.138 1.00 90.81 466 LYS A N 1
ATOM 3826 C CA . LYS A 1 466 ? -7.697 24.147 4.240 1.00 90.81 466 LYS A CA 1
ATOM 3827 C C . LYS A 1 466 ? -8.434 23.282 3.214 1.00 90.81 466 LYS A C 1
ATOM 3829 O O . LYS A 1 466 ? -8.060 23.290 2.040 1.00 90.81 466 LYS A O 1
ATOM 3834 N N . LEU A 1 467 ? -9.506 22.600 3.629 1.00 90.25 467 LEU A N 1
ATOM 3835 C CA . LEU A 1 467 ? -10.264 21.684 2.767 1.00 90.25 467 LEU A CA 1
ATOM 3836 C C . LEU A 1 467 ? -10.701 22.364 1.459 1.00 90.25 467 LEU A C 1
ATOM 3838 O O . LEU A 1 467 ? -10.479 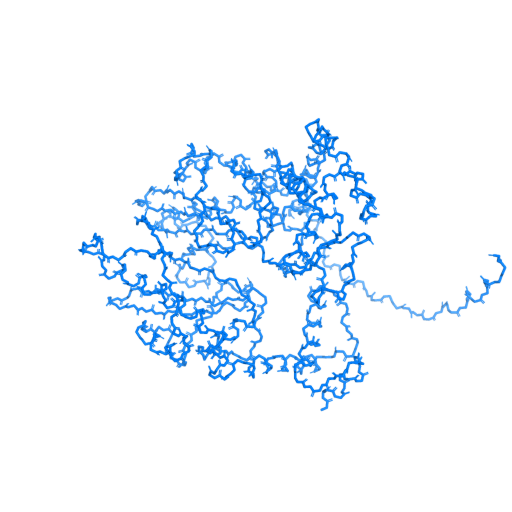21.819 0.384 1.00 90.25 467 LEU A O 1
ATOM 3842 N N . GLY A 1 468 ? -11.239 23.586 1.526 1.00 90.31 468 GLY A N 1
ATOM 3843 C CA . GLY A 1 468 ? -11.646 24.335 0.330 1.00 90.31 468 GLY A CA 1
ATOM 3844 C C . GLY A 1 468 ? -10.500 24.603 -0.656 1.00 90.31 468 GLY A C 1
ATOM 3845 O O . GLY A 1 468 ? -10.691 24.477 -1.863 1.00 90.31 468 GLY A O 1
ATOM 3846 N N . VAL A 1 469 ? -9.296 24.896 -0.149 1.00 92.31 469 VAL A N 1
ATOM 3847 C CA . VAL A 1 469 ? -8.094 25.121 -0.974 1.00 92.31 469 VAL A CA 1
ATOM 3848 C C . VAL A 1 469 ? -7.657 23.822 -1.642 1.00 92.31 469 VAL A C 1
ATOM 3850 O O . VAL A 1 469 ? -7.433 23.805 -2.850 1.00 92.31 469 VAL A O 1
ATOM 3853 N N . PHE A 1 470 ? -7.607 22.721 -0.886 1.00 93.19 470 PHE A N 1
ATOM 3854 C CA . PHE A 1 470 ? -7.297 21.402 -1.435 1.00 93.19 470 PHE A CA 1
ATOM 3855 C C . PHE A 1 470 ? -8.287 21.011 -2.535 1.00 93.19 470 PHE A C 1
ATOM 3857 O O . PHE A 1 470 ? -7.877 20.615 -3.623 1.00 93.19 470 PHE A O 1
ATOM 3864 N N . LEU A 1 471 ? -9.591 21.158 -2.279 1.00 93.50 471 LEU A N 1
ATOM 3865 C CA . LEU A 1 471 ? -10.648 20.803 -3.224 1.00 93.50 471 LEU A CA 1
ATOM 3866 C C . LEU A 1 471 ? -10.575 21.614 -4.519 1.00 93.50 471 LEU A C 1
ATOM 3868 O O . LEU A 1 471 ? -10.813 21.036 -5.579 1.00 93.50 471 LEU A O 1
ATOM 3872 N N . HIS A 1 472 ? -10.272 22.910 -4.433 1.00 94.06 472 HIS A N 1
ATOM 3873 C CA . HIS A 1 472 ? -10.141 23.789 -5.594 1.00 94.06 472 HIS A CA 1
ATOM 3874 C C . HIS A 1 472 ? -8.874 23.471 -6.398 1.00 94.06 472 HIS A C 1
ATOM 3876 O O . HIS A 1 472 ? -8.942 23.196 -7.592 1.00 94.06 472 HIS A O 1
ATOM 3882 N N . ASN A 1 473 ? -7.719 23.400 -5.735 1.00 93.75 473 ASN A N 1
ATOM 3883 C CA . ASN A 1 473 ? -6.431 23.245 -6.415 1.00 93.75 473 ASN A CA 1
ATOM 3884 C C . ASN A 1 473 ? -6.208 21.839 -6.999 1.00 93.75 473 ASN A C 1
ATOM 3886 O O . ASN A 1 473 ? -5.328 21.651 -7.835 1.00 93.75 473 ASN A O 1
ATOM 3890 N N . THR A 1 474 ? -7.003 20.851 -6.582 1.00 94.75 474 THR A N 1
ATOM 3891 C CA . THR A 1 474 ? -6.986 19.484 -7.134 1.00 94.75 474 THR A CA 1
ATOM 3892 C C . THR A 1 474 ? -8.093 19.227 -8.161 1.00 94.75 474 THR A C 1
ATOM 3894 O O . THR A 1 474 ? -8.236 18.105 -8.644 1.00 94.75 474 THR A O 1
ATOM 3897 N N . GLU A 1 475 ? -8.890 20.237 -8.521 1.00 94.31 475 GLU A N 1
ATOM 3898 C CA . GLU A 1 475 ? -10.041 20.072 -9.413 1.00 94.31 475 GLU A CA 1
ATOM 3899 C C . GLU A 1 475 ? -9.654 19.606 -10.821 1.00 94.31 475 GLU A C 1
ATOM 3901 O O . GLU A 1 475 ? -10.239 18.651 -11.334 1.00 94.31 475 GLU A O 1
ATOM 3906 N N . GLU A 1 476 ? -8.600 20.191 -11.395 1.00 94.06 476 GLU A N 1
ATOM 3907 C CA . GLU A 1 476 ? -8.078 19.815 -12.717 1.00 94.06 476 GLU A CA 1
ATOM 3908 C C . GLU A 1 476 ? -7.549 18.374 -12.772 1.00 94.06 476 GLU A C 1
ATOM 3910 O O . GLU A 1 476 ? -7.488 17.773 -13.846 1.00 94.06 476 GLU A O 1
ATOM 3915 N N . LEU A 1 477 ? -7.176 17.796 -11.628 1.00 94.69 477 LEU A N 1
ATOM 3916 C CA . LEU A 1 477 ? -6.614 16.447 -11.546 1.00 94.69 477 LEU A CA 1
ATOM 3917 C C . LEU A 1 477 ? -7.689 15.357 -11.520 1.00 94.69 477 LEU A C 1
ATOM 3919 O O . LEU A 1 477 ? -7.354 14.179 -11.533 1.00 94.69 477 LEU A O 1
ATOM 3923 N N . VAL A 1 478 ? -8.974 15.713 -11.464 1.00 92.44 478 VAL A N 1
ATOM 3924 C CA . VAL A 1 478 ? -10.057 14.743 -11.280 1.00 92.44 478 VAL A CA 1
ATOM 3925 C C . VAL A 1 478 ? -10.947 14.635 -12.517 1.00 92.44 478 VAL A C 1
ATOM 3927 O O . VAL A 1 478 ? -11.557 15.636 -12.898 1.00 92.44 478 VAL A O 1
ATOM 3930 N N . PRO A 1 479 ? -11.089 13.434 -13.112 1.00 89.56 479 PRO A N 1
ATOM 3931 C CA . PRO A 1 479 ? -11.904 13.223 -14.296 1.00 89.56 479 PRO A CA 1
ATOM 3932 C C . PRO A 1 479 ? -13.397 13.402 -13.997 1.00 89.56 479 PRO A C 1
ATOM 3934 O O . PRO A 1 479 ? -13.916 12.948 -12.966 1.00 89.56 479 PRO A O 1
ATOM 3937 N N . GLU A 1 480 ? -14.118 14.019 -14.931 1.00 83.94 480 GLU A N 1
ATOM 3938 C CA . GLU A 1 480 ? -15.579 14.109 -14.864 1.00 83.94 480 GLU A CA 1
ATOM 3939 C C . GLU A 1 480 ? -16.179 12.734 -15.150 1.00 83.94 480 GLU A C 1
ATOM 3941 O O . GLU A 1 480 ? -16.879 12.167 -14.307 1.00 83.94 480 GLU A O 1
ATOM 3946 N N . ASN A 1 481 ? -15.803 12.162 -16.297 1.00 84.06 481 ASN A N 1
ATOM 3947 C CA . ASN A 1 481 ? -16.133 10.805 -16.707 1.00 84.06 481 ASN A CA 1
ATOM 3948 C C . ASN A 1 481 ? -14.870 10.135 -17.256 1.00 84.06 481 ASN A C 1
ATOM 3950 O O . ASN A 1 481 ? -14.487 10.344 -18.406 1.00 84.06 481 ASN A O 1
ATOM 3954 N N . TRP A 1 482 ? -14.233 9.318 -16.419 1.00 86.88 482 TRP A N 1
ATOM 3955 C CA . TRP A 1 482 ? -12.966 8.669 -16.749 1.00 86.88 482 TRP A CA 1
ATOM 3956 C C . TRP A 1 482 ? -13.063 7.775 -17.990 1.00 86.88 482 TRP A C 1
ATOM 3958 O O . TRP A 1 482 ? -12.201 7.864 -18.856 1.00 86.88 482 TRP A O 1
ATOM 3968 N N . ARG A 1 483 ? -14.145 6.994 -18.147 1.00 81.31 483 ARG A N 1
ATOM 3969 C CA . ARG A 1 483 ? -14.348 6.138 -19.331 1.00 81.31 483 ARG A CA 1
ATOM 3970 C C . ARG A 1 483 ? -14.372 6.962 -20.614 1.00 81.31 483 ARG A C 1
ATOM 3972 O O . ARG A 1 483 ? -13.641 6.655 -21.552 1.00 81.31 483 ARG A O 1
ATOM 3979 N N . LYS A 1 484 ? -15.146 8.050 -20.627 1.00 86.19 484 LYS A N 1
ATOM 3980 C CA . LYS A 1 484 ? -15.222 8.969 -21.769 1.00 86.19 484 LYS A CA 1
ATOM 3981 C C . LYS A 1 484 ? -13.870 9.626 -22.059 1.00 86.19 484 LYS A C 1
ATOM 3983 O O . LYS A 1 484 ? -13.464 9.686 -23.214 1.00 86.19 484 LYS A O 1
ATOM 3988 N N . GLU A 1 485 ? -13.168 10.097 -21.030 1.00 92.44 485 GLU A N 1
ATOM 3989 C CA . GLU A 1 485 ? -11.843 10.721 -21.173 1.00 92.44 485 GLU A CA 1
ATOM 3990 C C . GLU A 1 485 ? -10.765 9.715 -21.640 1.00 92.44 485 GLU A C 1
ATOM 3992 O O . GLU A 1 485 ? -9.856 10.081 -22.389 1.00 92.44 485 GLU A O 1
ATOM 3997 N N . CYS A 1 486 ? -10.901 8.433 -21.290 1.00 86.31 486 CYS A N 1
ATOM 3998 C CA . CYS A 1 486 ? -10.079 7.334 -21.803 1.00 86.31 486 CYS A CA 1
ATOM 3999 C C . CYS A 1 486 ? -10.459 6.875 -23.221 1.00 86.31 486 CYS A C 1
ATOM 4001 O O . CYS A 1 486 ? -9.713 6.097 -23.812 1.00 86.31 486 CYS A O 1
ATOM 4003 N N . GLY A 1 487 ? -11.579 7.346 -23.782 1.00 88.81 487 GLY A N 1
ATOM 4004 C CA . GLY A 1 487 ? -12.082 6.898 -25.084 1.00 88.81 487 GLY A CA 1
ATOM 4005 C C . GLY A 1 487 ? -12.736 5.512 -25.054 1.00 88.81 487 GLY A C 1
ATOM 4006 O O . GLY A 1 487 ? -12.794 4.843 -26.082 1.00 88.81 487 GLY A O 1
ATOM 4007 N N . LEU A 1 488 ? -13.203 5.073 -23.885 1.00 82.56 488 LEU A N 1
ATOM 4008 C CA . LEU A 1 488 ? -13.912 3.810 -23.689 1.00 82.56 488 LEU A CA 1
ATOM 4009 C C . LEU A 1 488 ? -15.431 3.995 -23.871 1.00 82.56 488 LEU A C 1
ATOM 4011 O O . LEU A 1 488 ? -15.941 5.097 -23.637 1.00 82.56 488 LEU A O 1
ATOM 4015 N N . PRO A 1 489 ? -16.178 2.930 -24.221 1.00 73.44 489 PRO A N 1
ATOM 4016 C CA . PRO A 1 489 ? -17.636 2.980 -24.279 1.00 73.44 489 PRO A CA 1
ATOM 4017 C C . PRO A 1 489 ? -18.236 3.403 -22.931 1.00 73.44 489 PRO A C 1
ATOM 4019 O O . PRO A 1 489 ? -17.844 2.899 -21.869 1.00 73.44 489 PRO A O 1
ATOM 4022 N N . THR A 1 490 ? -19.194 4.330 -22.977 1.00 61.81 490 THR A N 1
ATOM 4023 C CA . THR A 1 490 ? -20.021 4.698 -21.821 1.00 61.81 490 THR A CA 1
ATOM 4024 C C . THR A 1 490 ? -21.025 3.585 -21.530 1.00 61.81 490 THR A C 1
ATOM 4026 O O . THR A 1 490 ? -21.434 2.885 -22.453 1.00 61.81 490 THR A O 1
ATOM 4029 N N . GLU A 1 491 ? -21.447 3.428 -20.275 1.00 54.44 491 GLU A N 1
ATOM 4030 C CA . GLU A 1 491 ? -22.389 2.370 -19.859 1.00 54.44 491 GLU A CA 1
ATOM 4031 C C . GLU A 1 491 ? -23.675 2.355 -20.717 1.00 54.44 491 GLU A C 1
ATOM 4033 O O . GLU A 1 491 ? -24.102 1.285 -21.143 1.00 54.44 491 GLU A O 1
ATOM 4038 N N . ASP A 1 492 ? -24.165 3.527 -21.146 1.00 46.59 492 ASP A N 1
ATOM 4039 C CA . ASP A 1 492 ? -25.331 3.700 -22.039 1.00 46.59 492 ASP A CA 1
ATOM 4040 C C . ASP A 1 492 ? -25.137 3.246 -23.504 1.00 46.59 492 ASP A C 1
ATOM 4042 O O . ASP A 1 492 ? -26.078 3.262 -24.296 1.00 46.59 492 ASP A O 1
ATOM 4046 N N . GLN A 1 493 ? -23.912 2.898 -23.906 1.00 40.75 493 GLN A N 1
ATOM 4047 C CA . GLN A 1 493 ? -23.563 2.477 -25.272 1.00 40.75 493 GLN A CA 1
ATOM 4048 C C . GLN A 1 493 ? -23.130 1.016 -25.351 1.00 40.75 493 GLN A C 1
ATOM 4050 O O . GLN A 1 493 ? -22.747 0.547 -26.425 1.00 40.75 493 GLN A O 1
ATOM 4055 N N . THR A 1 494 ? -23.209 0.278 -24.242 1.00 35.38 494 THR A N 1
ATOM 4056 C CA . THR A 1 494 ? -23.257 -1.175 -24.355 1.00 35.38 494 THR A CA 1
ATOM 4057 C C . THR A 1 494 ? -24.548 -1.513 -25.102 1.00 35.38 494 THR A C 1
ATOM 4059 O O . THR A 1 494 ? -25.629 -1.122 -24.657 1.00 35.38 494 THR A O 1
ATOM 4062 N N . PRO A 1 495 ? -24.494 -2.180 -26.272 1.00 30.20 495 PRO A N 1
ATOM 4063 C CA . PRO A 1 495 ? -25.697 -2.801 -26.785 1.00 30.20 495 PRO A CA 1
ATOM 4064 C C . PRO A 1 495 ? -26.213 -3.681 -25.653 1.00 30.20 495 PRO A C 1
ATOM 4066 O O . PRO A 1 495 ? -25.421 -4.398 -25.032 1.00 30.20 495 PRO A O 1
ATOM 4069 N N . SER A 1 496 ? -27.517 -3.655 -25.399 1.00 34.78 496 SER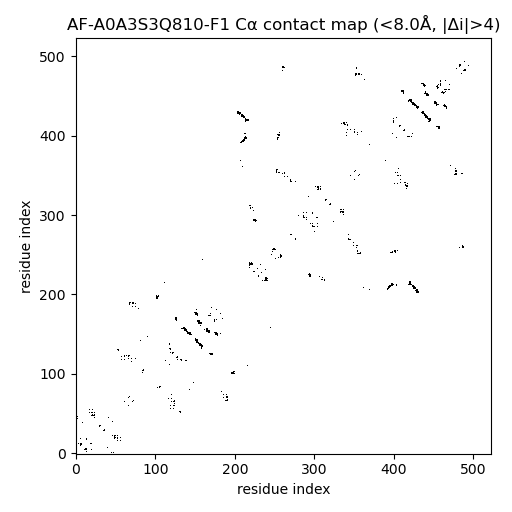 A N 1
ATOM 4070 C CA . SER A 1 496 ? -28.194 -4.770 -24.758 1.00 34.78 496 SER A CA 1
ATOM 4071 C C . SER A 1 496 ? -28.006 -5.994 -25.656 1.00 34.78 496 SER A C 1
ATOM 4073 O O . SER A 1 496 ? -28.894 -6.415 -26.392 1.00 34.78 496 SER A O 1
ATOM 4075 N N . SER A 1 497 ? -26.800 -6.563 -25.641 1.00 34.03 497 SER A N 1
ATOM 4076 C CA . SER A 1 497 ? -26.622 -7.962 -25.943 1.00 34.03 497 SER A CA 1
ATOM 4077 C C . SER A 1 497 ? -27.480 -8.649 -24.900 1.00 34.03 497 SER A C 1
ATOM 4079 O O . SER A 1 497 ? -27.183 -8.629 -23.706 1.00 34.03 497 SER A O 1
ATOM 4081 N N . GLY A 1 498 ? -28.638 -9.131 -25.351 1.00 28.83 498 GLY A N 1
ATOM 4082 C CA . GLY A 1 498 ? -29.386 -10.106 -24.593 1.00 28.83 498 GLY A CA 1
ATOM 4083 C C . GLY A 1 498 ? -28.408 -11.173 -24.126 1.00 28.83 498 GLY A C 1
ATOM 4084 O O . GLY A 1 498 ? -27.401 -11.428 -24.789 1.00 28.83 498 GLY A O 1
ATOM 4085 N N . LEU A 1 499 ? -28.706 -11.765 -22.978 1.00 36.81 499 LEU A N 1
ATOM 4086 C CA . LEU A 1 499 ? -28.178 -13.064 -22.600 1.00 36.81 499 LEU A CA 1
ATOM 4087 C C . LEU A 1 499 ? -28.358 -14.007 -23.800 1.00 36.81 499 LEU A C 1
ATOM 4089 O O . LEU A 1 499 ? -29.404 -14.628 -23.963 1.00 36.81 499 LEU A O 1
ATOM 4093 N N . SER A 1 500 ? -27.374 -14.049 -24.695 1.00 29.81 500 SER A N 1
ATOM 4094 C CA . SER A 1 500 ? -27.233 -15.116 -25.656 1.00 29.81 500 SER A CA 1
ATOM 4095 C C . SER A 1 500 ? -26.729 -16.264 -24.816 1.00 29.81 500 SER A C 1
ATOM 4097 O O . SER A 1 500 ? -25.606 -16.222 -24.309 1.00 29.81 500 SER A O 1
ATOM 4099 N N . GLU A 1 501 ? -27.634 -17.210 -24.600 1.00 29.05 501 GLU A N 1
ATOM 4100 C CA . GLU A 1 501 ? -27.374 -18.565 -24.148 1.00 29.05 501 GLU A CA 1
ATOM 4101 C C . GLU A 1 501 ? -25.943 -18.982 -24.499 1.00 29.05 501 GLU A C 1
ATOM 4103 O O . GLU A 1 501 ? -25.495 -18.802 -25.638 1.00 29.05 501 GLU A O 1
ATOM 4108 N N . CYS A 1 502 ? -25.224 -19.521 -23.510 1.00 26.77 502 CYS A N 1
ATOM 4109 C CA . CYS A 1 502 ? -23.977 -20.227 -23.759 1.00 26.77 502 CYS A CA 1
ATOM 4110 C C . CYS A 1 502 ? -24.168 -21.114 -24.998 1.00 26.77 502 CYS A C 1
ATOM 4112 O O . CYS A 1 502 ? -25.127 -21.893 -25.021 1.00 26.77 502 CYS A O 1
ATOM 4114 N N . PRO A 1 503 ? -23.304 -21.017 -26.024 1.00 28.59 503 PRO A N 1
ATOM 4115 C CA . PRO A 1 503 ? -23.382 -21.958 -27.123 1.00 28.59 503 PRO A CA 1
ATOM 4116 C C . PRO A 1 503 ? -23.243 -23.360 -26.518 1.00 28.59 503 PRO A C 1
ATOM 4118 O O . PRO A 1 503 ? -22.361 -23.569 -25.675 1.00 28.59 503 PRO A O 1
ATOM 4121 N N . PRO A 1 504 ? -24.125 -24.312 -26.869 1.00 29.73 504 PRO A N 1
ATOM 4122 C CA . PRO A 1 504 ? -24.008 -25.656 -26.345 1.00 29.73 504 PRO A CA 1
ATOM 4123 C C . PRO A 1 504 ? -22.634 -26.210 -26.739 1.00 29.73 504 PRO A C 1
ATOM 4125 O O . PRO A 1 504 ? -22.114 -25.860 -27.807 1.00 29.73 504 PRO A O 1
ATOM 4128 N N . PRO A 1 505 ? -22.026 -27.048 -25.884 1.00 31.72 505 PRO A N 1
ATOM 4129 C CA . PRO A 1 505 ? -20.737 -27.643 -26.179 1.00 31.72 505 PRO A CA 1
ATOM 4130 C C . PRO A 1 505 ? -20.807 -28.321 -27.544 1.00 31.72 505 PRO A C 1
ATOM 4132 O O . PRO A 1 505 ? -21.752 -29.061 -27.827 1.00 31.72 505 PRO A O 1
ATOM 4135 N N . LEU A 1 506 ? -19.811 -28.037 -28.385 1.00 27.25 506 LEU A N 1
ATOM 4136 C CA . LEU A 1 506 ? -19.581 -28.735 -29.643 1.00 27.25 506 LEU A CA 1
ATOM 4137 C C . LEU A 1 506 ? -19.657 -30.239 -29.375 1.00 27.25 506 LEU A C 1
ATOM 4139 O O . LEU A 1 506 ? -18.744 -30.838 -28.804 1.00 27.25 506 LEU A O 1
ATOM 4143 N N . SER A 1 507 ? -20.767 -30.846 -29.786 1.00 27.92 507 SER A N 1
ATOM 4144 C CA . SER A 1 507 ? -20.881 -32.283 -29.923 1.00 27.92 507 SER A CA 1
ATOM 4145 C C . SER A 1 507 ? -19.902 -32.687 -31.018 1.00 27.92 507 SER A C 1
ATOM 4147 O O . SER A 1 507 ? -20.209 -32.584 -32.207 1.00 27.92 507 SER A O 1
ATOM 4149 N N . LEU A 1 508 ? -18.712 -33.132 -30.623 1.00 30.48 508 LEU A N 1
ATOM 4150 C CA . LEU A 1 508 ? -17.887 -33.986 -31.464 1.00 30.48 508 LEU A CA 1
ATOM 4151 C C . LEU A 1 508 ? -18.651 -35.303 -31.632 1.00 30.48 508 LEU A C 1
ATOM 4153 O O . LEU A 1 508 ? -18.445 -36.272 -30.905 1.00 30.48 508 LEU A O 1
ATOM 4157 N N . HIS A 1 509 ? -19.594 -35.315 -32.574 1.00 30.39 509 HIS A N 1
ATOM 4158 C CA . HIS A 1 509 ? -20.007 -36.555 -33.198 1.00 30.39 509 HIS A CA 1
ATOM 4159 C C . HIS A 1 509 ? -18.783 -37.102 -33.923 1.00 30.39 509 HIS A C 1
ATOM 4161 O O . HIS A 1 509 ? -18.186 -36.431 -34.763 1.00 30.39 509 HIS A O 1
ATOM 4167 N N . GLY A 1 510 ? -18.373 -38.301 -33.516 1.00 42.59 510 GLY A N 1
ATOM 4168 C CA . GLY A 1 510 ? -17.302 -39.028 -34.162 1.00 42.59 510 GLY A CA 1
ATOM 4169 C C . GLY A 1 510 ? -17.653 -39.278 -35.618 1.00 42.59 510 GLY A C 1
ATOM 4170 O O . GLY A 1 510 ? -18.604 -39.993 -35.894 1.00 42.59 510 GLY A O 1
ATOM 4171 N N . GLU A 1 511 ? -16.869 -38.678 -36.503 1.00 36.78 511 GLU A N 1
ATOM 4172 C CA . GLU A 1 511 ? -16.561 -39.129 -37.859 1.00 36.78 511 GLU A CA 1
ATOM 4173 C C . GLU A 1 511 ? -15.506 -38.165 -38.420 1.00 36.78 511 GLU A C 1
ATOM 4175 O O . GLU A 1 511 ? -15.835 -37.232 -39.131 1.00 36.78 511 GLU A O 1
ATOM 4180 N N . ASP A 1 512 ? -14.245 -38.326 -37.997 1.00 32.09 512 ASP A N 1
ATOM 4181 C CA . ASP A 1 512 ? -13.048 -37.964 -38.789 1.00 32.09 512 ASP A CA 1
ATOM 4182 C C . ASP A 1 512 ? -11.748 -38.455 -38.111 1.00 32.09 512 ASP A C 1
ATOM 4184 O O . ASP A 1 512 ? -10.718 -37.787 -38.052 1.00 32.09 512 ASP A O 1
ATOM 4188 N N . ILE A 1 513 ? -11.771 -39.698 -37.612 1.00 35.12 513 ILE A N 1
ATOM 4189 C CA . ILE A 1 513 ? -10.547 -40.472 -37.363 1.00 35.12 513 ILE A CA 1
ATOM 4190 C C . ILE A 1 513 ? -10.292 -41.294 -38.624 1.00 35.12 513 ILE A C 1
ATOM 4192 O O . ILE A 1 513 ? -10.843 -42.385 -38.769 1.00 35.12 513 ILE A O 1
ATOM 4196 N N . LYS A 1 514 ? -9.513 -40.728 -39.553 1.00 34.66 514 LYS A N 1
ATOM 4197 C CA . LYS A 1 514 ? -8.650 -41.405 -40.546 1.00 34.66 514 LYS A CA 1
ATOM 4198 C C . LYS A 1 514 ? -8.200 -40.381 -41.587 1.00 34.66 514 LYS A C 1
ATOM 4200 O O . LYS A 1 514 ? -8.891 -40.209 -42.588 1.00 34.66 514 LYS A O 1
ATOM 4205 N N . LYS A 1 515 ? -7.050 -39.735 -41.356 1.00 31.28 515 LYS A N 1
ATOM 4206 C CA . LYS A 1 515 ? -6.088 -39.244 -42.375 1.00 31.28 515 LYS A CA 1
ATOM 4207 C C . LYS A 1 515 ? -5.065 -38.285 -41.750 1.00 31.28 515 LYS A C 1
ATOM 4209 O O . LYS A 1 515 ? -5.012 -37.123 -42.122 1.00 31.28 515 LYS A O 1
ATOM 4214 N N . THR A 1 516 ? -4.234 -38.776 -40.833 1.00 29.62 516 THR A N 1
ATOM 4215 C CA . THR A 1 516 ? -2.971 -38.089 -40.478 1.00 29.62 516 THR A CA 1
ATOM 4216 C C . THR A 1 516 ? -1.976 -39.015 -39.768 1.00 29.62 516 THR A C 1
ATOM 4218 O O . THR A 1 516 ? -1.171 -38.577 -38.959 1.00 29.62 516 THR A O 1
ATOM 4221 N N . GLU A 1 517 ? -1.982 -40.302 -40.112 1.00 32.53 517 GLU A N 1
ATOM 4222 C CA . GLU A 1 517 ? -0.858 -41.213 -39.864 1.00 32.53 517 GLU A CA 1
ATOM 4223 C C . GLU A 1 517 ? -0.338 -41.667 -41.227 1.00 32.53 517 GLU A C 1
ATOM 4225 O O . GLU A 1 517 ? -0.752 -42.700 -41.729 1.00 32.53 517 GLU A O 1
ATOM 4230 N N . GLU A 1 518 ? 0.450 -40.811 -41.881 1.00 33.97 518 GLU A N 1
ATOM 4231 C CA . GLU A 1 518 ? 1.378 -41.145 -42.975 1.00 33.97 518 GLU A CA 1
ATOM 4232 C C . GLU A 1 518 ? 1.981 -39.833 -43.498 1.00 33.97 518 GLU A C 1
ATOM 4234 O O . GLU A 1 518 ? 1.395 -39.171 -44.355 1.00 33.97 518 GLU A O 1
ATOM 4239 N N . LYS A 1 519 ? 3.118 -39.427 -42.911 1.00 31.97 519 LYS A N 1
ATOM 4240 C CA . LYS A 1 519 ? 4.228 -38.648 -43.511 1.00 31.97 519 LYS A CA 1
ATOM 4241 C C . LYS A 1 519 ? 5.073 -37.981 -42.423 1.00 31.97 519 LYS A C 1
ATOM 4243 O O . LYS A 1 519 ? 5.035 -36.773 -42.230 1.00 31.97 519 LYS A O 1
ATOM 4248 N N . HIS A 1 520 ? 5.869 -38.798 -41.745 1.00 31.25 520 HIS A N 1
ATOM 4249 C CA . HIS A 1 520 ? 7.158 -38.373 -41.205 1.00 31.25 520 HIS A CA 1
ATOM 4250 C C . HIS A 1 520 ? 8.172 -39.499 -41.445 1.00 31.25 520 HIS A C 1
ATOM 4252 O O . HIS A 1 520 ? 8.636 -40.160 -40.528 1.00 31.25 520 HIS A O 1
ATOM 4258 N N . GLU A 1 521 ? 8.476 -39.713 -42.723 1.00 31.91 521 GLU A N 1
ATOM 4259 C CA . GLU A 1 521 ? 9.754 -40.238 -43.203 1.00 31.91 521 GLU A CA 1
ATOM 4260 C C . GLU A 1 521 ? 10.194 -39.313 -44.352 1.00 31.91 521 GLU A C 1
ATOM 4262 O O . GLU A 1 521 ? 9.366 -38.933 -45.179 1.00 31.91 521 GLU A O 1
ATOM 4267 N N . GLU A 1 522 ? 11.482 -38.950 -44.348 1.00 31.34 522 GLU A N 1
ATOM 4268 C CA . GLU A 1 522 ? 12.222 -38.136 -45.336 1.00 31.34 522 GLU A CA 1
ATOM 4269 C C . GLU A 1 522 ? 12.073 -36.600 -45.276 1.00 31.34 522 GLU A C 1
ATOM 4271 O O . GLU A 1 522 ? 11.300 -36.000 -46.025 1.00 31.34 522 GLU A O 1
ATOM 4276 N N . LEU A 1 523 ? 12.877 -35.951 -44.416 1.00 31.95 523 LEU A N 1
ATOM 4277 C CA . LEU A 1 523 ? 14.059 -35.123 -44.770 1.00 31.95 523 LEU A CA 1
ATOM 4278 C C . LEU A 1 523 ? 14.590 -34.336 -43.565 1.00 31.95 523 LEU A C 1
ATOM 4280 O O . LEU A 1 523 ? 13.788 -33.624 -42.921 1.00 31.95 523 LEU A O 1
#